Protein 1I8T (pdb70)

Nearest PDB structures (foldseek):
  1i8t-assembly1_B  TM=9.768E-01  e=1.650E-74  Escherichia coli
  4mo2-assembly1_B-2  TM=9.676E-01  e=2.205E-58  Campylobacter jejuni subsp. jejuni NCTC 11168 = ATCC 700819
  3gf4-assembly1_A  TM=9.493E-01  e=5.894E-44  Klebsiella pneumoniae
  2bi8-assembly1_A  TM=9.356E-01  e=7.838E-43  Klebsiella pneumoniae
  3hdq-assembly1_A  TM=9.433E-01  e=3.420E-40  Deinococcus radiodurans

B-factor: mean 27.49, std 10.07, range [7.74, 74.35]

Secondary structure (DSSP, 8-state):
-EEEEEE--SHHHHHHHHHHGGGT--EEEE-SSSSSSGGG-EEEETTEEEETTS---EEES-HHHHHHHHTTS-B-------EEEETTEEEESSBSHHHHHHHH----HHHHHHHHHHHTTTT--PPP-SHHHHHHHHHHHHHIIIIIIHHHHHHHSS-GGGS-TTSSPPPPB-SSS---S---SEEE-BTT-HHHHHHHHHTTSEEE-S--GGGSHHHHHTTEEEEEE-S-HHHHTTTTT-PPPEEEEEEEEEEESSS-SSSSSEEEE--TTSS-SEEEEGGGGS----S-EEEEEEEEEE--BTBPP-EE--SHHHHHHHHHHHHHHHH-TTEEE-STTTTTS---HHHHHHHHHHHHHHHHS--/-EEEEEE--SHHHHHHHHHHHHTT--EEEE-SSSSSSGGG-EEEETTEEEETTS---EEES-HHHHHHHHTTS-B-------EEEETTEEEESSBSHHHHHHHH----HHHHHHHHHHHHTTTTT---SSHHHHHHHHH-HHHHIIIIIHHHHHHHTS-STTS-GGG-S---B-SSS---S---SEEE-BTT-HHHHHHHHTTTSEEE-S--GGGSHHHHHTTEEEEEE-S-HHHHTTTTT-PPPEEEEEEEEEEESSS-SSSSSEEEE--TTSS-SEEEEGGGGS----S-EEEEEEEEE---BTBPP-EE---HHHHHHHHHHHHHHHH-TTEEE-STTTTT----HHHHHHHHHHHHHHHHHT-

CATH classification: 3.40.50.720

Foldseek 3Di:
DFAEEEEAQALLRLLLLLVCVVVVGAYEYEYQAPAHHPQQDWDDDPHFTHNVNDDAKDFDQDPVLVCVLCVQFNFDQDFAWAWEDFPPAIAIDDAEQRRLCRQPVDNDLVVSVVVLVVLCVVVDDDDDFWCLNLVSVQGHDSCCLRGNQLLVCFQVVDHRSPAGNPLDPDWDHYYDPDSGGDPHPDIGAGDVGVSSSSCSSCPPHHYDYNDDCLVPVVVVCVVHQAYEYAAALCVSVVVVVHDFWAKFKDKDKDKAQADDDPPHQWYAYRYNPPQFGIKGWRCRRDPDDDRMTMIITMGIDIDDPPTDGDRGRPDPVNVVVLVVSVVVVVPDDRYHQAHCRSNVHDARSSRSSVVSVVVSVVVPVDD/DFAEEEEAQALLRLLLLLVCVVVVGAYEYEYQAPAHHPQFAWDDDPHFTHNVNDDAKDFDQDPVLVVVLCVQFNWDQDFAWAWEDEPPAIATDDAEQRRLCSQPVDNDLVVSVVVFCVQLQPPHPDDDPWQLNLVCVAGHPSCCVRPNALLVQQQPPHDRRPHHNVVDPHRDHYYDPDSGPDPGPDIGAGDVGDSSSSCSSCPPHHYDYNDDCQVPVVVSVVVHLAYEYAAALCVSVPVVVHDFDAWGKDKDKDKAQADDDPPHQWYAYRYNPPQFGIKGWRCSRDDDDDRMTMIMTMGTDDDDVVGDGDGGPPDPVRVVVQVVSVVVVVVDPSYHFAHCNSNVHDDRSSRSSVVSVVVSVVVVVVD

GO terms:
  GO:0005515 protein binding (F, IPI)
  GO:0050660 flavin adenine dinucleotide binding (F, IDA)
  GO:0005829 cytosol (C, IDA)
  GO:0008767 UDP-galactopyranose mutase activity (F, IDA)
  GO:0042803 protein homodimerization activity (F, IDA)

Structure (mmCIF, N/CA/C/O backbone):
data_1I8T
#
_entry.id   1I8T
#
_cell.length_a   56.642
_cell.length_b   98.123
_cell.length_c   132.476
_cell.angle_alpha   90.00
_cell.angle_beta   90.00
_cell.angle_gamma   90.00
#
_symmetry.space_group_name_H-M   'P 21 21 21'
#
loop_
_entity.id
_entity.type
_entity.pdbx_description
1 polymer 'UDP-GALACTOPYRANOSE MUTASE'
2 non-polymer 'FLAVIN-ADENINE DINUCLEOTIDE'
3 water water
#
loop_
_atom_site.group_PDB
_atom_site.id
_atom_site.type_symbol
_atom_site.label_atom_id
_atom_site.label_alt_id
_atom_site.label_comp_id
_atom_site.label_asym_id
_atom_site.label_entity_id
_atom_site.label_seq_id
_atom_site.pdbx_PDB_ins_code
_atom_site.Cartn_x
_atom_site.Cartn_y
_atom_site.Cartn_z
_atom_site.occupancy
_atom_site.B_iso_or_equiv
_atom_site.auth_seq_id
_atom_site.auth_comp_id
_atom_site.auth_asym_id
_atom_site.auth_atom_id
_atom_site.pdbx_PDB_model_num
ATOM 1 N N . MET A 1 1 ? 16.999 -28.690 -20.741 1.00 43.38 1 MET A N 1
ATOM 2 C CA . MET A 1 1 ? 15.868 -29.469 -20.135 1.00 41.10 1 MET A CA 1
ATOM 3 C C . MET A 1 1 ? 15.351 -28.725 -18.916 1.00 39.23 1 MET A C 1
ATOM 4 O O . MET A 1 1 ? 16.048 -28.661 -17.902 1.00 41.11 1 MET A O 1
ATOM 9 N N . TYR A 1 2 ? 14.136 -28.184 -19.007 1.00 35.35 2 TYR A N 1
ATOM 10 C CA . TYR A 1 2 ? 13.542 -27.459 -17.888 1.00 31.38 2 TYR A CA 1
ATOM 11 C C . TYR A 1 2 ? 12.910 -28.363 -16.840 1.00 29.88 2 TYR A C 1
ATOM 12 O O . TYR A 1 2 ? 12.455 -29.467 -17.138 1.00 29.28 2 TYR A O 1
ATOM 21 N N . ASP A 1 3 ? 12.901 -27.902 -15.596 1.00 28.97 3 ASP A N 1
ATOM 22 C CA . ASP A 1 3 ? 12.273 -28.678 -14.535 1.00 27.51 3 ASP A CA 1
ATOM 23 C C . ASP A 1 3 ? 10.787 -28.416 -14.688 1.00 26.48 3 ASP A C 1
ATOM 24 O O . ASP A 1 3 ? 9.948 -29.305 -14.532 1.00 25.56 3 ASP A O 1
ATOM 29 N N . TYR A 1 4 ? 10.465 -27.164 -14.983 1.00 26.13 4 TYR A N 1
ATOM 30 C CA . TYR A 1 4 ? 9.071 -26.783 -15.131 1.00 24.95 4 TYR A CA 1
ATOM 31 C C . TYR A 1 4 ? 8.791 -25.874 -16.302 1.00 22.65 4 TYR A C 1
ATOM 32 O O . TYR A 1 4 ? 9.538 -24.940 -16.595 1.00 22.16 4 TYR A O 1
ATOM 41 N N . ILE A 1 5 ? 7.716 -26.195 -16.998 1.00 21.84 5 ILE A N 1
ATOM 42 C CA . ILE A 1 5 ? 7.241 -25.343 -18.069 1.00 21.78 5 ILE A CA 1
ATOM 43 C C . ILE A 1 5 ? 5.871 -24.896 -17.537 1.00 20.24 5 ILE A C 1
ATOM 44 O O . ILE A 1 5 ? 4.997 -25.711 -17.221 1.00 18.16 5 ILE A O 1
ATOM 49 N N . ILE A 1 6 ? 5.707 -23.593 -17.410 1.00 18.63 6 ILE A N 1
ATOM 50 C CA . ILE A 1 6 ? 4.476 -23.073 -16.907 1.00 17.24 6 ILE A CA 1
ATOM 51 C C . ILE A 1 6 ? 3.696 -22.444 -18.037 1.00 16.58 6 ILE A C 1
ATOM 52 O O . ILE A 1 6 ? 4.161 -21.507 -18.660 1.00 14.51 6 ILE A O 1
ATOM 57 N N . VAL A 1 7 ? 2.495 -22.975 -18.275 1.00 17.77 7 VAL A N 1
ATOM 58 C CA . VAL A 1 7 ? 1.598 -22.490 -19.321 1.00 16.18 7 VAL A CA 1
ATOM 59 C C . VAL A 1 7 ? 0.654 -21.425 -18.781 1.00 16.86 7 VAL A C 1
ATOM 60 O O . VAL A 1 7 ? -0.265 -21.706 -17.993 1.00 16.10 7 VAL A O 1
ATOM 64 N N . GLY A 1 8 ? 0.880 -20.196 -19.215 1.00 15.82 8 GLY A N 1
ATOM 65 C CA . GLY A 1 8 ? 0.048 -19.089 -18.773 1.00 16.28 8 GLY A CA 1
ATOM 66 C C . GLY A 1 8 ? 0.782 -18.205 -17.784 1.00 16.18 8 GLY A C 1
ATOM 67 O O . GLY A 1 8 ? 1.332 -18.701 -16.788 1.00 16.10 8 GLY A O 1
ATOM 68 N N . SER A 1 9 ? 0.820 -16.905 -18.069 1.00 15.99 9 SER A N 1
ATOM 69 C CA . SER A 1 9 ? 1.494 -15.960 -17.200 1.00 15.79 9 SER A CA 1
ATOM 70 C C . SER A 1 9 ? 0.494 -15.094 -16.403 1.00 15.48 9 SER A C 1
ATOM 71 O O . SER A 1 9 ? 0.703 -13.895 -16.180 1.00 12.99 9 SER A O 1
ATOM 74 N N . GLY A 1 10 ? -0.602 -15.717 -15.981 1.00 15.06 10 GLY A N 1
ATOM 75 C CA . GLY A 1 10 ? -1.555 -15.010 -15.147 1.00 16.69 10 GLY A CA 1
ATOM 76 C C . GLY A 1 10 ? -1.034 -15.109 -13.706 1.00 17.80 10 GLY A C 1
ATOM 77 O O . GLY A 1 10 ? 0.102 -15.557 -13.464 1.00 16.63 10 GLY A O 1
ATOM 78 N N . LEU A 1 11 ? -1.846 -14.714 -12.733 1.00 18.18 11 LEU A N 1
ATOM 79 C CA . LEU A 1 11 ? -1.417 -14.808 -11.335 1.00 18.09 11 LEU A CA 1
ATOM 80 C C . LEU A 1 11 ? -0.981 -16.197 -10.884 1.00 17.40 11 LEU A C 1
ATOM 81 O O . LEU A 1 11 ? 0.021 -16.322 -10.156 1.00 16.85 11 LEU A O 1
ATOM 86 N N . PHE A 1 12 ? -1.725 -17.232 -11.294 1.00 17.08 12 PHE A N 1
ATOM 87 C CA . PHE A 1 12 ? -1.387 -18.604 -10.889 1.00 15.60 12 PHE A CA 1
ATOM 88 C C . PHE A 1 12 ? -0.009 -19.008 -11.374 1.00 15.94 12 PHE A C 1
ATOM 89 O O . PHE A 1 12 ? 0.822 -19.488 -10.615 1.00 15.50 12 PHE A O 1
ATOM 97 N N . GLY A 1 13 ? 0.228 -18.799 -12.660 1.00 17.61 13 GLY A N 1
ATOM 98 C CA . GLY A 1 13 ? 1.505 -19.157 -13.231 1.00 17.45 13 GLY A CA 1
ATOM 99 C C . GLY A 1 13 ? 2.638 -18.265 -12.777 1.00 17.18 13 GLY A C 1
ATOM 100 O O . GLY A 1 13 ? 3.748 -18.728 -12.541 1.00 17.21 13 GLY A O 1
ATOM 101 N N . ALA A 1 14 ? 2.356 -16.979 -12.650 1.00 17.00 14 ALA A N 1
ATOM 102 C CA . ALA A 1 14 ? 3.375 -16.025 -12.251 1.00 17.69 14 ALA A CA 1
ATOM 103 C C . ALA A 1 14 ? 3.831 -16.306 -10.830 1.00 19.59 14 ALA A C 1
ATOM 104 O O . ALA A 1 14 ? 5.020 -16.173 -10.520 1.00 19.64 14 ALA A O 1
ATOM 106 N N . VAL A 1 15 ? 2.891 -16.697 -9.965 1.00 19.70 15 VAL A N 1
ATOM 107 C CA . VAL A 1 15 ? 3.232 -17.001 -8.574 1.00 19.36 15 VAL A CA 1
ATOM 108 C C . VAL A 1 15 ? 4.040 -18.301 -8.508 1.00 19.66 15 VAL A C 1
ATOM 109 O O . VAL A 1 15 ? 5.039 -18.374 -7.782 1.00 18.15 15 VAL A O 1
ATOM 113 N N . CYS A 1 16 ? 3.622 -19.329 -9.246 1.00 18.29 16 CYS A N 1
ATOM 114 C CA . CYS A 1 16 ? 4.405 -20.565 -9.227 1.00 19.75 16 CYS A CA 1
ATOM 115 C C . CYS A 1 16 ? 5.869 -20.277 -9.690 1.00 21.80 16 CYS A C 1
ATOM 116 O O . CYS A 1 16 ? 6.834 -20.807 -9.112 1.00 20.27 16 CYS A O 1
ATOM 119 N N . ALA A 1 17 ? 6.018 -19.416 -10.706 1.00 21.17 17 ALA A N 1
ATOM 120 C CA . ALA A 1 17 ? 7.332 -19.067 -11.243 1.00 22.83 17 ALA A CA 1
ATOM 121 C C . ALA A 1 17 ? 8.159 -18.296 -10.222 1.00 24.03 17 ALA A C 1
ATOM 122 O O . ALA A 1 17 ? 9.369 -18.518 -10.082 1.00 23.80 17 ALA A O 1
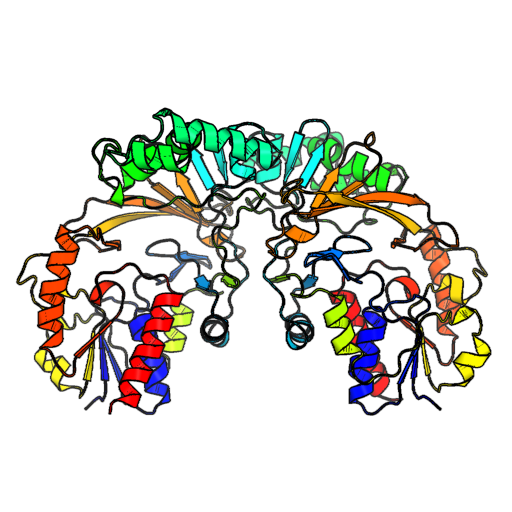ATOM 124 N N . ASN A 1 18 ? 7.500 -17.381 -9.521 1.00 24.35 18 ASN A N 1
ATOM 125 C CA . ASN A 1 18 ? 8.158 -16.565 -8.522 1.00 23.28 18 ASN A CA 1
ATOM 126 C C . ASN A 1 18 ? 8.714 -17.397 -7.365 1.00 23.84 18 ASN A C 1
ATOM 127 O O . ASN A 1 18 ? 9.780 -17.070 -6.830 1.00 24.98 18 ASN A O 1
ATOM 132 N N . GLU A 1 19 ? 7.999 -18.450 -6.984 1.00 21.74 19 GLU A N 1
ATOM 133 C CA . GLU A 1 19 ? 8.420 -19.329 -5.908 1.00 22.15 19 GLU A CA 1
ATOM 134 C C . GLU A 1 19 ? 9.442 -20.380 -6.406 1.00 25.42 19 GLU A C 1
ATOM 135 O O . GLU A 1 19 ? 10.477 -20.638 -5.755 1.00 27.34 19 GLU A O 1
ATOM 141 N N . LEU A 1 20 ? 9.155 -21.006 -7.543 1.00 23.74 20 LEU A N 1
ATOM 142 C CA . LEU A 1 20 ? 10.077 -21.994 -8.071 1.00 22.97 20 LEU A CA 1
ATOM 143 C C . LEU A 1 20 ? 11.445 -21.409 -8.416 1.00 23.28 20 LEU A C 1
ATOM 144 O O . LEU A 1 20 ? 12.460 -22.076 -8.240 1.00 21.92 20 LEU A O 1
ATOM 149 N N . LYS A 1 21 ? 11.494 -20.172 -8.899 1.00 23.71 21 LYS A N 1
ATOM 150 C CA . LYS A 1 21 ? 12.787 -19.595 -9.246 1.00 25.33 21 LYS A CA 1
ATOM 151 C C . LYS A 1 21 ? 13.649 -19.386 -8.007 1.00 28.03 21 LYS A C 1
ATOM 152 O O . LYS A 1 21 ? 14.867 -19.252 -8.114 1.00 28.50 21 LYS A O 1
ATOM 158 N N . LYS A 1 22 ? 13.038 -19.350 -6.835 1.00 29.15 22 LYS A N 1
ATOM 159 C CA . LYS A 1 22 ? 13.834 -19.130 -5.647 1.00 31.88 22 LYS A CA 1
ATOM 160 C C . LYS A 1 22 ? 14.308 -20.459 -5.082 1.00 31.57 22 LYS A C 1
ATOM 161 O O . LYS A 1 22 ? 15.227 -20.514 -4.271 1.00 31.42 22 LYS A O 1
ATOM 167 N N . LEU A 1 23 ? 13.683 -21.538 -5.528 1.00 31.92 23 LEU A N 1
ATOM 168 C CA . LEU A 1 23 ? 14.076 -22.866 -5.086 1.00 31.61 23 LEU A CA 1
ATOM 169 C C . LEU A 1 23 ? 15.088 -23.465 -6.066 1.00 30.16 23 LEU A C 1
ATOM 170 O O . LEU A 1 23 ? 15.324 -24.666 -6.090 1.00 30.15 23 LEU A O 1
ATOM 175 N N . ASN A 1 24 ? 15.678 -22.613 -6.883 1.00 30.52 24 ASN A N 1
ATOM 176 C CA . ASN A 1 24 ? 16.678 -23.040 -7.858 1.00 32.37 24 ASN A CA 1
ATOM 177 C C . ASN A 1 24 ? 16.208 -24.058 -8.928 1.00 33.07 24 ASN A C 1
ATOM 178 O O . ASN A 1 24 ? 16.985 -24.892 -9.414 1.00 32.15 24 ASN A O 1
ATOM 183 N N . LYS A 1 25 ? 14.931 -23.989 -9.289 1.00 32.70 25 LYS A N 1
ATOM 184 C CA . LYS A 1 25 ? 14.370 -24.856 -10.317 1.00 33.34 25 LYS A CA 1
ATOM 185 C C . LYS A 1 25 ? 14.434 -24.127 -11.665 1.00 33.18 25 LYS A C 1
ATOM 186 O O . LYS A 1 25 ? 14.132 -22.931 -11.737 1.00 32.63 25 LYS A O 1
ATOM 192 N N . LYS A 1 26 ? 14.832 -24.826 -12.727 1.00 32.02 26 LYS A N 1
ATOM 193 C CA . LYS A 1 26 ? 14.908 -24.183 -14.038 1.00 32.08 26 LYS A CA 1
ATOM 194 C C . LYS A 1 26 ? 13.486 -24.088 -14.587 1.00 29.85 26 LYS A C 1
ATOM 195 O O . LYS A 1 26 ? 12.792 -25.103 -14.742 1.00 29.60 26 LYS A O 1
ATOM 201 N N . VAL A 1 27 ? 13.062 -22.866 -14.888 1.00 26.08 27 VAL A N 1
ATOM 202 C CA . VAL A 1 27 ? 11.689 -22.621 -15.315 1.00 24.35 27 VAL A CA 1
ATOM 203 C C . VAL A 1 27 ? 11.455 -21.881 -16.638 1.00 23.71 27 VAL A C 1
ATOM 204 O O . VAL A 1 27 ? 12.178 -20.944 -16.981 1.00 22.76 27 VAL A O 1
ATOM 208 N N . LEU A 1 28 ? 10.426 -22.300 -17.373 1.00 23.02 28 LEU A N 1
ATOM 209 C CA . LEU A 1 28 ? 10.063 -21.623 -18.620 1.00 22.28 28 LEU A CA 1
ATOM 210 C C . LEU A 1 28 ? 8.585 -21.305 -18.588 1.00 20.31 28 LEU A C 1
ATOM 211 O O . LEU A 1 28 ? 7.758 -22.181 -18.316 1.00 18.85 28 LEU A O 1
ATOM 216 N N . VAL A 1 29 ? 8.251 -20.054 -18.871 1.00 20.24 29 VAL A N 1
ATOM 217 C CA . VAL A 1 29 ? 6.848 -19.643 -18.908 1.00 19.12 29 VAL A CA 1
ATOM 218 C C . VAL A 1 29 ? 6.455 -19.407 -20.370 1.00 20.30 29 VAL A C 1
ATOM 219 O O . VAL A 1 29 ? 7.137 -18.700 -21.115 1.00 20.42 29 VAL A O 1
ATOM 223 N N . ILE A 1 30 ? 5.360 -20.030 -20.768 1.00 20.80 30 ILE A N 1
ATOM 224 C CA . ILE A 1 30 ? 4.826 -19.927 -22.111 1.00 22.05 30 ILE A CA 1
ATOM 225 C C . ILE A 1 30 ? 3.444 -19.276 -22.013 1.00 22.64 30 ILE A C 1
ATOM 226 O O . ILE A 1 30 ? 2.569 -19.750 -21.292 1.00 21.08 30 ILE A O 1
ATOM 231 N N . GLU A 1 31 ? 3.282 -18.174 -22.735 1.00 22.18 31 GLU A N 1
ATOM 232 C CA . GLU A 1 31 ? 2.044 -17.398 -22.764 1.00 21.84 31 GLU A CA 1
ATOM 233 C C . GLU A 1 31 ? 1.607 -17.223 -24.233 1.00 22.23 31 GLU A C 1
ATOM 234 O O . GLU A 1 31 ? 2.418 -16.849 -25.092 1.00 21.40 31 GLU A O 1
ATOM 240 N N . LYS A 1 32 ? 0.343 -17.506 -24.529 1.00 22.44 32 LYS A N 1
ATOM 241 C CA . LYS A 1 32 ? -0.132 -17.379 -25.896 1.00 24.46 32 LYS A CA 1
ATOM 242 C C . LYS A 1 32 ? -0.391 -15.933 -26.300 1.00 25.36 32 LYS A C 1
ATO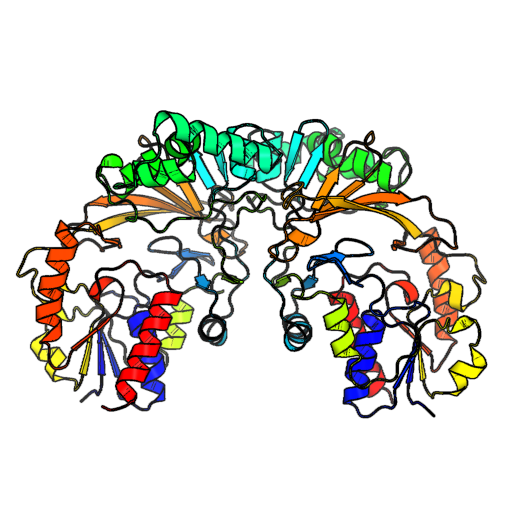M 243 O O . LYS A 1 32 ? -0.328 -15.611 -27.480 1.00 26.69 32 LYS A O 1
ATOM 249 N N . ARG A 1 33 ? -0.668 -15.061 -25.332 1.00 25.90 33 ARG A N 1
ATOM 250 C CA . ARG A 1 33 ? -0.911 -13.649 -25.620 1.00 26.52 33 ARG A CA 1
ATOM 251 C C . ARG A 1 33 ? 0.409 -12.905 -25.823 1.00 26.39 33 ARG A C 1
ATOM 252 O O . ARG A 1 33 ? 1.474 -13.438 -25.538 1.00 25.22 33 ARG A O 1
ATOM 260 N N . ASN A 1 34 ? 0.306 -11.659 -26.281 1.00 26.62 34 ASN A N 1
ATOM 261 C CA . ASN A 1 34 ? 1.459 -10.788 -26.545 1.00 29.47 34 ASN A CA 1
ATOM 262 C C . ASN A 1 34 ? 1.806 -9.971 -25.313 1.00 27.42 34 ASN A C 1
ATOM 263 O O . ASN A 1 34 ? 2.552 -9.007 -25.406 1.00 26.24 34 ASN A O 1
ATOM 268 N N . HIS A 1 35 ? 1.220 -10.321 -24.173 1.00 27.07 35 HIS A N 1
ATOM 269 C CA . HIS A 1 35 ? 1.514 -9.619 -22.924 1.00 24.50 35 HIS A CA 1
ATOM 270 C C . HIS A 1 35 ? 1.330 -10.612 -21.787 1.00 23.12 35 HIS A C 1
ATOM 271 O O . HIS A 1 35 ? 0.680 -11.629 -21.970 1.00 23.65 35 HIS A O 1
ATOM 278 N N . ILE A 1 36 ? 1.902 -10.305 -20.626 1.00 20.79 36 ILE A N 1
ATOM 279 C CA . ILE A 1 36 ? 1.782 -11.153 -19.448 1.00 20.59 36 ILE A CA 1
ATOM 280 C C . ILE A 1 36 ? 0.622 -10.645 -18.581 1.00 20.14 36 ILE A C 1
ATOM 281 O O . ILE A 1 36 ? -0.055 -9.679 -18.928 1.00 17.26 36 ILE A O 1
ATOM 286 N N . GLY A 1 37 ? 0.403 -11.332 -17.463 1.00 18.45 37 GLY A N 1
ATOM 287 C CA . GLY A 1 37 ? -0.598 -10.919 -16.511 1.00 18.93 37 GLY A CA 1
ATOM 288 C C . GLY A 1 37 ? -1.980 -11.524 -16.551 1.00 18.07 37 GLY A C 1
ATOM 289 O O . GLY A 1 37 ? -2.715 -11.401 -15.574 1.00 19.05 37 GLY A O 1
ATOM 290 N N . GLY A 1 38 ? -2.324 -12.177 -17.650 1.00 16.81 38 GLY A N 1
ATOM 291 C CA . GLY A 1 38 ? -3.643 -12.756 -17.785 1.00 16.31 38 GLY A CA 1
ATOM 292 C C . GLY A 1 38 ? -4.753 -11.709 -17.666 1.00 17.11 38 GLY A C 1
ATOM 293 O O . GLY A 1 38 ? -4.597 -10.524 -18.034 1.00 14.88 38 GLY A O 1
ATOM 294 N N . ASN A 1 39 ? -5.867 -12.161 -17.108 1.00 15.41 39 ASN A N 1
ATOM 295 C CA . ASN A 1 39 ? -7.042 -11.347 -16.916 1.00 17.83 39 ASN A CA 1
ATOM 296 C C . ASN A 1 39 ? -6.820 -10.070 -16.038 1.00 18.05 39 ASN A C 1
ATOM 297 O O . ASN A 1 39 ? -7.613 -9.126 -16.085 1.00 17.65 39 ASN A O 1
ATOM 302 N N . ALA A 1 40 ? -5.730 -10.033 -15.271 1.00 18.33 40 ALA A N 1
ATOM 303 C CA . ALA A 1 40 ? -5.413 -8.878 -14.411 1.00 18.64 40 ALA A CA 1
ATOM 304 C C . ALA A 1 40 ? -4.540 -7.791 -15.088 1.00 18.52 40 ALA A C 1
ATOM 305 O O . ALA A 1 40 ? -4.281 -6.712 -14.518 1.00 15.58 40 ALA A O 1
ATOM 307 N N . TYR A 1 41 ? -4.097 -8.093 -16.305 1.00 19.22 41 TYR A N 1
ATOM 308 C CA . TYR A 1 41 ? -3.266 -7.197 -17.109 1.00 18.90 41 TYR A CA 1
ATOM 309 C C . TYR A 1 41 ? -3.749 -5.736 -17.177 1.00 19.31 41 TYR A C 1
ATOM 310 O O . TYR A 1 41 ? -4.930 -5.451 -17.430 1.00 18.53 41 TYR A O 1
ATOM 319 N N . THR A 1 42 ? -2.825 -4.811 -16.944 1.00 19.86 42 THR A N 1
ATOM 320 C CA . THR A 1 42 ? -3.153 -3.391 -17.002 1.00 20.44 42 THR A CA 1
ATOM 321 C C . THR A 1 42 ? -2.231 -2.767 -18.038 1.00 22.92 42 THR A C 1
ATOM 322 O O . THR A 1 42 ? -1.121 -3.250 -18.290 1.00 19.51 42 THR A O 1
ATOM 326 N N . GLU A 1 43 ? -2.703 -1.680 -18.625 1.00 25.40 43 GLU A N 1
ATOM 327 C CA . GLU A 1 43 ? -1.984 -1.007 -19.686 1.00 29.01 43 GLU A CA 1
ATOM 328 C C . GLU A 1 43 ? -2.057 0.491 -19.453 1.00 30.60 43 GLU A C 1
ATOM 329 O O . GLU A 1 43 ? -3.140 1.055 -19.224 1.00 30.34 43 GLU A O 1
ATOM 335 N N . ASP A 1 44 ? -0.906 1.136 -19.525 1.00 32.37 44 ASP A N 1
ATOM 336 C CA . ASP A 1 44 ? -0.820 2.578 -19.310 1.00 36.73 44 ASP A CA 1
ATOM 337 C C . ASP A 1 44 ? -1.214 3.443 -20.520 1.00 37.33 44 ASP A C 1
ATOM 338 O O . ASP A 1 44 ? -0.767 3.191 -21.640 1.00 37.84 44 ASP A O 1
ATOM 343 N N . CYS A 1 45 ? -2.066 4.443 -20.280 1.00 38.45 45 CYS A N 1
ATOM 344 C CA . CYS A 1 45 ? -2.505 5.392 -21.313 1.00 40.24 45 CYS A CA 1
ATOM 345 C C . CYS A 1 45 ? -2.226 6.787 -20.792 1.00 40.06 45 CYS A C 1
ATOM 346 O O . CYS A 1 45 ? -3.030 7.347 -20.064 1.00 39.44 45 CYS A O 1
ATOM 349 N N . GLU A 1 46 ? -1.071 7.333 -21.165 1.00 41.39 46 GLU A N 1
ATOM 350 C CA . GLU A 1 46 ? -0.647 8.667 -20.741 1.00 40.71 46 GLU A CA 1
ATOM 351 C C . GLU A 1 46 ? -0.806 8.891 -19.254 1.00 39.46 46 GLU A C 1
ATOM 352 O O . GLU A 1 46 ? -1.333 9.924 -18.832 1.00 40.21 46 GLU A O 1
ATOM 358 N N . GLY A 1 47 ? -0.360 7.920 -18.460 1.00 38.87 47 GLY A N 1
ATOM 359 C CA . GLY A 1 47 ? -0.445 8.071 -17.015 1.00 35.92 47 GLY A CA 1
ATOM 360 C C . GLY A 1 47 ? -1.587 7.325 -16.345 1.00 34.46 47 GLY A C 1
ATOM 361 O O . GLY A 1 47 ? -1.562 7.123 -15.119 1.00 34.75 47 GLY A O 1
ATOM 362 N N . ILE A 1 48 ? -2.586 6.908 -17.122 1.00 30.51 48 ILE A N 1
ATOM 363 C CA . ILE A 1 48 ? -3.689 6.181 -16.522 1.00 26.99 48 ILE A CA 1
ATOM 364 C C . ILE A 1 48 ? -3.522 4.697 -16.781 1.00 25.89 48 ILE A C 1
ATOM 365 O O . ILE A 1 48 ? -3.477 4.248 -17.939 1.00 24.08 48 ILE A O 1
ATOM 370 N N . GLN A 1 49 ? -3.446 3.941 -15.693 1.00 24.52 49 GLN A N 1
ATOM 371 C CA . GLN A 1 49 ? -3.301 2.487 -15.765 1.00 25.37 49 GLN A CA 1
ATOM 372 C C . GLN A 1 49 ? -4.723 1.951 -16.033 1.00 23.76 49 GLN A C 1
ATOM 373 O O . GLN A 1 49 ? -5.647 2.196 -15.249 1.00 23.44 49 GLN A O 1
ATOM 379 N N . ILE A 1 50 ? -4.893 1.256 -17.157 1.00 21.34 50 ILE A N 1
ATOM 380 C CA . ILE A 1 50 ? -6.194 0.745 -17.559 1.00 21.24 50 ILE A CA 1
ATOM 381 C C . ILE A 1 50 ? -6.427 -0.738 -17.294 1.00 21.88 50 ILE A C 1
ATOM 382 O O . ILE A 1 50 ? -5.625 -1.587 -17.694 1.00 21.95 50 ILE A O 1
ATOM 387 N N . HIS A 1 51 ? -7.527 -1.049 -16.614 1.00 20.32 51 HIS A N 1
ATOM 388 C CA . HIS A 1 51 ? -7.828 -2.437 -16.319 1.00 22.15 51 HIS A CA 1
ATOM 389 C C . HIS A 1 51 ? -8.486 -3.037 -17.568 1.00 23.53 51 HIS A C 1
ATOM 390 O O . HIS A 1 51 ? -9.704 -3.026 -17.715 1.00 24.56 51 HIS A O 1
ATOM 397 N N . LYS A 1 52 ? -7.649 -3.562 -18.455 1.00 24.39 52 LYS A N 1
ATOM 398 C CA . LYS A 1 52 ? -8.056 -4.150 -19.735 1.00 26.13 52 LYS A CA 1
ATOM 399 C C . LYS A 1 52 ? -9.138 -5.207 -19.808 1.00 25.32 52 LYS A C 1
ATOM 400 O O . LYS A 1 52 ? -9.850 -5.270 -20.810 1.00 25.00 52 LYS A O 1
ATOM 406 N N . TYR A 1 53 ? -9.249 -6.067 -18.801 1.00 25.55 53 TYR A N 1
ATOM 407 C CA . TYR A 1 53 ? -10.275 -7.108 -18.848 1.00 24.74 53 TYR A CA 1
ATOM 408 C C . TYR A 1 53 ? -11.211 -7.078 -17.656 1.00 23.73 53 TYR A C 1
ATOM 409 O O . TYR A 1 53 ? -11.528 -8.132 -17.085 1.00 22.56 53 TYR A O 1
ATOM 418 N N . GLY A 1 54 ? -11.660 -5.873 -17.306 1.00 21.59 54 GLY A N 1
ATOM 419 C CA . GLY A 1 54 ? -12.554 -5.711 -16.177 1.00 20.67 54 GLY A CA 1
ATOM 420 C C . GLY A 1 54 ? -11.857 -5.104 -14.968 1.00 19.92 54 GLY A C 1
ATOM 421 O O . GLY A 1 54 ? -10.634 -5.248 -14.767 1.00 18.37 54 GLY A O 1
ATOM 422 N N . ALA A 1 55 ? -12.640 -4.415 -14.151 1.00 19.35 55 ALA A N 1
ATOM 423 C CA . ALA A 1 55 ? -12.097 -3.789 -12.961 1.00 18.59 55 ALA A CA 1
ATOM 424 C C . ALA A 1 55 ? -11.526 -4.889 -12.046 1.00 18.70 55 ALA A C 1
ATOM 425 O O . ALA A 1 55 ? -12.143 -5.948 -11.839 1.00 17.63 55 ALA A O 1
ATOM 427 N N . HIS A 1 56 ? -10.336 -4.646 -11.508 1.00 17.50 56 HIS A N 1
ATOM 428 C CA . HIS A 1 56 ? -9.720 -5.638 -10.614 1.00 18.20 56 HIS A CA 1
ATOM 429 C C . HIS A 1 56 ? -9.309 -4.981 -9.319 1.00 16.66 56 HIS A C 1
ATOM 430 O O . HIS A 1 56 ? -8.379 -4.190 -9.310 1.00 17.23 56 HIS A O 1
ATOM 437 N N . ILE A 1 57 ? -10.012 -5.284 -8.229 1.00 16.42 57 ILE A N 1
ATOM 438 C CA . ILE A 1 57 ? -9.651 -4.704 -6.935 1.00 15.31 57 ILE A CA 1
ATOM 439 C C . ILE A 1 57 ? -9.144 -5.817 -6.019 1.00 16.95 57 ILE A C 1
ATOM 440 O O . ILE A 1 57 ? -9.833 -6.832 -5.822 1.00 17.73 57 ILE A O 1
ATOM 445 N N . PHE A 1 58 ? -7.951 -5.626 -5.453 1.00 15.72 58 PHE A N 1
ATOM 446 C CA . PHE A 1 58 ? -7.367 -6.626 -4.564 1.00 15.72 58 PHE A CA 1
ATOM 447 C C . PHE A 1 58 ? -7.937 -6.578 -3.146 1.00 14.22 58 PHE A C 1
ATOM 448 O O . PHE A 1 58 ? -8.096 -5.511 -2.583 1.00 12.98 58 PHE A O 1
ATOM 456 N N . HIS A 1 59 ? -8.263 -7.736 -2.579 1.00 14.45 59 HIS A N 1
ATOM 457 C CA . HIS A 1 59 ? -8.799 -7.759 -1.227 1.00 15.10 59 HIS A CA 1
ATOM 458 C C . HIS A 1 59 ? -8.545 -9.112 -0.541 1.00 16.47 59 HIS A C 1
ATOM 459 O O . HIS A 1 59 ? -8.686 -10.172 -1.163 1.00 18.31 59 HIS A O 1
ATOM 466 N N . THR A 1 60 ? -8.186 -9.083 0.744 1.00 15.81 60 THR A N 1
ATOM 467 C CA . THR A 1 60 ? -7.897 -10.321 1.465 1.00 16.41 60 THR A CA 1
ATOM 468 C C . THR A 1 60 ? -7.950 -10.107 2.974 1.00 18.74 60 THR A C 1
ATOM 469 O O . THR A 1 60 ? -7.905 -8.967 3.460 1.00 18.00 60 THR A O 1
ATOM 473 N N . ASN A 1 61 ? -8.033 -11.208 3.716 1.00 20.37 61 ASN A N 1
ATOM 474 C CA . ASN A 1 61 ? -8.005 -11.142 5.180 1.00 22.44 61 ASN A CA 1
ATOM 475 C C . ASN A 1 61 ? -6.705 -11.782 5.601 1.00 21.59 61 ASN A C 1
ATOM 476 O O . ASN A 1 61 ? -6.375 -11.794 6.774 1.00 21.58 61 ASN A O 1
ATOM 481 N N . ASP A 1 62 ? -5.979 -12.319 4.630 1.00 21.69 62 ASP A N 1
ATOM 482 C CA . ASP A 1 62 ? -4.725 -13.015 4.912 1.00 22.61 62 ASP A CA 1
ATOM 483 C C . ASP A 1 62 ? -3.561 -12.043 4.845 1.00 21.59 62 ASP A C 1
ATOM 484 O O . ASP A 1 62 ? -3.149 -11.633 3.752 1.00 21.31 62 ASP A O 1
ATOM 489 N N . LYS A 1 63 ? -3.043 -11.676 6.017 1.00 21.55 63 LYS A N 1
ATOM 490 C CA . LYS A 1 63 ? -1.923 -10.749 6.095 1.00 22.29 63 LYS A CA 1
ATOM 491 C C . LYS A 1 63 ? -0.669 -11.242 5.358 1.00 20.75 63 LYS A C 1
ATOM 492 O O . LYS A 1 63 ? 0.043 -10.441 4.765 1.00 21.07 63 LYS A O 1
ATOM 498 N N . TYR A 1 64 ? -0.402 -12.542 5.371 1.00 21.35 64 TYR A N 1
ATOM 499 C CA . TYR A 1 64 ? 0.775 -13.051 4.643 1.00 22.59 64 TYR A CA 1
ATOM 500 C C . TYR A 1 64 ? 0.620 -12.773 3.138 1.00 20.92 64 TYR A C 1
ATOM 501 O O . TYR A 1 64 ? 1.570 -12.371 2.472 1.00 22.10 64 TYR A O 1
ATOM 510 N N . ILE A 1 65 ? -0.585 -12.982 2.607 1.00 18.32 65 ILE A N 1
ATOM 511 C CA . ILE A 1 65 ? -0.821 -12.740 1.192 1.00 17.80 65 ILE A CA 1
ATOM 512 C C . ILE A 1 65 ? -0.815 -11.249 0.843 1.00 16.52 65 ILE A C 1
ATOM 513 O O . ILE A 1 65 ? -0.302 -10.837 -0.204 1.00 15.28 65 ILE A O 1
ATOM 518 N N . TRP A 1 66 ? -1.345 -10.429 1.727 1.00 15.55 66 TRP A N 1
ATOM 519 C CA . TRP A 1 66 ? -1.307 -8.998 1.485 1.00 17.63 66 TRP A CA 1
ATOM 520 C C . TRP A 1 66 ? 0.167 -8.496 1.497 1.00 17.98 66 TRP A C 1
ATOM 521 O O . TRP A 1 66 ? 0.571 -7.664 0.673 1.00 18.35 66 TRP A O 1
ATOM 532 N N . ASP A 1 67 ? 0.967 -8.995 2.430 1.00 18.78 67 ASP A N 1
ATOM 533 C CA . ASP A 1 67 ? 2.376 -8.600 2.489 1.00 21.14 67 ASP A CA 1
ATOM 534 C C . ASP A 1 67 ? 3.158 -9.155 1.283 1.00 20.42 67 ASP A C 1
ATOM 535 O O . ASP A 1 67 ? 4.048 -8.502 0.746 1.00 21.75 67 ASP A O 1
ATOM 540 N N . TYR A 1 68 ? 2.787 -10.345 0.841 1.00 19.21 68 TYR A N 1
ATOM 541 C CA . TYR A 1 68 ? 3.447 -10.971 -0.292 1.00 19.45 68 TYR A CA 1
ATOM 542 C C . TYR A 1 68 ? 3.373 -10.043 -1.504 1.00 19.79 68 TYR A C 1
ATOM 543 O O . TYR A 1 68 ? 4.384 -9.784 -2.135 1.00 21.57 68 TYR A O 1
ATOM 552 N N . VAL A 1 69 ? 2.188 -9.529 -1.839 1.00 19.46 69 VAL A N 1
ATOM 553 C CA . VAL A 1 69 ? 2.117 -8.661 -3.008 1.00 18.57 69 VAL A CA 1
ATOM 554 C C . VAL A 1 69 ? 2.657 -7.271 -2.728 1.00 19.68 69 VAL A C 1
ATOM 555 O O . VAL A 1 69 ? 3.357 -6.705 -3.567 1.00 17.54 69 VAL A O 1
ATOM 559 N N . ASN A 1 70 ? 2.370 -6.740 -1.543 1.00 21.22 70 ASN A N 1
ATOM 560 C CA . ASN A 1 70 ? 2.881 -5.423 -1.160 1.00 22.96 70 ASN A CA 1
ATOM 561 C C . ASN A 1 70 ? 4.424 -5.383 -1.082 1.00 23.90 70 ASN A C 1
ATOM 562 O O . ASN A 1 70 ? 5.038 -4.328 -1.269 1.00 22.90 70 ASN A O 1
ATOM 567 N N . ASP A 1 71 ? 5.052 -6.524 -0.803 1.00 25.34 71 ASP A N 1
ATOM 568 C CA . ASP A 1 71 ? 6.506 -6.552 -0.774 1.00 27.30 71 ASP A CA 1
ATOM 569 C C . ASP A 1 71 ? 7.096 -6.379 -2.186 1.00 26.45 71 ASP A C 1
ATOM 570 O O . ASP A 1 71 ? 8.278 -6.068 -2.326 1.00 26.50 71 ASP A O 1
ATOM 575 N N . LEU A 1 72 ? 6.269 -6.573 -3.216 1.00 24.51 72 LEU A N 1
ATOM 576 C CA . LEU A 1 72 ? 6.692 -6.435 -4.608 1.00 24.12 72 LEU A CA 1
ATOM 577 C C . LEU A 1 72 ? 6.348 -5.038 -5.180 1.00 23.04 72 LEU A C 1
ATOM 578 O O . LEU A 1 72 ? 7.169 -4.402 -5.828 1.00 24.18 72 LEU A O 1
ATOM 583 N N . VAL A 1 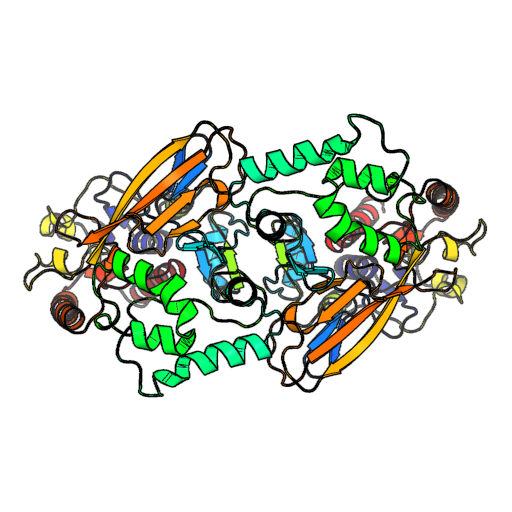73 ? 5.138 -4.563 -4.916 1.00 22.90 73 VAL A N 1
ATOM 584 C CA . VAL A 1 73 ? 4.662 -3.263 -5.390 1.00 23.82 73 VAL A CA 1
ATOM 585 C C . VAL A 1 73 ? 3.778 -2.672 -4.285 1.00 24.93 73 VAL A C 1
ATOM 586 O O . VAL A 1 73 ? 3.006 -3.400 -3.658 1.00 24.78 73 VAL A O 1
ATOM 590 N N . GLU A 1 74 ? 3.889 -1.366 -4.018 1.00 26.53 74 GLU A N 1
ATOM 591 C CA . GLU A 1 74 ? 3.060 -0.774 -2.965 1.00 28.20 74 GLU A CA 1
ATOM 592 C C . GLU A 1 74 ? 1.605 -0.631 -3.448 1.00 26.15 74 GLU A C 1
ATOM 593 O O . GLU A 1 74 ? 1.347 -0.317 -4.617 1.00 25.37 74 GLU A O 1
ATOM 599 N N . PHE A 1 75 ? 0.660 -0.901 -2.553 1.00 23.43 75 PHE A N 1
ATOM 600 C CA . PHE A 1 75 ? -0.756 -0.768 -2.879 1.00 19.93 75 PHE A CA 1
ATOM 601 C C . PHE A 1 75 ? -1.298 0.500 -2.223 1.00 19.08 75 PHE A C 1
ATOM 602 O O . PHE A 1 75 ? -0.786 0.945 -1.200 1.00 17.67 75 PHE A O 1
ATOM 610 N N . ASN A 1 76 ? -2.310 1.107 -2.835 1.00 17.96 76 ASN A N 1
ATOM 611 C CA . ASN A 1 76 ? -2.915 2.292 -2.259 1.00 17.25 76 ASN A CA 1
ATOM 612 C C . ASN A 1 76 ? -4.072 1.810 -1.376 1.00 16.32 76 ASN A C 1
ATOM 613 O O . ASN A 1 76 ? -4.232 0.598 -1.142 1.00 14.84 76 ASN A O 1
ATOM 618 N N . ARG A 1 77 ? -4.871 2.749 -0.882 1.00 15.59 77 ARG A N 1
ATOM 619 C CA . ARG A 1 77 ? -5.997 2.400 -0.017 1.00 15.26 77 ARG A CA 1
ATOM 620 C C . ARG A 1 77 ? -7.348 2.588 -0.733 1.00 15.38 77 ARG A C 1
ATOM 621 O O . ARG A 1 77 ? -8.329 3.107 -0.171 1.00 13.58 77 ARG A O 1
ATOM 629 N N . PHE A 1 78 ? -7.388 2.181 -1.994 1.00 14.31 78 PHE A N 1
ATOM 630 C CA . PHE A 1 78 ? -8.630 2.289 -2.728 1.00 14.47 78 PHE A CA 1
ATOM 631 C C . PHE A 1 78 ? -9.695 1.350 -2.130 1.00 14.47 78 PHE A C 1
ATOM 632 O O . PHE A 1 78 ? -9.435 0.179 -1.834 1.00 14.55 78 PHE A O 1
ATOM 640 N N . THR A 1 79 ? -10.898 1.875 -1.970 1.00 14.32 79 THR A N 1
ATOM 641 C CA . THR A 1 79 ? -12.020 1.118 -1.449 1.00 14.43 79 THR A CA 1
ATOM 642 C C . THR A 1 79 ? -13.070 1.036 -2.587 1.00 15.48 79 THR A C 1
ATOM 643 O O . THR A 1 79 ? -13.504 2.074 -3.136 1.00 16.60 79 THR A O 1
ATOM 647 N N . ASN A 1 80 ? -13.459 -0.183 -2.969 1.00 14.33 80 ASN A N 1
ATOM 648 C CA . ASN A 1 80 ? -14.452 -0.369 -4.045 1.00 14.63 80 ASN A CA 1
ATOM 649 C C . ASN A 1 80 ? -15.886 -0.011 -3.595 1.00 14.64 80 ASN A C 1
ATOM 650 O O . ASN A 1 80 ? -16.458 -0.668 -2.730 1.00 14.85 80 ASN A O 1
ATOM 655 N N . SER A 1 81 ? -16.457 1.049 -4.154 1.00 13.94 81 SER A N 1
ATOM 656 C CA . SER A 1 81 ? -17.828 1.407 -3.804 1.00 14.24 81 SER A CA 1
ATOM 657 C C . SER A 1 81 ? -18.610 1.633 -5.083 1.00 14.31 81 SER A C 1
ATOM 658 O O . SER A 1 81 ? -18.897 2.762 -5.462 1.00 14.63 81 SER A O 1
ATOM 661 N N . PRO A 1 82 ? -18.956 0.535 -5.771 1.00 14.02 82 PRO A N 1
ATOM 662 C CA . PRO A 1 82 ? -19.709 0.592 -7.020 1.00 14.83 82 PRO A CA 1
ATOM 663 C C . PRO A 1 82 ? -21.038 1.297 -6.864 1.00 16.05 82 PRO A C 1
ATOM 664 O O . PRO A 1 82 ? -21.642 1.299 -5.773 1.00 14.96 82 PRO A O 1
ATOM 668 N N . LEU A 1 83 ? -21.493 1.893 -7.964 1.00 15.69 83 LEU A N 1
ATOM 669 C CA . LEU A 1 83 ? -22.795 2.551 -7.978 1.00 16.11 83 LEU A CA 1
ATOM 670 C C . LEU A 1 83 ? -23.733 1.707 -8.844 1.00 17.59 83 LEU A C 1
ATOM 671 O O . LEU A 1 83 ? -23.283 0.906 -9.678 1.00 15.93 83 LEU A O 1
ATOM 676 N N . ALA A 1 84 ? -25.034 1.863 -8.630 1.00 18.67 84 ALA A N 1
ATOM 677 C CA . ALA A 1 84 ? -26.002 1.141 -9.443 1.00 20.84 84 ALA A CA 1
ATOM 678 C C . ALA A 1 84 ? -26.987 2.143 -10.030 1.00 22.08 84 ALA A C 1
ATOM 679 O O . ALA A 1 84 ? -27.634 2.915 -9.292 1.00 21.46 84 ALA A O 1
ATOM 681 N N . ILE A 1 85 ? -27.080 2.147 -11.356 1.00 23.82 85 ILE A N 1
ATOM 682 C CA . ILE A 1 85 ? -28.004 3.043 -12.057 1.00 25.35 85 ILE A CA 1
ATOM 683 C C . ILE A 1 85 ? -29.155 2.237 -12.648 1.00 26.59 85 ILE A C 1
ATOM 684 O O . ILE A 1 85 ? -28.964 1.325 -13.452 1.00 27.93 85 ILE A O 1
ATOM 689 N N . TYR A 1 86 ? -30.352 2.573 -12.210 1.00 27.49 86 TYR A N 1
ATOM 690 C CA . TYR A 1 86 ? -31.550 1.893 -12.646 1.00 29.41 86 TYR A CA 1
ATOM 691 C C . TYR A 1 86 ? -32.556 2.919 -13.118 1.00 30.55 86 TYR A C 1
ATOM 692 O O . TYR A 1 86 ? -33.229 3.557 -12.302 1.00 29.33 86 TYR A O 1
ATOM 701 N N . LYS A 1 87 ? -32.675 3.066 -14.434 1.00 33.47 87 LYS A N 1
ATOM 702 C CA . LYS A 1 87 ? -33.597 4.050 -15.002 1.00 34.88 87 LYS A CA 1
ATOM 703 C C . LYS A 1 87 ? -33.058 5.419 -14.640 1.00 35.25 87 LYS A C 1
ATOM 704 O O . LYS A 1 87 ? -31.928 5.780 -14.983 1.00 34.61 87 LYS A O 1
ATOM 710 N N . ASP A 1 88 ? -33.859 6.170 -13.902 1.00 35.70 88 ASP A N 1
ATOM 711 C CA . ASP A 1 88 ? -33.455 7.504 -13.503 1.00 38.02 88 ASP A CA 1
ATOM 712 C C . ASP A 1 88 ? -32.986 7.563 -12.036 1.00 37.05 88 ASP A C 1
ATOM 713 O O . ASP A 1 88 ? -32.865 8.648 -11.470 1.00 38.52 88 ASP A O 1
ATOM 718 N N . LYS A 1 89 ? -32.718 6.410 -11.427 1.00 34.49 89 LYS A N 1
ATOM 719 C CA . LYS A 1 89 ? -32.277 6.369 -10.031 1.00 32.26 89 LYS A CA 1
ATOM 720 C C . LYS A 1 89 ? -30.822 5.940 -9.858 1.00 30.08 89 LYS A C 1
ATOM 721 O O . LYS A 1 89 ? -30.346 5.053 -10.552 1.00 30.07 89 LYS A O 1
ATOM 727 N N . LEU A 1 90 ? -30.122 6.557 -8.918 1.00 27.65 90 LEU A N 1
ATOM 728 C CA . LEU A 1 90 ? -28.739 6.185 -8.632 1.00 25.27 90 LEU A CA 1
ATOM 729 C C . LEU A 1 90 ? -28.715 5.618 -7.206 1.00 23.37 90 LEU A C 1
ATOM 730 O O . LEU A 1 90 ? -29.319 6.178 -6.308 1.00 22.39 90 LEU A O 1
ATOM 735 N N . PHE A 1 91 ? -28.043 4.489 -7.012 1.00 22.10 91 PHE A N 1
ATOM 736 C CA . PHE A 1 91 ? -27.969 3.870 -5.702 1.00 19.88 91 PHE A CA 1
ATOM 737 C C . PHE A 1 91 ? -26.541 3.492 -5.403 1.00 20.83 91 PHE A C 1
ATOM 738 O O . PHE A 1 91 ? -25.736 3.263 -6.321 1.00 20.63 91 PHE A O 1
ATOM 746 N N . ASN A 1 92 ? -26.245 3.388 -4.108 1.00 20.80 92 ASN A N 1
ATOM 747 C CA . ASN A 1 92 ? -24.920 2.964 -3.667 1.00 20.88 92 ASN A CA 1
ATOM 748 C C . ASN A 1 92 ? -24.936 1.452 -3.427 1.00 18.75 92 ASN A C 1
ATOM 749 O O . ASN A 1 92 ? -25.916 0.884 -2.906 1.00 17.97 92 ASN A O 1
ATOM 754 N N . LEU A 1 93 ? -23.858 0.803 -3.823 1.00 16.39 93 LEU A N 1
ATOM 755 C CA . LEU A 1 93 ? -23.723 -0.630 -3.596 1.00 18.04 93 LEU A CA 1
ATOM 756 C C . LEU A 1 93 ? -22.620 -0.697 -2.527 1.00 15.89 93 LEU A C 1
ATOM 757 O O . LEU A 1 93 ? -21.901 0.263 -2.343 1.00 15.86 93 LEU A O 1
ATOM 762 N N . PRO A 1 94 ? -22.502 -1.797 -1.775 1.00 16.55 94 PRO A N 1
ATOM 763 C CA . PRO A 1 94 ? -23.289 -3.032 -1.779 1.00 15.68 94 PRO A CA 1
ATOM 764 C C . PRO A 1 94 ? -24.546 -2.660 -0.992 1.00 15.16 94 PRO A C 1
ATOM 765 O O . PRO A 1 94 ? -24.783 -1.484 -0.740 1.00 15.30 94 PRO A O 1
ATOM 769 N N . PHE A 1 95 ? -25.319 -3.639 -0.558 1.00 14.52 95 PHE A N 1
ATOM 770 C CA . PHE A 1 95 ? -26.554 -3.320 0.156 1.00 16.67 95 PHE A CA 1
ATOM 771 C C . PHE A 1 95 ? -26.334 -2.855 1.590 1.00 16.11 95 PHE A C 1
ATOM 772 O O . PHE A 1 95 ? -26.063 -3.646 2.495 1.00 15.90 95 PHE A O 1
ATOM 780 N N . ASN A 1 96 ? -26.452 -1.551 1.790 1.00 16.35 96 ASN A N 1
ATOM 781 C CA . ASN A 1 96 ? -26.225 -0.995 3.099 1.00 15.41 96 ASN A CA 1
ATOM 782 C C . ASN A 1 96 ? -27.220 0.124 3.396 1.00 15.89 96 ASN A C 1
ATOM 783 O O . ASN A 1 96 ? -28.099 0.400 2.578 1.00 15.23 96 ASN A O 1
ATOM 788 N N . MET A 1 97 ? -27.120 0.746 4.570 1.00 16.61 97 MET A N 1
ATOM 789 C CA . MET A 1 97 ? -28.057 1.816 4.937 1.00 16.34 97 MET A CA 1
ATOM 790 C C . MET A 1 97 ? -28.193 2.932 3.906 1.00 16.85 97 MET A C 1
ATOM 791 O O . MET A 1 97 ? -29.271 3.487 3.763 1.00 17.71 97 MET A O 1
ATOM 796 N N . ASN A 1 98 ? -27.122 3.268 3.189 1.00 16.66 98 ASN A N 1
ATOM 797 C CA . ASN A 1 98 ? -27.208 4.318 2.163 1.00 16.34 98 ASN A CA 1
ATOM 798 C C . ASN A 1 98 ? -28.203 3.859 1.074 1.00 18.10 98 ASN A C 1
ATOM 799 O O . ASN A 1 98 ? -29.032 4.644 0.571 1.00 17.98 98 ASN A O 1
ATOM 804 N N . THR A 1 99 ? -28.098 2.583 0.703 1.00 17.16 99 THR A N 1
ATOM 805 C CA . THR A 1 99 ? -28.973 1.997 -0.305 1.00 18.32 99 THR A CA 1
ATOM 806 C C . THR A 1 99 ? -30.451 2.026 0.166 1.00 17.99 99 THR A C 1
ATOM 807 O O . THR A 1 99 ? -31.341 2.439 -0.569 1.00 17.59 99 THR A O 1
ATOM 811 N N . PHE A 1 100 ? -30.687 1.582 1.392 1.00 16.98 100 PHE A N 1
ATOM 812 C CA . PHE A 1 100 ? -32.028 1.525 1.955 1.00 18.82 100 PHE A CA 1
ATOM 813 C C . PHE A 1 100 ? -32.619 2.947 2.116 1.00 21.19 100 PHE A C 1
ATOM 814 O O . PHE A 1 100 ? -33.819 3.184 1.887 1.00 19.39 100 PHE A O 1
ATOM 822 N N . HIS A 1 101 ? -31.762 3.894 2.506 1.00 22.02 101 HIS A N 1
ATOM 823 C CA . HIS A 1 101 ? -32.169 5.272 2.652 1.00 21.94 101 HIS A CA 1
ATOM 824 C C . HIS A 1 101 ? -32.564 5.816 1.283 1.00 22.14 101 HIS A C 1
ATOM 825 O O . HIS A 1 101 ? -33.519 6.583 1.159 1.00 22.34 101 HIS A O 1
ATOM 832 N N . GLN A 1 102 ? -31.813 5.447 0.252 1.00 21.55 102 GLN A N 1
ATOM 833 C CA . GLN A 1 102 ? -32.135 5.926 -1.084 1.00 21.95 102 GLN A CA 1
ATOM 834 C C . GLN A 1 102 ? -33.429 5.289 -1.591 1.00 23.20 102 GLN A C 1
ATOM 835 O O . GLN A 1 102 ? -34.247 5.944 -2.255 1.00 23.84 102 GLN A O 1
ATOM 841 N N . MET A 1 103 ? -33.624 4.018 -1.259 1.00 22.78 103 MET A N 1
ATOM 842 C CA . MET A 1 103 ? -34.786 3.307 -1.735 1.00 23.66 103 MET A CA 1
ATOM 843 C C . MET A 1 103 ? -36.092 3.660 -1.027 1.00 23.94 103 MET A C 1
ATOM 844 O O . MET A 1 103 ? -37.110 3.814 -1.672 1.00 22.88 103 MET A O 1
ATOM 849 N N . TRP A 1 104 ? -36.049 3.808 0.291 1.00 24.15 104 TRP A N 1
ATOM 850 C CA . TRP A 1 104 ? -37.258 4.035 1.073 1.00 23.52 104 TRP A CA 1
ATOM 851 C C . TRP A 1 104 ? -37.252 5.277 1.962 1.00 24.23 104 TRP A C 1
ATOM 852 O O . TRP A 1 104 ? -38.268 5.600 2.577 1.00 22.64 104 TRP A O 1
ATOM 863 N N . GLY A 1 105 ? -36.110 5.964 2.046 1.00 24.13 105 GLY A N 1
ATOM 864 C CA . GLY A 1 105 ? -36.021 7.138 2.907 1.00 22.33 105 GLY A CA 1
ATOM 865 C C . GLY A 1 105 ? -35.774 6.783 4.378 1.00 22.72 105 GLY A C 1
ATOM 866 O O . GLY A 1 105 ? -35.741 7.652 5.248 1.00 23.33 105 GLY A O 1
ATOM 867 N N . VAL A 1 106 ? -35.588 5.504 4.669 1.00 21.23 106 VAL A N 1
ATOM 868 C CA . VAL A 1 106 ? -35.366 5.071 6.039 1.00 21.56 106 VAL A CA 1
ATOM 869 C C . VAL A 1 106 ? -33.946 5.450 6.566 1.00 23.21 106 VAL A C 1
ATOM 870 O O . VAL A 1 106 ? -32.954 5.445 5.822 1.00 22.45 106 VAL A O 1
ATOM 874 N N . LYS A 1 107 ? -33.850 5.790 7.848 1.00 22.65 107 LYS A N 1
ATOM 875 C CA . LYS A 1 107 ? -32.558 6.152 8.435 1.00 23.96 107 LYS A CA 1
ATOM 876 C C . LYS A 1 107 ? -32.228 5.216 9.591 1.00 23.07 107 LYS A C 1
ATOM 877 O O . LYS A 1 107 ? -31.067 5.071 9.971 1.00 20.20 107 LYS A O 1
ATOM 883 N N . ASP A 1 108 ? -33.263 4.612 10.170 1.00 22.72 108 ASP A N 1
ATOM 884 C CA . ASP A 1 108 ? -33.078 3.728 11.305 1.00 23.15 108 ASP A CA 1
ATOM 885 C C . ASP A 1 108 ? -32.773 2.276 10.884 1.00 23.23 108 ASP A C 1
ATOM 886 O O . ASP A 1 108 ? -33.505 1.681 10.095 1.00 22.30 108 ASP A O 1
ATOM 891 N N . PRO A 1 109 ? -31.667 1.706 11.391 1.00 23.82 109 PRO A N 1
ATOM 892 C CA . PRO A 1 109 ? -31.263 0.328 11.059 1.00 25.42 109 PRO A CA 1
ATOM 893 C C . PRO A 1 109 ? -32.343 -0.739 11.277 1.00 26.91 109 PRO A C 1
ATOM 894 O O . PRO A 1 109 ? -32.566 -1.599 10.410 1.00 24.30 109 PRO A O 1
ATOM 898 N N . GLN A 1 110 ? -33.002 -0.685 12.432 1.00 28.37 110 GLN A N 1
ATOM 899 C CA . GLN A 1 110 ? -34.056 -1.639 12.738 1.00 30.71 110 GLN A CA 1
ATOM 900 C C . GLN A 1 110 ? -35.218 -1.504 11.732 1.00 31.19 110 GLN A C 1
ATOM 901 O O . GLN A 1 110 ? -35.763 -2.503 11.238 1.00 31.89 110 GLN A O 1
ATOM 907 N N . GLU A 1 111 ? -35.584 -0.270 11.433 1.00 30.70 111 GLU A N 1
ATOM 908 C CA . GLU A 1 111 ? -36.658 0.008 10.510 1.00 32.19 111 GLU A CA 1
ATOM 909 C C . GLU A 1 111 ? -36.342 -0.618 9.152 1.00 31.76 111 GLU A C 1
ATOM 910 O O . GLU A 1 111 ? -37.173 -1.325 8.579 1.00 31.67 111 GLU A O 1
ATOM 916 N N . ALA A 1 112 ? -35.134 -0.365 8.649 1.00 30.36 112 ALA A N 1
ATOM 917 C CA . ALA A 1 112 ? -34.688 -0.901 7.353 1.00 29.20 112 ALA A CA 1
ATOM 918 C C . ALA A 1 112 ? -34.770 -2.430 7.307 1.00 27.06 112 ALA A C 1
ATOM 919 O O . ALA A 1 112 ? -35.152 -3.015 6.294 1.00 25.96 112 ALA A O 1
ATOM 921 N N . GLN A 1 113 ? -34.397 -3.062 8.402 1.00 26.76 113 GLN A N 1
ATOM 922 C CA . GLN A 1 113 ? -34.436 -4.506 8.492 1.00 27.97 113 GLN A CA 1
ATOM 923 C C . GLN A 1 113 ? -35.895 -5.006 8.490 1.00 26.80 113 GLN A C 1
ATOM 924 O O . GLN A 1 113 ? -36.209 -6.003 7.857 1.00 26.05 113 GLN A O 1
ATOM 930 N N . ASN A 1 114 ? -36.799 -4.307 9.174 1.00 27.18 114 ASN A N 1
ATOM 931 C CA . ASN A 1 114 ? -38.209 -4.737 9.179 1.00 25.77 114 ASN A CA 1
ATOM 932 C C . ASN A 1 114 ? -38.758 -4.724 7.756 1.00 25.83 114 ASN A C 1
ATOM 933 O O . ASN A 1 114 ? -39.478 -5.653 7.339 1.00 26.06 114 ASN A O 1
ATOM 938 N N . ILE A 1 115 ? -38.431 -3.655 7.026 1.00 23.51 115 ILE A N 1
ATOM 939 C CA . ILE A 1 115 ? -38.871 -3.508 5.651 1.00 24.56 115 ILE A CA 1
ATOM 940 C C . ILE A 1 115 ? -38.428 -4.667 4.764 1.00 25.66 115 ILE A C 1
ATOM 941 O O . ILE A 1 115 ? -39.241 -5.281 4.092 1.00 26.36 115 ILE A O 1
ATOM 946 N N . ILE A 1 116 ? -37.137 -4.942 4.751 1.00 26.85 116 ILE A N 1
ATOM 947 C CA . ILE A 1 116 ? -36.613 -6.030 3.950 1.00 28.62 116 ILE A CA 1
ATOM 948 C C . ILE A 1 116 ? -37.318 -7.328 4.328 1.00 29.10 116 ILE A C 1
ATOM 949 O O . ILE A 1 116 ? -37.781 -8.063 3.456 1.00 27.13 116 ILE A O 1
ATOM 954 N N . ASN A 1 117 ? -37.404 -7.609 5.623 1.00 30.30 117 ASN A N 1
ATOM 955 C CA . ASN A 1 117 ? -38.066 -8.837 6.070 1.00 31.52 117 ASN A CA 1
ATOM 956 C C . ASN A 1 117 ? -39.545 -8.900 5.662 1.00 32.08 117 ASN A C 1
ATOM 957 O O . ASN A 1 117 ? -40.094 -9.977 5.429 1.00 31.71 117 ASN A O 1
ATOM 962 N N . ALA A 1 118 ? -40.191 -7.749 5.566 1.00 32.28 118 ALA A N 1
ATOM 963 C CA . ALA A 1 118 ? -41.589 -7.742 5.171 1.00 34.75 118 ALA A CA 1
ATOM 964 C C . ALA A 1 118 ? -41.801 -7.959 3.666 1.00 36.32 118 ALA A C 1
ATOM 965 O O . ALA A 1 118 ? -42.886 -8.376 3.256 1.00 37.97 118 ALA A O 1
ATOM 967 N N . GLN A 1 119 ? -40.809 -7.668 2.828 1.00 38.40 119 GLN A N 1
ATOM 968 C CA . GLN A 1 119 ? -41.018 -7.890 1.395 1.00 41.39 119 GLN A CA 1
ATOM 969 C C . GLN A 1 119 ? -40.865 -9.381 1.075 1.00 42.76 119 GLN A C 1
ATOM 970 O O . GLN A 1 119 ? -41.443 -9.886 0.111 1.00 44.19 119 GLN A O 1
ATOM 976 N N . LYS A 1 120 ? -40.121 -10.088 1.910 1.00 42.97 120 LYS A N 1
ATOM 977 C CA . LYS A 1 120 ? -39.935 -11.518 1.724 1.00 45.61 120 LYS A CA 1
ATOM 978 C C . LYS A 1 120 ? -41.202 -12.302 2.114 1.00 47.43 120 LYS A C 1
ATOM 979 O O . LYS A 1 120 ? -41.227 -13.528 2.014 1.00 47.22 120 LYS A O 1
ATOM 985 N N . LYS A 1 121 ? -42.255 -11.606 2.543 1.00 50.03 121 LYS A N 1
ATOM 986 C CA . LYS A 1 121 ? -43.475 -12.300 2.982 1.00 52.99 121 LYS A CA 1
ATOM 987 C C . LYS A 1 121 ? -44.268 -13.032 1.908 1.00 53.41 121 LYS A C 1
ATOM 988 O O . LYS A 1 121 ? -44.695 -14.159 2.127 1.00 54.00 121 LYS A O 1
ATOM 994 N N . LYS A 1 122 ? -44.470 -12.397 0.758 1.00 54.56 122 LYS A N 1
ATOM 995 C CA . LYS A 1 122 ? -45.227 -13.012 -0.332 1.00 55.56 122 LYS A CA 1
ATOM 996 C C . LYS A 1 122 ? -44.640 -14.361 -0.702 1.00 55.50 122 LYS A C 1
ATOM 997 O O . LYS A 1 122 ? -45.372 -15.308 -1.001 1.00 54.75 122 LYS A O 1
ATOM 1003 N N . TYR A 1 123 ? -43.308 -14.423 -0.681 1.00 55.98 123 TYR A N 1
ATOM 1004 C CA . TYR A 1 123 ? -42.555 -15.604 -1.093 1.00 56.18 123 TYR A CA 1
ATOM 1005 C C . TYR A 1 123 ? -42.474 -16.778 -0.153 1.00 56.35 123 TYR A C 1
ATOM 1006 O O . TYR A 1 123 ? -42.166 -17.882 -0.587 1.00 58.97 123 TYR A O 1
ATOM 1015 N N . GLY A 1 124 ? -42.750 -16.568 1.124 1.00 55.95 124 GLY A N 1
ATOM 1016 C CA . GLY A 1 124 ? -42.681 -17.683 2.045 1.00 54.93 124 GLY A CA 1
ATOM 1017 C C . GLY A 1 124 ? -41.251 -17.992 2.438 1.00 54.92 124 GLY A C 1
ATOM 1018 O O . GLY A 1 124 ? -40.346 -17.176 2.220 1.00 55.06 124 GLY A O 1
ATOM 1019 N N . ASP A 1 125 ? -41.043 -19.187 2.989 1.00 54.42 125 ASP A N 1
ATOM 1020 C CA . ASP A 1 125 ? -39.729 -19.595 3.468 1.00 52.81 125 ASP A CA 1
ATOM 1021 C C . ASP A 1 125 ? -39.192 -20.946 3.009 1.00 50.47 125 ASP A C 1
ATOM 1022 O O . ASP A 1 125 ? -38.659 -21.700 3.818 1.00 50.18 125 ASP A O 1
ATOM 1027 N N . LYS A 1 126 ? -39.318 -21.266 1.725 1.00 47.10 126 LYS A N 1
ATOM 1028 C CA . LYS A 1 126 ? -38.771 -22.538 1.246 1.00 43.78 126 LYS A CA 1
ATOM 1029 C C . LYS A 1 126 ? -37.278 -22.324 1.010 1.00 40.55 126 LYS A C 1
ATOM 1030 O O . LYS A 1 126 ? -36.818 -21.190 0.882 1.00 39.87 126 LYS A O 1
ATOM 1036 N N . VAL A 1 127 ? -36.527 -23.412 0.959 1.00 36.16 127 VAL A N 1
ATOM 1037 C CA . VAL A 1 127 ? -35.104 -23.329 0.709 1.00 33.01 127 VAL A CA 1
ATOM 1038 C C . VAL A 1 127 ? -34.876 -22.779 -0.718 1.00 30.89 127 VAL A C 1
ATOM 1039 O O . VAL A 1 127 ? -35.421 -23.284 -1.693 1.00 31.02 127 VAL A O 1
ATOM 1043 N N . PRO A 1 128 ? -34.089 -21.709 -0.847 1.00 29.43 128 PRO A N 1
ATOM 1044 C CA . PRO A 1 128 ? -33.841 -21.162 -2.187 1.00 28.39 128 PRO A CA 1
ATOM 1045 C C . PRO A 1 128 ? -33.144 -22.172 -3.112 1.00 28.26 128 PRO A C 1
ATOM 1046 O O . PRO A 1 128 ? -32.133 -22.769 -2.753 1.00 28.44 128 PRO A O 1
ATOM 1050 N N . GLU A 1 129 ? -33.679 -22.354 -4.311 1.00 28.30 129 GLU A N 1
ATOM 1051 C CA . GLU A 1 129 ? -33.091 -23.289 -5.265 1.00 29.91 129 GLU A CA 1
ATOM 1052 C C . GLU A 1 129 ? -32.599 -22.577 -6.532 1.00 29.29 129 GLU A C 1
ATOM 1053 O O . GLU A 1 129 ? -32.097 -23.211 -7.454 1.00 30.74 129 GLU A O 1
ATOM 1059 N N . ASN A 1 130 ? -32.769 -21.266 -6.598 1.00 26.49 130 ASN A N 1
ATOM 1060 C CA . ASN A 1 130 ? -32.288 -20.532 -7.754 1.00 26.14 130 ASN A CA 1
ATOM 1061 C C . ASN A 1 130 ? -31.892 -19.109 -7.327 1.00 23.96 130 ASN A C 1
ATOM 1062 O O . ASN A 1 130 ? -32.192 -18.697 -6.211 1.00 24.01 130 ASN A O 1
ATOM 1067 N N . LEU A 1 131 ? -31.202 -18.393 -8.209 1.00 21.47 131 LEU A N 1
ATOM 1068 C CA . LEU A 1 131 ? -30.728 -17.044 -7.943 1.00 21.81 131 LEU A CA 1
ATOM 1069 C C . LEU A 1 131 ? -31.830 -16.043 -7.565 1.00 21.29 131 LEU A C 1
ATOM 1070 O O . LEU A 1 131 ? -31.695 -15.280 -6.616 1.00 22.31 131 LEU A O 1
ATOM 1075 N N . GLU A 1 132 ? -32.931 -16.029 -8.293 1.00 22.18 132 GLU A N 1
ATOM 1076 C CA . GLU A 1 132 ? -34.006 -15.102 -7.938 1.00 22.86 132 GLU A CA 1
ATOM 1077 C C . GLU A 1 132 ? -34.471 -15.318 -6.488 1.00 23.14 132 GLU A C 1
ATOM 1078 O O . GLU A 1 132 ? -34.631 -14.352 -5.745 1.00 23.04 132 GLU A O 1
ATOM 1084 N N . GLU A 1 133 ? -34.676 -16.575 -6.088 1.00 21.23 133 GLU A N 1
ATOM 1085 C CA . GLU A 1 133 ? -35.144 -16.884 -4.731 1.00 23.43 133 GLU A CA 1
ATOM 1086 C C . GLU A 1 133 ? -34.097 -16.556 -3.678 1.00 23.82 133 GLU A C 1
ATOM 1087 O O . GLU A 1 133 ? -34.411 -16.038 -2.604 1.00 23.95 133 GLU A O 1
ATOM 1093 N N . GLN A 1 134 ? -32.847 -16.876 -3.986 1.00 24.29 134 GLN A N 1
ATOM 1094 C CA . GLN A 1 134 ? -31.756 -16.594 -3.078 1.00 23.50 134 GLN A CA 1
ATOM 1095 C C . GLN A 1 134 ? -31.628 -15.060 -2.943 1.00 22.64 134 GLN A C 1
ATOM 1096 O O . GLN A 1 134 ? -31.508 -14.541 -1.829 1.00 20.64 134 GLN A O 1
ATOM 1102 N N . ALA A 1 135 ? -31.694 -14.335 -4.061 1.00 19.46 135 ALA A N 1
ATOM 1103 C CA . ALA A 1 135 ? -31.550 -12.882 -3.974 1.00 21.00 135 ALA A CA 1
ATOM 1104 C C . ALA A 1 135 ? -32.668 -12.238 -3.167 1.00 20.69 135 ALA A C 1
ATOM 1105 O O . ALA A 1 135 ? -32.412 -11.367 -2.341 1.00 19.96 135 ALA A O 1
ATOM 1107 N N . ILE A 1 136 ? -33.901 -12.683 -3.392 1.00 20.27 136 ILE A N 1
ATOM 1108 C CA . ILE A 1 136 ? -35.029 -12.115 -2.694 1.00 20.55 136 ILE A CA 1
ATOM 1109 C C . ILE A 1 136 ? -35.006 -12.460 -1.212 1.00 22.17 136 ILE A C 1
ATOM 1110 O O . ILE A 1 136 ? -35.441 -11.671 -0.374 1.00 24.04 136 ILE A O 1
ATOM 1115 N N . SER A 1 137 ? -34.481 -13.631 -0.880 1.00 23.75 137 SER A N 1
ATOM 1116 C CA . SER A 1 137 ? -34.416 -14.048 0.519 1.00 24.64 137 SER A CA 1
ATOM 1117 C C . SER A 1 137 ? -33.448 -13.182 1.302 1.00 25.94 137 SER A C 1
ATOM 1118 O O . SER A 1 137 ? -33.537 -13.107 2.539 1.00 27.10 137 SER A O 1
ATOM 1121 N N . LEU A 1 138 ? -32.533 -12.518 0.594 1.00 25.42 138 LEU A N 1
ATOM 1122 C CA . LEU A 1 138 ? -31.567 -11.658 1.261 1.00 25.77 138 LEU A CA 1
ATOM 1123 C C . LEU A 1 138 ? -31.918 -10.183 1.284 1.00 24.58 138 LEU A C 1
ATOM 1124 O O . LEU A 1 138 ? -31.668 -9.517 2.286 1.00 24.88 138 LEU A O 1
ATOM 1129 N N . VAL A 1 139 ? -32.496 -9.666 0.202 1.00 22.53 139 VAL A N 1
ATOM 1130 C CA . VAL A 1 139 ? -32.801 -8.234 0.135 1.00 21.85 139 VAL A CA 1
ATOM 1131 C C . VAL A 1 139 ? -34.251 -7.818 -0.136 1.00 22.31 139 VAL A C 1
ATOM 1132 O O . VAL A 1 139 ? -34.559 -6.632 -0.172 1.00 20.03 139 VAL A O 1
ATOM 1136 N N . GLY A 1 140 ? -35.149 -8.774 -0.348 1.00 23.43 140 GLY A N 1
ATOM 1137 C CA . GLY A 1 140 ? -36.520 -8.383 -0.599 1.00 23.48 140 GLY A CA 1
ATOM 1138 C C . GLY A 1 140 ? -36.790 -8.118 -2.061 1.00 24.98 140 GLY A C 1
ATOM 1139 O O . GLY A 1 140 ? -35.897 -8.197 -2.904 1.00 25.39 140 GLY A O 1
ATOM 1140 N N . GLU A 1 141 ? -38.034 -7.768 -2.344 1.00 25.32 141 GLU A N 1
ATOM 1141 C CA . GLU A 1 141 ? -38.520 -7.547 -3.694 1.00 27.40 141 GLU A CA 1
ATOM 1142 C C . GLU A 1 141 ? -38.066 -6.264 -4.424 1.00 26.60 141 GLU A C 1
ATOM 1143 O O . GLU A 1 141 ? -37.600 -6.332 -5.570 1.00 24.35 141 GLU A O 1
ATOM 1149 N N . ASP A 1 142 ? -38.202 -5.110 -3.772 1.00 25.40 142 ASP A N 1
ATOM 1150 C CA . ASP A 1 142 ? -37.774 -3.830 -4.349 1.00 24.82 142 ASP A CA 1
ATOM 1151 C C . ASP A 1 142 ? -36.290 -3.813 -4.740 1.00 23.17 142 ASP A C 1
ATOM 1152 O O . ASP A 1 142 ? -35.939 -3.431 -5.852 1.00 22.64 142 ASP A O 1
ATOM 1157 N N . LEU A 1 143 ? -35.417 -4.209 -3.818 1.00 20.71 143 LEU A N 1
ATOM 1158 C CA . LEU A 1 143 ? -33.991 -4.214 -4.113 1.00 19.82 143 LEU A CA 1
ATOM 1159 C C . LEU A 1 143 ? -33.661 -5.180 -5.254 1.00 19.73 143 LEU A C 1
ATOM 1160 O O . LEU A 1 143 ? -32.826 -4.864 -6.110 1.00 19.09 143 LEU A O 1
ATOM 1165 N N . TYR A 1 144 ? -34.323 -6.337 -5.278 1.00 18.86 144 TYR A N 1
ATOM 1166 C CA . TYR A 1 144 ? -34.080 -7.331 -6.320 1.00 20.02 144 TYR A CA 1
ATOM 1167 C C . TYR A 1 144 ? -34.470 -6.825 -7.699 1.00 19.64 144 TYR A C 1
ATOM 1168 O O . TYR A 1 144 ? -33.704 -6.967 -8.653 1.00 18.71 144 TYR A O 1
ATOM 1177 N N . GLN A 1 145 ? -35.670 -6.254 -7.789 1.00 21.27 145 GLN A N 1
ATOM 1178 C CA . GLN A 1 145 ? -36.199 -5.704 -9.025 1.00 23.57 145 GLN A CA 1
ATOM 1179 C C . GLN A 1 145 ? -35.345 -4.578 -9.556 1.00 23.89 145 GLN A C 1
ATOM 1180 O O . GLN A 1 145 ? -35.034 -4.539 -10.734 1.00 24.74 145 GLN A O 1
ATOM 1186 N N . ALA A 1 146 ? -34.970 -3.660 -8.676 1.00 23.81 146 ALA A N 1
ATOM 1187 C CA . ALA A 1 146 ? -34.178 -2.518 -9.075 1.00 25.21 146 ALA A CA 1
ATOM 1188 C C . ALA A 1 146 ? -32.693 -2.786 -9.280 1.00 25.94 146 ALA A C 1
ATOM 1189 O O . ALA A 1 146 ? -32.104 -2.274 -10.223 1.00 27.96 146 ALA A O 1
ATOM 1191 N N . LEU A 1 147 ? -32.080 -3.585 -8.418 1.00 24.58 147 LEU A N 1
ATOM 1192 C CA . LEU A 1 147 ? -30.646 -3.736 -8.530 1.00 24.82 147 LEU A CA 1
ATOM 1193 C C . LEU A 1 147 ? -30.036 -5.050 -8.908 1.00 24.55 147 LEU A C 1
ATOM 1194 O O . LEU A 1 147 ? -28.867 -5.081 -9.223 1.00 24.26 147 LEU A O 1
ATOM 1199 N N . ILE A 1 148 ? -30.813 -6.127 -8.896 1.00 24.58 148 ILE A N 1
ATOM 1200 C CA . ILE A 1 148 ? -30.273 -7.442 -9.214 1.00 22.91 148 ILE A CA 1
ATOM 1201 C C . ILE A 1 148 ? -30.763 -8.080 -10.526 1.00 22.72 148 ILE A C 1
ATOM 1202 O O . ILE A 1 148 ? -29.957 -8.426 -11.391 1.00 19.38 148 ILE A O 1
ATOM 1207 N N . LYS A 1 149 ? -32.081 -8.207 -10.671 1.00 22.31 149 LYS A N 1
ATOM 1208 C CA . LYS A 1 149 ? -32.663 -8.865 -11.828 1.00 22.96 149 LYS A CA 1
ATOM 1209 C C . LYS A 1 149 ? -32.146 -8.479 -13.210 1.00 22.28 149 LYS A C 1
ATOM 1210 O O . LYS A 1 149 ? -31.563 -9.321 -13.893 1.00 23.94 149 LYS A O 1
ATOM 1216 N N . GLY A 1 150 ? -32.349 -7.240 -13.648 1.00 20.89 150 GLY A N 1
ATOM 1217 C CA . GLY A 1 150 ? -31.859 -6.855 -14.961 1.00 18.75 150 GLY A CA 1
ATOM 1218 C C . GLY A 1 150 ? -30.355 -7.081 -15.135 1.00 19.71 150 GLY A C 1
ATOM 1219 O O . GLY A 1 150 ? -29.905 -7.519 -16.187 1.00 19.12 150 GLY A O 1
ATOM 1220 N N . TYR A 1 151 ? -29.572 -6.770 -14.105 1.00 20.31 151 TYR A N 1
ATOM 1221 C CA . TYR A 1 151 ? -28.125 -6.950 -14.151 1.00 20.01 151 TYR A CA 1
ATOM 1222 C C . TYR A 1 151 ? -27.761 -8.429 -14.389 1.00 19.76 151 TYR A C 1
ATOM 1223 O O . TYR A 1 151 ? -27.034 -8.772 -15.334 1.00 16.51 151 TYR A O 1
ATOM 1232 N N . THR A 1 152 ? -28.286 -9.288 -13.520 1.00 21.42 152 THR A N 1
ATOM 1233 C CA . THR A 1 152 ? -28.053 -10.725 -13.579 1.00 24.01 152 THR A CA 1
ATOM 1234 C C . THR A 1 152 ? -28.518 -11.341 -14.876 1.00 24.14 152 THR A C 1
ATOM 1235 O O . THR A 1 152 ? -27.848 -12.218 -15.437 1.00 22.86 152 THR A O 1
ATOM 1239 N N . GLU A 1 153 ? -29.659 -10.880 -15.364 1.00 24.01 153 GLU A N 1
ATOM 1240 C CA . GLU A 1 153 ? -30.154 -11.441 -16.585 1.00 25.78 153 GLU A CA 1
ATOM 1241 C C . GLU A 1 153 ? -29.304 -11.048 -17.768 1.00 25.86 153 GLU A C 1
ATOM 1242 O O . GLU A 1 153 ? -29.206 -11.823 -18.710 1.00 26.93 153 GLU A O 1
ATOM 1248 N N . LYS A 1 154 ? -28.691 -9.864 -17.739 1.00 23.49 154 LYS A N 1
ATOM 1249 C CA . LYS A 1 154 ? -27.831 -9.478 -18.841 1.00 24.52 154 LYS A CA 1
ATOM 1250 C C . LYS A 1 154 ? -26.509 -10.227 -18.802 1.00 24.85 154 LYS A C 1
ATOM 1251 O O . LYS A 1 154 ? -26.035 -10.711 -19.827 1.00 23.47 154 LYS A O 1
ATOM 1257 N N . GLN A 1 155 ? -25.901 -10.311 -17.621 1.00 25.85 155 GLN A N 1
ATOM 1258 C CA . GLN A 1 155 ? -24.609 -10.964 -17.522 1.00 27.96 155 GLN A CA 1
ATOM 1259 C C . GLN A 1 155 ? -24.630 -12.443 -17.763 1.00 26.47 155 GLN A C 1
ATOM 1260 O O . GLN A 1 155 ? -23.665 -12.968 -18.247 1.00 24.96 155 GLN A O 1
ATOM 1266 N N . TRP A 1 156 ? -25.712 -13.120 -17.420 1.00 25.22 156 TRP A N 1
ATOM 1267 C CA . TRP A 1 156 ? -25.734 -14.545 -17.648 1.00 24.34 156 TRP A CA 1
ATOM 1268 C C . TRP A 1 156 ? -26.566 -14.896 -18.872 1.00 25.21 156 TRP A C 1
ATOM 1269 O O . TRP A 1 156 ? -26.625 -16.066 -19.272 1.00 23.63 156 TRP A O 1
ATOM 1280 N N . GLY A 1 157 ? -27.180 -13.870 -19.472 1.00 25.29 157 GLY A N 1
ATOM 1281 C CA . GLY A 1 157 ? -28.019 -14.072 -20.638 1.00 25.43 157 GLY A CA 1
ATOM 1282 C C . GLY A 1 157 ? -28.996 -15.214 -20.399 1.00 26.93 157 GLY A C 1
ATOM 1283 O O . GLY A 1 157 ? -29.334 -15.963 -21.320 1.00 29.64 157 GLY A O 1
ATOM 1284 N N . ARG A 1 158 ? -29.440 -15.364 -19.158 1.00 26.39 158 ARG A N 1
ATOM 1285 C CA . ARG A 1 158 ? -30.377 -16.423 -18.798 1.00 27.94 158 ARG A CA 1
ATOM 1286 C C . ARG A 1 158 ? -31.316 -15.853 -17.740 1.00 28.32 158 ARG A C 1
ATOM 1287 O O . ARG A 1 158 ? -30.996 -14.852 -17.090 1.00 25.98 158 ARG A O 1
ATOM 1295 N N . SER A 1 159 ? -32.466 -16.498 -17.556 1.00 29.55 159 SER A N 1
ATOM 1296 C CA . SER A 1 159 ? -33.438 -16.036 -16.568 1.00 29.41 159 SER A CA 1
ATOM 1297 C C . SER A 1 159 ? -32.945 -16.331 -15.152 1.00 28.92 159 SER A C 1
ATOM 1298 O O . SER A 1 159 ? -32.321 -17.369 -14.896 1.00 29.10 159 SER A O 1
ATOM 1301 N N . ALA A 1 160 ? -33.244 -15.422 -14.231 1.00 28.04 160 ALA A N 1
ATOM 1302 C CA . ALA A 1 160 ? -32.814 -15.558 -12.853 1.00 27.12 160 ALA A CA 1
ATOM 1303 C C . ALA A 1 160 ? -33.385 -16.791 -12.130 1.00 28.31 160 ALA A C 1
ATOM 1304 O O . ALA A 1 160 ? -32.710 -17.431 -11.322 1.00 27.32 160 ALA A O 1
ATOM 1306 N N . LYS A 1 161 ? -34.634 -17.106 -12.426 1.00 29.17 161 LYS A N 1
ATOM 1307 C CA . LYS A 1 161 ? -35.335 -18.230 -11.836 1.00 29.87 161 LYS A CA 1
ATOM 1308 C C . LYS A 1 161 ? -34.702 -19.540 -12.333 1.00 31.33 161 LYS A C 1
ATOM 1309 O O . LYS A 1 161 ? -34.963 -20.614 -11.771 1.00 30.25 161 LYS A O 1
ATOM 1315 N N . GLU A 1 162 ? -33.860 -19.441 -13.370 1.00 31.50 162 GLU A N 1
ATOM 1316 C CA . GLU A 1 162 ? -33.180 -20.607 -13.967 1.00 32.22 162 GLU A CA 1
ATOM 1317 C C . GLU A 1 162 ? -31.739 -20.809 -13.510 1.00 30.82 162 GLU A C 1
ATOM 1318 O O . GLU A 1 162 ? -31.187 -21.880 -13.673 1.00 33.23 162 GLU A O 1
ATOM 1324 N N . LEU A 1 163 ? -31.114 -19.776 -12.973 1.00 28.96 163 LEU A N 1
ATOM 1325 C CA . LEU A 1 163 ? -29.735 -19.874 -12.520 1.00 26.45 163 LEU A CA 1
ATOM 1326 C C . LEU A 1 163 ? -29.630 -20.448 -11.113 1.00 26.71 163 LEU A C 1
ATOM 1327 O O . LEU A 1 163 ? -30.556 -20.337 -10.312 1.00 26.81 163 LEU A O 1
ATOM 1332 N N . PRO A 1 164 ? -28.493 -21.083 -10.797 1.00 27.05 164 PRO A N 1
ATOM 1333 C CA . PRO A 1 164 ? -28.296 -21.665 -9.463 1.00 26.71 164 PRO A CA 1
ATOM 1334 C C . PRO A 1 164 ? -28.283 -20.579 -8.389 1.00 25.64 164 PRO A C 1
ATOM 1335 O O . PRO A 1 164 ? -27.864 -19.430 -8.650 1.00 25.85 164 PRO A O 1
ATOM 1339 N N . ALA A 1 165 ? -28.731 -20.944 -7.188 1.00 24.23 165 ALA A N 1
ATOM 1340 C CA . ALA A 1 165 ? -28.771 -20.014 -6.054 1.00 24.71 165 ALA A CA 1
ATOM 1341 C C . ALA A 1 165 ? -27.440 -19.294 -5.798 1.00 26.16 165 ALA A C 1
ATOM 1342 O O . ALA A 1 165 ? -27.420 -18.103 -5.440 1.00 27.00 165 ALA A O 1
ATOM 1344 N N . PHE A 1 166 ? -26.335 -20.011 -5.970 1.00 26.50 166 PHE A N 1
ATOM 1345 C CA . PHE A 1 166 ? -25.025 -19.430 -5.723 1.00 29.70 166 PHE A CA 1
ATOM 1346 C C . PHE A 1 166 ? -24.129 -19.254 -6.957 1.00 31.57 166 PHE A C 1
ATOM 1347 O O . PHE A 1 166 ? -22.905 -19.379 -6.856 1.00 31.68 166 PHE A O 1
ATOM 1355 N N . ILE A 1 167 ? -24.740 -18.954 -8.103 1.00 33.21 167 ILE A N 1
ATOM 1356 C CA . ILE A 1 167 ? -24.007 -18.727 -9.352 1.00 35.54 167 ILE A CA 1
ATOM 1357 C C . ILE A 1 167 ? -23.123 -17.454 -9.242 1.00 37.31 167 ILE A C 1
ATOM 1358 O O . ILE A 1 167 ? -22.145 -17.291 -9.979 1.00 37.64 167 ILE A O 1
ATOM 1363 N N . ILE A 1 168 ? -23.465 -16.554 -8.323 1.00 38.19 168 ILE A N 1
ATOM 1364 C CA . ILE A 1 168 ? -22.664 -15.340 -8.125 1.00 39.88 168 ILE A CA 1
ATOM 1365 C C . ILE A 1 168 ? -22.284 -15.210 -6.661 1.00 39.62 168 ILE A C 1
ATOM 1366 O O . ILE A 1 168 ? -23.099 -15.472 -5.779 1.00 39.76 168 ILE A O 1
ATOM 1371 N N . LYS A 1 169 ? -21.037 -14.830 -6.405 1.00 40.10 169 LYS A N 1
ATOM 1372 C CA . LYS A 1 169 ? -20.568 -14.676 -5.032 1.00 40.37 169 LYS A CA 1
ATOM 1373 C C . LYS A 1 169 ? -21.433 -13.570 -4.475 1.00 40.05 169 LYS A C 1
ATOM 1374 O O . LYS A 1 169 ? -21.596 -12.519 -5.095 1.00 40.56 169 LYS A O 1
ATOM 1380 N N . ARG A 1 170 ? -22.018 -13.813 -3.316 1.00 39.86 170 ARG A N 1
ATOM 1381 C CA . ARG A 1 170 ? -22.890 -12.827 -2.711 1.00 39.58 170 ARG A CA 1
ATOM 1382 C C . ARG A 1 170 ? -22.142 -11.591 -2.196 1.00 38.63 170 ARG A C 1
ATOM 1383 O O . ARG A 1 170 ? -21.025 -11.702 -1.682 1.00 39.25 170 ARG A O 1
ATOM 1391 N N . ILE A 1 171 ? -22.751 -10.410 -2.338 1.00 35.91 171 ILE A N 1
ATOM 1392 C CA . ILE A 1 171 ? -22.115 -9.206 -1.822 1.00 32.34 171 ILE A CA 1
ATOM 1393 C C . ILE A 1 171 ? -22.715 -8.843 -0.469 1.00 30.24 171 ILE A C 1
ATOM 1394 O O . ILE A 1 171 ? -23.722 -9.419 -0.027 1.00 29.73 171 ILE A O 1
ATOM 1399 N N . PRO A 1 172 ? -22.094 -7.895 0.223 1.00 28.04 172 PRO A N 1
ATOM 1400 C CA . PRO A 1 172 ? -22.615 -7.511 1.539 1.00 26.78 172 PRO A CA 1
ATOM 1401 C C . PRO A 1 172 ? -24.047 -6.966 1.655 1.00 25.88 172 PRO A C 1
ATOM 1402 O O . PRO A 1 172 ? -24.560 -6.269 0.778 1.00 24.58 172 PRO A O 1
ATOM 1406 N N . VAL A 1 173 ? -24.683 -7.325 2.764 1.00 24.58 173 VAL A N 1
ATOM 1407 C CA . VAL A 1 173 ? -26.018 -6.851 3.115 1.00 23.52 173 VAL A CA 1
ATOM 1408 C C . VAL A 1 173 ? -25.788 -6.484 4.570 1.00 23.18 173 VAL A C 1
ATOM 1409 O O . VAL A 1 173 ? -25.617 -7.357 5.414 1.00 24.12 173 VAL A O 1
ATOM 1413 N N . ARG A 1 174 ? -25.746 -5.194 4.857 1.00 21.67 174 ARG A N 1
ATOM 1414 C CA . ARG A 1 174 ? -25.481 -4.738 6.208 1.00 19.63 174 ARG A CA 1
ATOM 1415 C C . ARG A 1 174 ? -26.387 -3.578 6.613 1.00 19.28 174 ARG A C 1
ATOM 1416 O O . ARG A 1 174 ? -26.945 -2.875 5.755 1.00 16.50 174 ARG A O 1
ATOM 1424 N N . PHE A 1 175 ? -26.517 -3.374 7.924 1.00 19.63 175 PHE A N 1
ATOM 1425 C CA . PHE A 1 175 ? -27.356 -2.296 8.430 1.00 19.54 175 PHE A CA 1
ATOM 1426 C C . PHE A 1 175 ? -26.602 -1.131 9.075 1.00 19.24 175 PHE A C 1
ATOM 1427 O O . PHE A 1 175 ? -27.021 -0.581 10.097 1.00 19.34 175 PHE A O 1
ATOM 1435 N N . THR A 1 176 ? -25.478 -0.773 8.460 1.00 17.38 176 THR A N 1
ATOM 1436 C CA . THR A 1 176 ? -24.689 0.378 8.869 1.00 16.60 176 THR A CA 1
ATOM 1437 C C . THR A 1 176 ? -24.510 1.136 7.551 1.00 16.74 176 THR A C 1
ATOM 1438 O O . THR A 1 176 ? -24.725 0.559 6.472 1.00 17.24 176 THR A O 1
ATOM 1442 N N . PHE A 1 177 ? -24.160 2.419 7.625 1.00 17.05 177 PHE A N 1
ATOM 1443 C CA . PHE A 1 177 ? -23.950 3.238 6.436 1.00 16.17 177 PHE A CA 1
ATOM 1444 C C . PHE A 1 177 ? -22.489 2.970 6.073 1.00 17.01 177 PHE A C 1
ATOM 1445 O O . PHE A 1 177 ? -21.560 3.501 6.693 1.00 17.44 177 PHE A O 1
ATOM 1453 N N . ASP A 1 178 ? -22.288 2.153 5.048 1.00 15.89 178 ASP A N 1
ATOM 1454 C CA . ASP A 1 178 ? -20.946 1.750 4.650 1.00 15.82 178 ASP A CA 1
ATOM 1455 C C . ASP A 1 178 ? -20.958 1.207 3.206 1.00 16.04 178 ASP A C 1
ATOM 1456 O O . ASP A 1 178 ? -21.460 0.095 2.977 1.00 15.01 178 ASP A O 1
ATOM 1461 N N . ASN A 1 179 ? -20.413 1.960 2.242 1.00 13.35 179 ASN A N 1
ATOM 1462 C CA . ASN A 1 179 ? -20.417 1.519 0.846 1.00 13.76 179 ASN A CA 1
ATOM 1463 C C . ASN A 1 179 ? -19.226 0.621 0.473 1.00 15.37 179 ASN A C 1
ATOM 1464 O O . ASN A 1 179 ? -18.924 0.398 -0.708 1.00 15.13 179 ASN A O 1
ATOM 1469 N N . ASN A 1 180 ? -18.553 0.074 1.474 1.00 16.02 180 ASN A N 1
ATOM 1470 C CA . ASN A 1 180 ? -17.420 -0.777 1.187 1.00 15.82 180 ASN A CA 1
ATOM 1471 C C . ASN A 1 180 ? -17.913 -2.098 0.606 1.00 17.46 180 ASN A C 1
ATOM 1472 O O . ASN A 1 180 ? -18.612 -2.856 1.261 1.00 17.50 180 ASN A O 1
ATOM 1477 N N . TYR A 1 181 ? -17.546 -2.355 -0.643 1.00 18.89 181 TYR A N 1
ATOM 1478 C CA . TYR A 1 181 ? -17.959 -3.560 -1.336 1.00 20.81 181 TYR A CA 1
ATOM 1479 C C . TYR A 1 181 ? -17.396 -4.847 -0.724 1.00 21.18 181 TYR A C 1
ATOM 1480 O O . TYR A 1 181 ? -18.062 -5.869 -0.758 1.00 20.89 181 TYR A O 1
ATOM 1489 N N . PHE A 1 182 ? -16.184 -4.803 -0.166 1.00 21.99 182 PHE A N 1
ATOM 1490 C CA . PHE A 1 182 ? -15.591 -6.004 0.450 1.00 23.76 182 PHE A CA 1
ATOM 1491 C C . PHE A 1 182 ? -15.415 -5.863 1.963 1.00 25.45 182 PHE A C 1
ATOM 1492 O O . PHE A 1 182 ? -15.059 -4.788 2.483 1.00 27.54 182 PHE A O 1
ATOM 1500 N N . SER A 1 183 ? -15.618 -6.965 2.659 1.00 25.10 183 SER A N 1
ATOM 1501 C CA . SER A 1 183 ? -15.526 -6.969 4.107 1.00 27.78 183 SER A CA 1
ATOM 1502 C C . SER A 1 183 ? -14.121 -7.283 4.646 1.00 26.91 183 SER A C 1
ATOM 1503 O O . SER A 1 183 ? -13.915 -7.333 5.861 1.00 27.46 183 SER A O 1
ATOM 1506 N N . ASP A 1 184 ? -13.173 -7.467 3.741 1.00 24.48 184 ASP A N 1
ATOM 1507 C CA . ASP A 1 184 ? -11.790 -7.787 4.086 1.00 24.72 184 ASP A CA 1
ATOM 1508 C C . ASP A 1 184 ? -11.063 -6.710 4.921 1.00 23.45 184 ASP A C 1
ATOM 1509 O O . ASP A 1 184 ? -11.415 -5.526 4.898 1.00 23.25 184 ASP A O 1
ATOM 1514 N N . ARG A 1 185 ? -10.020 -7.135 5.621 1.00 21.66 185 ARG A N 1
ATOM 1515 C CA . ARG A 1 185 ? -9.210 -6.245 6.433 1.00 22.42 185 ARG A CA 1
ATOM 1516 C C . ARG A 1 185 ? -8.215 -5.477 5.567 1.00 21.39 185 ARG A C 1
ATOM 1517 O O . ARG A 1 185 ? -7.766 -4.391 5.945 1.00 19.23 185 ARG A O 1
ATOM 1525 N N . TYR A 1 186 ? -7.866 -6.053 4.416 1.00 19.46 186 TYR A N 1
ATOM 1526 C CA . TYR A 1 186 ? -6.916 -5.421 3.501 1.00 18.53 186 TYR A CA 1
ATOM 1527 C C . TYR A 1 186 ? -7.551 -5.267 2.132 1.00 18.17 186 TYR A C 1
ATOM 1528 O O . TYR A 1 186 ? -8.201 -6.192 1.631 1.00 18.30 186 TYR A O 1
ATOM 1537 N N . GLN A 1 187 ? -7.369 -4.095 1.530 1.00 16.78 187 GLN A N 1
ATOM 1538 C CA . GLN A 1 187 ? -7.923 -3.818 0.206 1.00 15.16 187 GLN A CA 1
ATOM 1539 C C . GLN A 1 187 ? -7.205 -2.630 -0.426 1.00 15.61 187 GLN A C 1
ATOM 1540 O O . GLN A 1 187 ? -6.956 -1.620 0.233 1.00 15.84 187 GLN A O 1
ATOM 1546 N N . GLY A 1 188 ? -6.881 -2.750 -1.713 1.00 16.44 188 GLY A N 1
ATOM 1547 C CA . GLY A 1 188 ? -6.215 -1.671 -2.407 1.00 14.71 188 GLY A CA 1
ATOM 1548 C C . GLY A 1 188 ? -5.882 -2.063 -3.820 1.00 16.87 188 GLY A C 1
ATOM 1549 O O . GLY A 1 188 ? -6.206 -3.158 -4.266 1.00 16.06 188 GLY A O 1
ATOM 1550 N N . ILE A 1 189 ? -5.241 -1.140 -4.527 1.00 18.17 189 ILE A N 1
ATOM 1551 C CA . ILE A 1 189 ? -4.846 -1.322 -5.922 1.00 19.25 189 ILE A CA 1
ATOM 1552 C C . ILE A 1 189 ? -3.332 -1.118 -6.010 1.00 18.25 189 ILE A C 1
ATOM 1553 O O . ILE A 1 189 ? -2.782 -0.249 -5.336 1.00 16.80 189 ILE A O 1
ATOM 1558 N N . PRO A 1 190 ? -2.639 -1.905 -6.853 1.00 19.08 190 PRO A N 1
ATOM 1559 C CA . PRO A 1 190 ? -1.182 -1.700 -6.930 1.00 18.42 190 PRO A CA 1
ATOM 1560 C C . PRO A 1 190 ? -0.828 -0.387 -7.611 1.00 17.84 190 PRO A C 1
ATOM 1561 O O . PRO A 1 190 ? -1.303 -0.101 -8.719 1.00 16.62 190 PRO A O 1
ATOM 1565 N N . VAL A 1 191 ? -0.034 0.439 -6.936 1.00 18.04 191 VAL A N 1
ATOM 1566 C CA . VAL A 1 191 ? 0.369 1.711 -7.545 1.00 21.95 191 VAL A CA 1
ATOM 1567 C C . VAL A 1 191 ? 1.290 1.339 -8.721 1.00 22.37 191 VAL A C 1
ATOM 1568 O O . VAL A 1 191 ? 2.286 0.641 -8.529 1.00 24.25 191 VAL A O 1
ATOM 1572 N N . GLY A 1 192 ? 0.929 1.761 -9.933 1.00 23.31 192 GLY A N 1
ATOM 1573 C CA . GLY A 1 192 ? 1.713 1.402 -11.106 1.00 21.80 192 GLY A CA 1
ATOM 1574 C C . GLY A 1 192 ? 1.052 0.263 -11.879 1.00 23.15 192 GLY A C 1
ATOM 1575 O O . GLY A 1 192 ? 1.532 -0.108 -12.952 1.00 24.04 192 GLY A O 1
ATOM 1576 N N . GLY A 1 193 ? -0.019 -0.319 -11.324 1.00 21.51 193 GLY A N 1
ATOM 1577 C CA . GLY A 1 193 ? -0.739 -1.375 -12.009 1.00 20.18 193 GLY A CA 1
ATOM 1578 C C . GLY A 1 193 ? -0.376 -2.817 -11.707 1.00 20.00 193 GLY A C 1
ATOM 1579 O O . GLY A 1 193 ? 0.638 -3.098 -11.096 1.00 20.44 193 GLY A O 1
ATOM 1580 N N . TYR A 1 194 ? -1.214 -3.745 -12.149 1.00 17.91 194 TYR A N 1
ATOM 1581 C CA . TYR A 1 194 ? -0.944 -5.142 -11.911 1.00 16.13 194 TYR A CA 1
ATOM 1582 C C . TYR A 1 194 ? 0.137 -5.713 -12.826 1.00 16.31 194 TYR A C 1
ATOM 1583 O O . TYR A 1 194 ? 0.808 -6.700 -12.484 1.00 16.03 194 TYR A O 1
ATOM 1592 N N . THR A 1 195 ? 0.295 -5.125 -13.998 1.00 14.93 195 THR A N 1
ATOM 1593 C CA . THR A 1 195 ? 1.278 -5.655 -14.924 1.00 15.12 195 THR A CA 1
ATOM 1594 C C . THR A 1 195 ? 2.648 -5.546 -14.291 1.00 15.57 195 THR A C 1
ATOM 1595 O O . THR A 1 195 ? 3.471 -6.455 -14.391 1.00 13.56 195 THR A O 1
ATOM 1599 N N . LYS A 1 196 ? 2.876 -4.425 -13.615 1.00 17.76 196 LYS A N 1
ATOM 1600 C CA . LYS A 1 196 ? 4.141 -4.170 -12.942 1.00 18.61 196 LYS A CA 1
ATOM 1601 C C . LYS A 1 196 ? 4.380 -5.219 -11.849 1.00 19.92 196 LYS A C 1
ATOM 1602 O O . LYS A 1 196 ? 5.503 -5.713 -11.668 1.00 19.60 196 LYS A O 1
ATOM 1608 N N . LEU A 1 197 ? 3.318 -5.536 -11.111 1.00 18.50 197 LEU A N 1
ATOM 1609 C CA . LEU A 1 197 ? 3.379 -6.536 -10.056 1.00 19.18 197 LEU A CA 1
ATOM 1610 C C . LEU A 1 197 ? 3.762 -7.904 -10.624 1.00 19.17 197 LEU A C 1
ATOM 1611 O O . LEU A 1 197 ? 4.658 -8.578 -10.116 1.00 20.40 197 LEU A O 1
ATOM 1616 N N . ILE A 1 198 ? 3.104 -8.313 -11.697 1.00 20.14 198 ILE A N 1
ATOM 1617 C CA . ILE A 1 198 ? 3.406 -9.601 -12.275 1.00 20.86 198 ILE A CA 1
ATOM 1618 C C . ILE A 1 198 ? 4.804 -9.611 -12.885 1.00 21.02 198 ILE A C 1
ATOM 1619 O O . ILE A 1 198 ? 5.461 -10.643 -12.945 1.00 21.00 198 ILE A O 1
ATOM 1624 N N . GLU A 1 199 ? 5.269 -8.445 -13.295 1.00 22.58 199 GLU A N 1
ATOM 1625 C CA . GLU A 1 199 ? 6.610 -8.327 -13.841 1.00 25.00 199 GLU A CA 1
ATOM 1626 C C . GLU A 1 199 ? 7.634 -8.670 -12.751 1.00 24.44 199 GLU A C 1
ATOM 1627 O O . GLU A 1 199 ? 8.636 -9.342 -13.027 1.00 23.50 199 GLU A O 1
ATOM 1633 N N . LYS A 1 200 ? 7.386 -8.208 -11.520 1.00 23.83 200 LYS A N 1
ATOM 1634 C CA . LYS A 1 200 ? 8.296 -8.495 -10.403 1.00 24.66 200 LYS A CA 1
ATOM 1635 C C . LYS A 1 200 ? 8.336 -10.007 -10.155 1.00 23.72 200 LYS A C 1
ATOM 1636 O O . LYS A 1 200 ? 9.388 -10.579 -9.859 1.00 22.45 200 LYS A O 1
ATOM 1642 N N . MET A 1 201 ? 7.175 -10.643 -10.278 1.00 22.50 201 MET A N 1
ATOM 1643 C CA . MET A 1 201 ? 7.068 -12.082 -10.051 1.00 22.72 201 MET A CA 1
ATOM 1644 C C . MET A 1 201 ? 7.844 -12.875 -11.102 1.00 22.93 201 MET A C 1
ATOM 1645 O O . MET A 1 201 ? 8.468 -13.881 -10.788 1.00 21.12 201 MET A O 1
ATOM 1650 N N . LEU A 1 202 ? 7.825 -12.395 -12.345 1.00 23.91 202 LEU A N 1
ATOM 1651 C CA . LEU A 1 202 ? 8.495 -13.087 -13.446 1.00 24.64 202 LEU A CA 1
ATOM 1652 C C . LEU A 1 202 ? 9.937 -12.669 -13.671 1.00 26.87 202 LEU A C 1
ATOM 1653 O O . LEU A 1 202 ? 10.626 -13.222 -14.523 1.00 27.13 202 LEU A O 1
ATOM 1658 N N . GLU A 1 203 ? 10.388 -11.701 -12.881 1.00 29.55 203 GLU A N 1
ATOM 1659 C CA . GLU A 1 203 ? 11.739 -11.177 -12.968 1.00 30.34 203 GLU A CA 1
ATOM 1660 C C . GLU A 1 203 ? 12.769 -12.305 -12.875 1.00 30.41 203 GLU A C 1
ATOM 1661 O O . GLU A 1 203 ? 12.715 -13.148 -11.965 1.00 29.52 203 GLU A O 1
ATOM 1667 N N . GLY A 1 204 ? 13.698 -12.322 -13.835 1.00 30.45 204 GLY A N 1
ATOM 1668 C CA . GLY A 1 204 ? 14.715 -13.359 -13.884 1.00 28.56 204 GLY A CA 1
ATOM 1669 C C . GLY A 1 204 ? 14.179 -14.719 -14.294 1.00 28.79 204 GLY A C 1
ATOM 1670 O O . GLY A 1 204 ? 14.740 -15.751 -13.900 1.00 29.97 204 GLY A O 1
ATOM 1671 N N . VAL A 1 205 ? 13.089 -14.743 -15.065 1.00 26.80 205 VAL A N 1
ATOM 1672 C CA . VAL A 1 205 ? 12.510 -16.015 -15.515 1.00 25.74 205 VAL A CA 1
ATOM 1673 C C . VAL A 1 205 ? 12.390 -16.000 -17.022 1.00 25.10 205 VAL A C 1
ATOM 1674 O O . VAL A 1 205 ? 12.128 -14.944 -17.600 1.00 24.96 205 VAL A O 1
ATOM 1678 N N . ASP A 1 206 ? 12.608 -17.150 -17.664 1.00 24.55 206 ASP A N 1
ATOM 1679 C CA . ASP A 1 206 ? 12.464 -17.237 -19.114 1.00 25.06 206 ASP A CA 1
ATOM 1680 C C . ASP A 1 206 ? 10.967 -17.209 -19.406 1.00 25.20 206 ASP A C 1
ATOM 1681 O O . ASP A 1 206 ? 10.217 -18.055 -18.902 1.00 23.51 206 ASP A O 1
ATOM 1686 N N . VAL A 1 207 ? 10.548 -16.242 -20.218 1.00 25.30 207 VAL A N 1
ATOM 1687 C CA . VAL A 1 207 ? 9.151 -16.081 -20.603 1.00 25.54 207 VAL A CA 1
ATOM 1688 C C . VAL A 1 207 ? 9.022 -15.926 -22.116 1.00 25.78 207 VAL A C 1
ATOM 1689 O O . VAL A 1 207 ? 9.656 -15.046 -22.701 1.00 25.92 207 VAL A O 1
ATOM 1693 N N . LYS A 1 208 ? 8.211 -16.767 -22.754 1.00 25.87 208 LYS A N 1
ATOM 1694 C CA . LYS A 1 208 ? 8.024 -16.650 -24.192 1.00 26.33 208 LYS A CA 1
ATOM 1695 C C . LYS A 1 208 ? 6.593 -16.239 -24.478 1.00 25.22 208 LYS A C 1
ATOM 1696 O O . LYS A 1 208 ? 5.643 -16.894 -24.056 1.00 23.73 208 LYS A O 1
ATOM 1702 N N . LEU A 1 209 ? 6.436 -15.129 -25.183 1.00 25.55 209 LEU A N 1
ATOM 1703 C CA . LEU A 1 209 ? 5.098 -14.638 -25.537 1.00 25.37 209 LEU A CA 1
ATOM 1704 C C . LEU A 1 209 ? 4.669 -15.148 -26.898 1.00 26.67 209 LEU A C 1
ATOM 1705 O O . LEU A 1 209 ? 5.494 -15.673 -27.651 1.00 26.74 209 LEU A O 1
ATOM 1710 N N . GLY A 1 210 ? 3.377 -14.988 -27.199 1.00 27.53 210 GLY A N 1
ATOM 1711 C CA . GLY A 1 210 ? 2.833 -15.406 -28.479 1.00 26.86 210 GLY A CA 1
ATOM 1712 C C . GLY A 1 210 ? 2.864 -16.891 -28.786 1.00 28.06 210 GLY A C 1
ATOM 1713 O O . GLY A 1 210 ? 2.877 -17.272 -29.951 1.00 28.43 210 GLY A O 1
ATOM 1714 N N . ILE A 1 211 ? 2.859 -17.746 -27.767 1.00 28.38 211 ILE A N 1
ATOM 1715 C CA . ILE A 1 211 ? 2.877 -19.191 -28.029 1.00 27.39 211 ILE A CA 1
ATOM 1716 C C . ILE A 1 211 ? 1.737 -19.977 -27.371 1.00 26.38 211 ILE A C 1
ATOM 1717 O O . ILE A 1 211 ? 1.562 -19.955 -26.142 1.00 25.67 211 ILE A O 1
ATOM 1722 N N . ASP A 1 212 ? 0.964 -20.667 -28.200 1.00 24.33 212 ASP A N 1
ATOM 1723 C CA . ASP A 1 212 ? -0.146 -21.455 -27.707 1.00 24.48 212 ASP A CA 1
ATOM 1724 C C . ASP A 1 212 ? 0.323 -22.875 -27.454 1.00 23.79 212 ASP A C 1
ATOM 1725 O O . ASP A 1 212 ? 0.540 -23.644 -28.382 1.00 21.96 212 ASP A O 1
ATOM 1730 N N . PHE A 1 213 ? 0.448 -23.224 -26.186 1.00 24.13 213 PHE A N 1
ATOM 1731 C CA . PHE A 1 213 ? 0.903 -24.540 -25.793 1.00 24.15 213 PHE A CA 1
ATOM 1732 C C . PHE A 1 213 ? 0.129 -25.663 -26.474 1.00 27.06 213 PHE A C 1
ATOM 1733 O O . PHE A 1 213 ? 0.727 -26.659 -26.920 1.00 27.00 213 PHE A O 1
ATOM 1741 N N . LEU A 1 214 ? -1.191 -25.514 -26.556 1.00 27.49 214 LEU A N 1
ATOM 1742 C CA . LEU A 1 214 ? -2.002 -26.556 -27.156 1.00 30.60 214 LEU A CA 1
ATOM 1743 C C . LEU A 1 214 ? -1.753 -26.797 -28.650 1.00 33.16 214 LEU A C 1
ATOM 1744 O O . LEU A 1 214 ? -2.216 -27.802 -29.185 1.00 34.18 214 LEU A O 1
ATOM 1749 N N . LYS A 1 215 ? -1.033 -25.898 -29.322 1.00 34.81 215 LYS A N 1
ATOM 1750 C CA . LYS A 1 215 ? -0.765 -26.093 -30.734 1.00 38.37 215 LYS A CA 1
ATOM 1751 C C . LYS A 1 215 ? 0.486 -26.916 -30.919 1.00 40.51 215 LYS A C 1
ATOM 1752 O O . LYS A 1 215 ? 0.864 -27.216 -32.047 1.00 42.61 215 LYS A O 1
ATOM 1758 N N . ASP A 1 216 ? 1.138 -27.283 -29.824 1.00 40.62 216 ASP A N 1
ATOM 1759 C CA . ASP A 1 216 ? 2.369 -28.054 -29.923 1.00 40.80 216 ASP A CA 1
ATOM 1760 C C . ASP A 1 216 ? 2.562 -28.767 -28.610 1.00 39.69 216 ASP A C 1
ATOM 1761 O O . ASP A 1 216 ? 3.656 -28.815 -28.052 1.00 37.98 216 ASP A O 1
ATOM 1766 N N . LYS A 1 217 ? 1.454 -29.314 -28.135 1.00 38.79 217 LYS A N 1
ATOM 1767 C CA . LYS A 1 217 ? 1.368 -30.016 -26.879 1.00 37.95 217 LYS A CA 1
ATOM 1768 C C . LYS A 1 217 ? 2.518 -30.982 -26.624 1.00 38.44 217 LYS A C 1
ATOM 1769 O O . LYS A 1 217 ? 3.419 -30.700 -25.820 1.00 38.76 217 LYS A O 1
ATOM 1775 N N . ASP A 1 218 ? 2.495 -32.118 -27.314 1.00 38.46 218 ASP A N 1
ATOM 1776 C CA . ASP A 1 218 ? 3.520 -33.142 -27.136 1.00 38.37 218 ASP A CA 1
ATOM 1777 C C . ASP A 1 218 ? 4.974 -32.686 -27.205 1.00 37.12 218 ASP A C 1
ATOM 1778 O O . ASP A 1 218 ? 5.779 -33.067 -26.352 1.00 36.64 218 ASP A O 1
ATOM 1783 N N . SER A 1 219 ? 5.305 -31.870 -28.197 1.00 35.45 219 SER A N 1
ATOM 1784 C CA . SER A 1 219 ? 6.667 -31.380 -28.378 1.00 36.00 219 SER A CA 1
ATOM 1785 C C . SER A 1 219 ? 7.121 -30.517 -27.207 1.00 35.73 219 SER A C 1
ATOM 1786 O O . SER A 1 219 ? 8.194 -30.743 -26.628 1.00 35.04 219 SER A O 1
ATOM 1789 N N . LEU A 1 220 ? 6.304 -29.526 -26.860 1.00 35.07 220 LEU A N 1
ATOM 1790 C CA . LEU A 1 220 ? 6.602 -28.645 -25.731 1.00 34.17 220 LEU A CA 1
ATOM 1791 C C . LEU A 1 220 ? 6.628 -29.416 -24.402 1.00 33.32 220 LEU A C 1
ATOM 1792 O O . LEU A 1 220 ? 7.478 -29.176 -23.549 1.00 32.78 220 LEU A O 1
ATOM 1797 N N . ALA A 1 221 ? 5.709 -30.361 -24.238 1.00 33.82 221 ALA A N 1
ATOM 1798 C CA . ALA A 1 221 ? 5.659 -31.151 -23.005 1.00 34.28 221 ALA A CA 1
ATOM 1799 C C . ALA A 1 221 ? 6.900 -32.043 -22.806 1.00 34.73 221 ALA A C 1
ATOM 1800 O O . ALA A 1 221 ? 7.224 -32.428 -21.667 1.00 33.90 221 ALA A O 1
ATOM 1802 N N . SER A 1 222 ? 7.591 -32.369 -23.903 1.00 33.82 222 SER A N 1
ATOM 1803 C CA . SER A 1 222 ? 8.772 -33.228 -23.813 1.00 33.91 222 SER A CA 1
ATOM 1804 C C . SER A 1 222 ? 10.012 -32.417 -23.395 1.00 34.75 222 SER A C 1
ATOM 1805 O O . SER A 1 222 ? 11.060 -32.984 -23.057 1.00 35.80 222 SER A O 1
ATOM 1808 N N . LYS A 1 223 ? 9.875 -31.092 -23.401 1.00 33.69 223 LYS A N 1
ATOM 1809 C CA . LYS A 1 223 ? 10.968 -30.208 -23.031 1.00 34.16 223 LYS A CA 1
ATOM 1810 C C . LYS A 1 223 ? 11.105 -29.954 -21.520 1.00 33.40 223 LYS A C 1
ATOM 1811 O O . LYS A 1 223 ? 12.024 -29.254 -21.079 1.00 33.14 223 LYS A O 1
ATOM 1817 N N . ALA A 1 224 ? 10.209 -30.527 -20.725 1.00 32.30 224 ALA A N 1
ATOM 1818 C CA . ALA A 1 224 ? 10.268 -30.335 -19.273 1.00 32.36 224 ALA A CA 1
ATOM 1819 C C . ALA A 1 224 ? 9.899 -31.594 -18.490 1.00 32.23 224 ALA A C 1
ATOM 1820 O O . ALA A 1 224 ? 9.240 -32.505 -18.995 1.00 32.10 224 ALA A O 1
ATOM 1822 N N . HIS A 1 225 ? 10.331 -31.644 -17.244 1.00 32.60 225 HIS A N 1
ATOM 1823 C CA . HIS A 1 225 ? 10.019 -32.791 -16.413 1.00 32.77 225 HIS A CA 1
ATOM 1824 C C . HIS A 1 225 ? 8.593 -32.673 -15.920 1.00 32.41 225 HIS A C 1
ATOM 1825 O O . HIS A 1 225 ? 7.879 -33.671 -15.825 1.00 32.81 225 HIS A O 1
ATOM 1832 N N . ARG A 1 226 ? 8.170 -31.451 -15.604 1.00 31.41 226 ARG A N 1
ATOM 1833 C CA . ARG A 1 226 ? 6.800 -31.231 -15.139 1.00 29.77 226 ARG A CA 1
ATOM 1834 C C . ARG A 1 226 ? 6.178 -30.065 -15.875 1.00 27.74 226 ARG A C 1
ATOM 1835 O O . ARG A 1 226 ? 6.871 -29.109 -16.258 1.00 27.21 226 ARG A O 1
ATOM 1843 N N . ILE A 1 227 ? 4.859 -30.140 -16.040 1.00 25.38 227 ILE A N 1
ATOM 1844 C CA . ILE A 1 227 ? 4.095 -29.079 -16.677 1.00 24.62 227 ILE A CA 1
ATOM 1845 C C . ILE A 1 227 ? 3.076 -28.517 -15.669 1.00 24.42 227 ILE A C 1
ATOM 1846 O O . ILE A 1 227 ? 2.403 -29.273 -14.974 1.00 25.60 227 ILE A O 1
ATOM 1851 N N . ILE A 1 228 ? 2.978 -27.199 -15.578 1.00 21.55 228 ILE A N 1
ATOM 1852 C CA . ILE A 1 228 ? 1.976 -26.568 -14.721 1.00 20.04 228 ILE A CA 1
ATOM 1853 C C . ILE A 1 228 ? 1.077 -25.874 -15.747 1.00 18.76 228 ILE A C 1
ATOM 1854 O O . ILE A 1 228 ? 1.490 -24.907 -16.413 1.00 17.64 228 ILE A O 1
ATOM 1859 N N . TYR A 1 229 ? -0.141 -26.385 -15.881 1.00 18.37 229 TYR A N 1
ATOM 1860 C CA . TYR A 1 229 ? -1.101 -25.891 -16.876 1.00 18.77 229 TYR A CA 1
ATOM 1861 C C . TYR A 1 229 ? -2.221 -25.025 -16.306 1.00 18.31 229 TYR A C 1
ATOM 1862 O O . TYR A 1 229 ? -2.988 -25.478 -15.446 1.00 19.57 229 TYR A O 1
ATOM 1871 N N . THR A 1 230 ? -2.306 -23.777 -16.779 1.00 17.95 230 THR A N 1
ATOM 1872 C CA . THR A 1 230 ? -3.335 -22.846 -16.301 1.00 17.13 230 THR A CA 1
ATOM 1873 C C . THR A 1 230 ? -4.310 -22.408 -17.386 1.00 17.72 230 THR A C 1
ATOM 1874 O O . THR A 1 230 ? -4.994 -21.400 -17.232 1.00 19.70 230 THR A O 1
ATOM 1878 N N . GLY A 1 231 ? -4.399 -23.176 -18.470 1.00 15.95 231 GLY A N 1
ATOM 1879 C CA . GLY A 1 231 ? -5.335 -22.833 -19.527 1.00 16.12 231 GLY A CA 1
ATOM 1880 C C . GLY A 1 231 ? -6.655 -23.567 -19.331 1.00 16.42 231 GLY A C 1
ATOM 1881 O O . GLY A 1 231 ? -6.836 -24.251 -18.330 1.00 15.03 231 GLY A O 1
ATOM 1882 N N . PRO A 1 232 ? -7.599 -23.459 -20.272 1.00 15.55 232 PRO A N 1
ATOM 1883 C CA . PRO A 1 232 ? -8.897 -24.143 -20.140 1.00 15.96 232 PRO A CA 1
ATOM 1884 C C . PRO A 1 232 ? -8.709 -25.664 -20.066 1.00 17.60 232 PRO A C 1
ATOM 1885 O O . PRO A 1 232 ? -8.050 -26.249 -20.913 1.00 18.12 232 PRO A O 1
ATOM 1889 N N . ILE A 1 233 ? -9.299 -26.305 -19.065 1.00 18.15 233 ILE A N 1
ATOM 1890 C CA . ILE A 1 233 ? -9.127 -27.734 -18.923 1.00 19.54 233 ILE A CA 1
ATOM 1891 C C . ILE A 1 233 ? -9.792 -28.540 -20.034 1.00 21.79 233 ILE A C 1
ATOM 1892 O O . ILE A 1 233 ? -9.233 -29.549 -20.479 1.00 21.62 233 ILE A O 1
ATOM 1897 N N . ASP A 1 234 ? -10.970 -28.098 -20.481 1.00 21.76 234 ASP A N 1
ATOM 1898 C CA . ASP A 1 234 ? -11.687 -28.798 -21.530 1.00 22.45 234 ASP A CA 1
ATOM 1899 C C . ASP A 1 234 ? -10.977 -28.690 -22.859 1.00 22.95 234 ASP A C 1
ATOM 1900 O O . ASP A 1 234 ? -10.925 -29.674 -23.604 1.00 22.81 234 ASP A O 1
ATOM 1905 N N . GLN A 1 235 ? -10.407 -27.517 -23.146 1.00 24.04 235 GLN A N 1
ATOM 1906 C CA . GLN A 1 235 ? -9.674 -27.307 -24.400 1.00 24.95 235 GLN A CA 1
ATOM 1907 C C . GLN A 1 235 ? -8.377 -28.149 -24.411 1.00 25.66 235 GLN A C 1
ATOM 1908 O O . GLN A 1 235 ? -7.922 -28.595 -25.466 1.00 26.34 235 GLN A O 1
ATOM 1914 N N . TYR A 1 236 ? -7.789 -28.364 -23.235 1.00 25.83 236 TYR A N 1
ATOM 1915 C CA . TYR A 1 236 ? -6.576 -29.158 -23.127 1.00 25.56 236 TYR A CA 1
ATOM 1916 C C . TYR A 1 236 ? -6.841 -30.567 -23.700 1.00 27.65 236 TYR A C 1
ATOM 1917 O O . TYR A 1 236 ? -5.942 -31.180 -24.294 1.00 26.37 236 TYR A O 1
ATOM 1926 N N . PHE A 1 237 ? -8.069 -31.072 -23.507 1.00 28.07 237 PHE A N 1
ATOM 1927 C CA . PHE A 1 237 ? -8.452 -32.394 -24.007 1.00 29.33 237 PHE A CA 1
ATOM 1928 C C . PHE A 1 237 ? -9.331 -32.317 -25.262 1.00 30.37 237 PHE A C 1
ATOM 1929 O O . PHE A 1 237 ? -10.236 -33.129 -25.455 1.00 31.52 237 PHE A O 1
ATOM 1937 N N . ASP A 1 238 ? -9.077 -31.316 -26.093 1.00 31.04 238 ASP A N 1
ATOM 1938 C CA . ASP A 1 238 ? -9.795 -31.140 -27.341 1.00 32.47 238 ASP A CA 1
ATOM 1939 C C . ASP A 1 238 ? -11.308 -31.139 -27.239 1.00 32.46 238 ASP A C 1
ATOM 1940 O O . ASP A 1 238 ? -11.980 -31.632 -28.141 1.00 33.39 238 ASP A O 1
ATOM 1945 N N . TYR A 1 239 ? -11.859 -30.609 -26.155 1.00 31.70 239 TYR A N 1
ATOM 1946 C CA . TYR A 1 239 ? -13.318 -30.542 -26.009 1.00 30.79 239 TYR A CA 1
ATOM 1947 C C . TYR A 1 239 ? -13.945 -31.900 -26.228 1.00 32.24 239 TYR A C 1
ATOM 1948 O O . TYR A 1 239 ? -15.127 -32.015 -26.570 1.00 31.93 239 TYR A O 1
ATOM 1957 N N . ARG A 1 240 ? -13.122 -32.923 -26.022 1.00 33.71 240 ARG A N 1
ATOM 1958 C CA . ARG A 1 240 ? -13.498 -34.326 -26.160 1.00 34.90 240 ARG A CA 1
ATOM 1959 C C . ARG A 1 240 ? -14.946 -34.683 -25.754 1.00 35.54 240 ARG A C 1
ATOM 1960 O O . ARG A 1 240 ? -15.598 -35.491 -26.440 1.00 34.71 240 ARG A O 1
ATOM 1968 N N . PHE A 1 241 ? -15.444 -34.099 -24.653 1.00 33.37 241 PHE A N 1
ATOM 1969 C CA . PHE A 1 241 ? -16.805 -34.367 -24.183 1.00 31.63 241 PHE A CA 1
ATOM 1970 C C . PHE A 1 241 ? -17.742 -33.181 -24.395 1.00 32.17 241 PHE A C 1
ATOM 1971 O O . PHE A 1 241 ? -18.880 -33.201 -23.936 1.00 31.76 241 PHE A O 1
ATOM 1979 N N . GLY A 1 242 ? -17.279 -32.158 -25.101 1.00 31.50 242 GLY A N 1
ATOM 1980 C CA . GLY A 1 242 ? -18.103 -30.976 -25.286 1.00 30.31 242 GLY A CA 1
ATOM 1981 C C . GLY A 1 242 ? -17.464 -29.844 -24.500 1.00 29.62 242 GLY A C 1
ATOM 1982 O O . GLY A 1 242 ? -16.645 -30.095 -23.616 1.00 28.46 242 GLY A O 1
ATOM 1983 N N . ALA A 1 243 ? -17.826 -28.606 -24.806 1.00 28.51 243 ALA A N 1
ATOM 1984 C CA . ALA A 1 243 ? -17.223 -27.467 -24.118 1.00 28.70 243 ALA A CA 1
ATOM 1985 C C . ALA A 1 243 ? -17.954 -27.003 -22.865 1.00 27.92 243 ALA A C 1
ATOM 1986 O O . ALA A 1 243 ? -19.194 -27.045 -22.783 1.00 28.71 243 ALA A O 1
ATOM 1988 N N . LEU A 1 244 ? -17.176 -26.560 -21.887 1.00 27.21 244 LEU A N 1
ATOM 1989 C CA . LEU A 1 244 ? -17.745 -26.022 -20.657 1.00 26.88 244 LEU A CA 1
ATOM 1990 C C . LEU A 1 244 ? -18.352 -24.649 -21.006 1.00 27.35 244 LEU A C 1
ATOM 1991 O O . LEU A 1 244 ? -17.780 -23.885 -21.783 1.00 28.27 244 LEU A O 1
ATOM 1996 N N . GLU A 1 245 ? -19.515 -24.347 -20.447 1.00 27.38 245 GLU A N 1
ATOM 1997 C CA . GLU A 1 245 ? -20.170 -23.074 -20.715 1.00 27.36 245 GLU A CA 1
ATOM 1998 C C . GLU A 1 245 ? -19.689 -21.892 -19.866 1.00 25.96 245 GLU A C 1
ATOM 1999 O O . GLU A 1 245 ? -19.528 -22.003 -18.642 1.00 24.89 245 GLU A O 1
ATOM 2005 N N . TYR A 1 246 ? -19.498 -20.764 -20.548 1.00 24.69 246 TYR A N 1
ATOM 2006 C CA . TYR A 1 246 ? -19.052 -19.505 -19.944 1.00 24.49 246 TYR A CA 1
ATOM 2007 C C . TYR A 1 246 ? -19.797 -18.328 -20.512 1.00 23.52 246 TYR A C 1
ATOM 2008 O O . TYR A 1 246 ? -20.495 -18.404 -21.505 1.00 22.11 246 TYR A O 1
ATOM 2017 N N . ARG A 1 247 ? -19.498 -17.206 -19.900 1.00 23.46 247 ARG A N 1
ATOM 2018 C CA . ARG A 1 247 ? -20.013 -15.945 -20.294 1.00 22.21 247 ARG A CA 1
ATOM 2019 C C . ARG A 1 247 ? -18.748 -15.169 -20.610 1.00 22.34 247 ARG A C 1
ATOM 2020 O O . ARG A 1 247 ? -17.749 -15.221 -19.865 1.00 22.60 247 ARG A O 1
ATOM 2028 N N . SER A 1 248 ? -18.768 -14.479 -21.731 1.00 20.49 248 SER A N 1
ATOM 2029 C CA . SER A 1 248 ? -17.613 -13.716 -22.107 1.00 20.42 248 SER A CA 1
ATOM 2030 C C . SER A 1 248 ? -17.989 -12.252 -21.956 1.00 21.12 248 SER A C 1
ATOM 2031 O O . SER A 1 248 ? -19.113 -11.914 -21.560 1.00 17.95 248 SER A O 1
ATOM 2034 N N . LEU A 1 249 ? -17.032 -11.393 -22.266 1.00 20.03 249 LEU A N 1
ATOM 2035 C CA . LEU A 1 249 ? -17.246 -9.974 -22.186 1.00 20.48 249 LEU A CA 1
ATOM 2036 C C . LEU A 1 249 ? -16.498 -9.295 -23.315 1.00 21.45 249 LEU A C 1
ATOM 2037 O O . LEU A 1 249 ? -15.456 -9.769 -23.802 1.00 20.49 249 LEU A O 1
ATOM 2042 N N . LYS A 1 250 ? -17.043 -8.155 -23.697 1.00 23.13 250 LYS A N 1
ATOM 2043 C CA . LYS A 1 250 ? -16.471 -7.322 -24.714 1.00 24.79 250 LYS A CA 1
ATOM 2044 C C . LYS A 1 250 ? -16.336 -5.925 -24.096 1.00 25.30 250 LYS A C 1
ATOM 2045 O O . LYS A 1 250 ? -17.276 -5.403 -23.484 1.00 24.33 250 LYS A O 1
ATOM 2051 N N . PHE A 1 251 ? -15.154 -5.334 -24.250 1.00 26.66 251 PHE A N 1
ATOM 2052 C CA . PHE A 1 251 ? -14.882 -4.011 -23.712 1.00 27.35 251 PHE A CA 1
ATOM 2053 C C . PHE A 1 251 ? -14.708 -2.950 -24.784 1.00 28.17 251 PHE A C 1
ATOM 2054 O O . PHE A 1 251 ? -13.850 -3.077 -25.649 1.00 27.19 251 PHE A O 1
ATOM 2062 N N . GLU A 1 252 ? -15.533 -1.910 -24.727 1.00 29.67 252 GLU A N 1
ATOM 2063 C CA . GLU A 1 252 ? -15.446 -0.801 -25.676 1.00 31.76 252 GLU A CA 1
ATOM 2064 C C . GLU A 1 252 ? -14.835 0.365 -24.905 1.00 32.33 252 GLU A C 1
ATOM 2065 O O . GLU A 1 252 ? -15.459 0.935 -23.992 1.00 31.20 252 GLU A O 1
ATOM 2071 N N . THR A 1 253 ? -13.606 0.710 -25.272 1.00 32.84 253 THR A N 1
ATOM 2072 C CA . THR A 1 253 ? -12.885 1.770 -24.595 1.00 34.97 253 THR A CA 1
ATOM 2073 C C . THR A 1 253 ? -12.768 3.046 -25.385 1.00 36.80 253 THR A C 1
ATOM 2074 O O . THR A 1 253 ? -12.583 3.016 -26.596 1.00 38.08 253 THR A O 1
ATOM 2078 N N . GLU A 1 254 ? -12.892 4.180 -24.712 1.00 37.95 254 GLU A N 1
ATOM 2079 C CA . GLU A 1 254 ? -12.692 5.430 -25.415 1.00 39.42 254 GLU A CA 1
ATOM 2080 C C . GLU A 1 254 ? -12.132 6.529 -24.533 1.00 38.49 254 GLU A C 1
ATOM 2081 O O . GLU A 1 254 ? -12.468 6.660 -23.356 1.00 36.53 254 GLU A O 1
ATOM 2087 N N . ARG A 1 255 ? -11.220 7.280 -25.131 1.00 38.30 255 ARG A N 1
ATOM 2088 C CA . ARG A 1 255 ? -10.520 8.366 -24.479 1.00 38.91 255 ARG A CA 1
ATOM 2089 C C . ARG A 1 255 ? -11.351 9.641 -24.605 1.00 38.49 255 ARG A C 1
ATOM 2090 O O . ARG A 1 255 ? -11.967 9.880 -25.633 1.00 38.30 255 ARG A O 1
ATOM 2098 N N . HIS A 1 256 ? -11.404 10.437 -23.542 1.00 39.61 256 HIS A N 1
ATOM 2099 C CA . HIS A 1 256 ? -12.170 11.684 -23.574 1.00 40.02 256 HIS A CA 1
ATOM 2100 C C . HIS A 1 256 ? -11.279 12.847 -23.145 1.00 40.07 256 HIS A C 1
ATOM 2101 O O . HIS A 1 256 ? -10.461 12.712 -22.237 1.00 39.41 256 HIS A O 1
ATOM 2108 N N . GLU A 1 257 ? -11.448 13.990 -23.805 1.00 40.21 257 GLU A N 1
ATOM 2109 C CA . GLU A 1 257 ? -10.637 15.167 -23.525 1.00 39.92 257 GLU A CA 1
ATOM 2110 C C . GLU A 1 257 ? -11.061 16.056 -22.341 1.00 38.18 257 GLU A C 1
ATOM 2111 O O . GLU A 1 257 ? -10.908 17.275 -22.375 1.00 39.31 257 GLU A O 1
ATOM 2117 N N . PHE A 1 258 ? -11.605 15.424 -21.303 1.00 35.54 258 PHE A N 1
ATOM 2118 C CA . PHE A 1 258 ? -11.991 16.088 -20.069 1.00 30.09 258 PHE A CA 1
ATOM 2119 C C . PHE A 1 258 ? -11.546 15.126 -18.959 1.00 29.01 258 PHE A C 1
ATOM 2120 O O . PHE A 1 258 ? -11.445 13.908 -19.179 1.00 28.52 258 PHE A O 1
ATOM 2128 N N . PRO A 1 259 ? -11.255 15.659 -17.762 1.00 26.29 259 PRO A N 1
ATOM 2129 C CA . PRO A 1 259 ? -10.782 14.866 -16.618 1.00 25.33 259 PRO A CA 1
ATOM 2130 C C . PRO A 1 259 ? -11.674 13.928 -15.769 1.00 24.71 259 PRO A C 1
ATOM 2131 O O . PRO A 1 259 ? -11.145 13.038 -15.106 1.00 24.43 259 PRO A O 1
ATOM 2135 N N . ASN A 1 260 ? -12.995 14.071 -15.814 1.00 22.52 260 ASN A N 1
ATOM 2136 C CA . ASN A 1 260 ? -13.852 13.241 -14.964 1.00 20.82 260 ASN A CA 1
ATOM 2137 C C . ASN A 1 260 ? -15.207 12.987 -15.643 1.00 21.07 260 ASN A C 1
ATOM 2138 O O . ASN A 1 260 ? -16.018 13.905 -15.793 1.00 21.93 260 ASN A O 1
ATOM 2143 N N . PHE A 1 261 ? -15.447 11.737 -16.035 1.00 19.82 261 PHE A N 1
ATOM 2144 C CA . PHE A 1 261 ? -16.671 11.339 -16.728 1.00 19.37 261 PHE A CA 1
ATOM 2145 C C . PHE A 1 261 ? -17.867 11.034 -15.832 1.00 19.60 261 PHE A C 1
ATOM 2146 O O . PHE A 1 261 ? -18.942 11.609 -15.990 1.00 18.82 261 PHE A O 1
ATOM 2154 N N . GLN A 1 262 ? -17.688 10.134 -14.872 1.00 19.81 262 GLN A N 1
ATOM 2155 C CA . GLN A 1 262 ? -18.809 9.742 -14.021 1.00 18.22 262 GLN A CA 1
ATOM 2156 C C . GLN A 1 262 ? -18.542 9.873 -12.542 1.00 18.31 262 GLN A C 1
ATOM 2157 O O . GLN A 1 262 ? -19.431 9.621 -11.722 1.00 17.96 262 GLN A O 1
ATOM 2163 N N . GLY A 1 263 ? -17.320 10.251 -12.194 1.00 17.40 263 GLY A N 1
ATOM 2164 C CA . GLY A 1 263 ? -16.989 10.414 -10.789 1.00 17.36 263 GLY A CA 1
ATOM 2165 C C . GLY A 1 263 ? -16.879 9.159 -9.939 1.00 16.22 263 GLY A C 1
ATOM 2166 O O . GLY A 1 263 ? -16.999 9.245 -8.727 1.00 18.31 263 GLY A O 1
ATOM 2167 N N . ASN A 1 264 ? -16.661 8.001 -10.552 1.00 16.07 264 ASN A N 1
ATOM 2168 C CA . ASN A 1 264 ? -16.528 6.750 -9.799 1.00 15.34 264 ASN A CA 1
ATOM 2169 C C . ASN A 1 264 ? -15.835 5.723 -10.675 1.00 14.60 264 ASN A C 1
ATOM 2170 O O . ASN A 1 264 ? -16.023 5.733 -11.903 1.00 14.45 264 ASN A O 1
ATOM 2175 N N . ALA A 1 265 ? -15.063 4.826 -10.059 1.00 13.08 265 ALA A N 1
ATOM 2176 C CA . ALA A 1 265 ? -14.364 3.798 -10.832 1.00 13.94 265 ALA A CA 1
ATOM 2177 C C . ALA A 1 265 ? -15.325 2.839 -11.510 1.00 14.97 265 ALA A C 1
ATOM 2178 O O . ALA A 1 265 ? -15.202 2.579 -12.713 1.00 16.12 265 ALA A O 1
ATOM 2180 N N . VAL A 1 266 ? -16.296 2.331 -10.754 1.00 16.79 266 VAL A N 1
ATOM 2181 C CA . VAL A 1 266 ? -17.248 1.377 -11.308 1.00 15.98 266 VAL A CA 1
ATOM 2182 C C . VAL A 1 266 ? -18.714 1.756 -11.136 1.00 17.45 266 VAL A C 1
ATOM 2183 O O . VAL A 1 266 ? -19.152 2.089 -10.025 1.00 18.95 266 VAL A O 1
ATOM 2187 N N . ILE A 1 267 ? -19.479 1.675 -12.225 1.00 16.49 267 ILE A N 1
ATOM 2188 C CA . ILE A 1 267 ? -20.915 1.941 -12.149 1.00 16.61 267 ILE A CA 1
ATOM 2189 C C . ILE A 1 267 ? -21.659 0.837 -12.902 1.00 17.24 267 ILE A C 1
ATOM 2190 O O . ILE A 1 267 ? -21.355 0.556 -14.062 1.00 17.88 267 ILE A O 1
ATOM 2195 N N . ASN A 1 268 ? -22.622 0.193 -12.251 1.00 17.41 268 ASN A N 1
ATOM 2196 C CA . ASN A 1 268 ? -23.374 -0.868 -12.920 1.00 18.44 268 ASN A CA 1
ATOM 2197 C C . ASN A 1 268 ? -24.706 -0.331 -13.417 1.00 17.74 268 ASN A C 1
ATOM 2198 O O . ASN A 1 268 ? -25.275 0.576 -12.824 1.00 17.99 268 ASN A O 1
ATOM 2203 N N . PHE A 1 269 ? -25.184 -0.884 -14.524 1.00 17.27 269 PHE A N 1
ATOM 2204 C CA . PHE A 1 269 ? -26.471 -0.500 -15.100 1.00 18.02 269 PHE A CA 1
ATOM 2205 C C . PHE A 1 269 ? -27.338 -1.743 -15.007 1.00 19.32 269 PHE A C 1
ATOM 2206 O O . PHE A 1 269 ? -27.129 -2.750 -15.710 1.00 17.82 269 PHE A O 1
ATOM 2214 N N . THR A 1 270 ? -28.296 -1.648 -14.094 1.00 19.70 270 THR A N 1
ATOM 2215 C CA . THR A 1 270 ? -29.161 -2.744 -13.755 1.00 23.25 270 THR A CA 1
ATOM 2216 C C . THR A 1 270 ? -30.471 -2.830 -14.506 1.00 25.59 270 THR A C 1
ATOM 2217 O O . THR A 1 270 ? -31.315 -3.677 -14.191 1.00 25.79 270 THR A O 1
ATOM 2221 N N . ASP A 1 271 ? -30.608 -1.969 -15.510 1.00 28.38 271 ASP A N 1
ATOM 2222 C CA . ASP A 1 271 ? -31.774 -1.945 -16.390 1.00 30.17 271 ASP A CA 1
ATOM 2223 C C . ASP A 1 271 ? -31.501 -2.924 -17.549 1.00 30.81 271 ASP A C 1
ATOM 2224 O O . ASP A 1 271 ? -30.497 -2.795 -18.260 1.00 29.93 271 ASP A O 1
ATOM 2229 N N . ALA A 1 272 ? -32.396 -3.893 -17.738 1.00 30.68 272 ALA A N 1
ATOM 2230 C CA . ALA A 1 272 ? -32.246 -4.865 -18.814 1.00 31.40 272 ALA A CA 1
ATOM 2231 C C . ALA A 1 272 ? -32.227 -4.202 -20.183 1.00 31.09 272 ALA A C 1
ATOM 2232 O O . ALA A 1 272 ? -31.744 -4.784 -21.139 1.00 31.23 272 ALA A O 1
ATOM 2234 N N . ASN A 1 273 ? -32.754 -2.990 -20.282 1.00 31.91 273 ASN A N 1
ATOM 2235 C CA . ASN A 1 273 ? -32.781 -2.316 -21.572 1.00 31.82 273 ASN A CA 1
ATOM 2236 C C . ASN A 1 273 ? -31.531 -1.583 -21.975 1.00 30.40 273 ASN A C 1
ATOM 2237 O O . ASN A 1 273 ? -31.436 -1.136 -23.108 1.00 31.64 273 ASN A O 1
ATOM 2242 N N . VAL A 1 274 ? -30.575 -1.449 -21.058 1.00 29.22 274 VAL A N 1
ATOM 2243 C CA . VAL A 1 274 ? -29.296 -0.809 -21.392 1.00 27.54 274 VAL A CA 1
ATOM 2244 C C . VAL A 1 274 ? -28.369 -2.002 -21.722 1.00 26.61 274 VAL A C 1
ATOM 2245 O O . VAL A 1 274 ? -28.188 -2.888 -20.912 1.00 27.02 274 VAL A O 1
ATOM 2249 N N . PRO A 1 275 ? -27.809 -2.040 -22.942 1.00 27.34 275 PRO A N 1
ATOM 2250 C CA . PRO A 1 275 ? -26.914 -3.095 -23.457 1.00 25.30 275 PRO A CA 1
ATOM 2251 C C . PRO A 1 275 ? -25.749 -3.484 -22.551 1.00 24.61 275 PRO A C 1
ATOM 2252 O O . PRO A 1 275 ? -25.578 -4.665 -22.224 1.00 24.40 275 PRO A O 1
ATOM 2256 N N . TYR A 1 276 ? -24.933 -2.507 -22.162 1.00 22.40 276 TYR A N 1
ATOM 2257 C CA . TYR A 1 276 ? -23.783 -2.805 -21.308 1.00 22.59 276 TYR A CA 1
ATOM 2258 C C . TYR A 1 276 ? -24.179 -3.003 -19.835 1.00 20.56 276 TYR A C 1
ATOM 2259 O O . TYR A 1 276 ? -25.214 -2.502 -19.389 1.00 20.48 276 TYR A O 1
ATOM 2268 N N . THR A 1 277 ? -23.365 -3.759 -19.104 1.00 19.90 277 THR A N 1
ATOM 2269 C CA . THR A 1 277 ? -23.593 -4.032 -17.676 1.00 19.59 277 THR A CA 1
ATOM 2270 C C . THR A 1 277 ? -22.842 -3.043 -16.785 1.00 18.95 277 THR A C 1
ATOM 2271 O O . THR A 1 277 ? -23.282 -2.746 -15.674 1.00 19.00 277 THR A O 1
ATOM 2275 N N . ARG A 1 278 ? -21.706 -2.555 -17.279 1.00 19.21 278 ARG A N 1
ATOM 2276 C CA . ARG A 1 278 ? -20.873 -1.608 -16.540 1.00 20.45 278 ARG A CA 1
ATOM 2277 C C . ARG A 1 278 ? -20.109 -0.593 -17.371 1.00 21.10 278 ARG A C 1
ATOM 2278 O O . ARG A 1 278 ? -19.824 -0.788 -18.565 1.00 18.68 278 ARG A O 1
ATOM 2286 N N . ILE A 1 279 ? -19.766 0.498 -16.688 1.00 20.63 279 ILE A N 1
ATOM 2287 C CA . ILE A 1 279 ? -18.909 1.520 -17.241 1.00 18.33 279 ILE A CA 1
ATOM 2288 C C . ILE A 1 279 ? -17.782 1.695 -16.204 1.00 19.22 279 ILE A C 1
ATOM 2289 O O . ILE A 1 279 ? -18.020 1.910 -15.000 1.00 17.80 279 ILE A O 1
ATOM 2294 N N . ILE A 1 280 ? -16.549 1.589 -16.686 1.00 19.34 280 ILE A N 1
ATOM 2295 C CA . ILE A 1 280 ? -15.380 1.698 -15.844 1.00 18.90 280 ILE A CA 1
ATOM 2296 C C . ILE A 1 280 ? -14.549 2.919 -16.221 1.00 19.63 280 ILE A C 1
ATOM 2297 O O . ILE A 1 280 ? -14.158 3.084 -17.387 1.00 21.06 280 ILE A O 1
ATOM 2302 N N . GLU A 1 281 ? -14.311 3.791 -15.241 1.00 18.13 281 GLU A N 1
ATOM 2303 C CA . GLU A 1 281 ? -13.488 4.973 -15.455 1.00 17.56 281 GLU A CA 1
ATOM 2304 C C . GLU A 1 281 ? -12.191 4.697 -14.659 1.00 18.56 281 GLU A C 1
ATOM 2305 O O . GLU A 1 281 ? -12.090 4.982 -13.447 1.00 16.59 281 GLU A O 1
ATOM 2311 N N . HIS A 1 282 ? -11.220 4.136 -15.380 1.00 16.18 282 HIS A N 1
ATOM 2312 C CA . HIS A 1 282 ? -9.950 3.691 -14.844 1.00 16.50 282 HIS A CA 1
ATOM 2313 C C . HIS A 1 282 ? -9.129 4.610 -13.937 1.00 18.79 282 HIS A C 1
A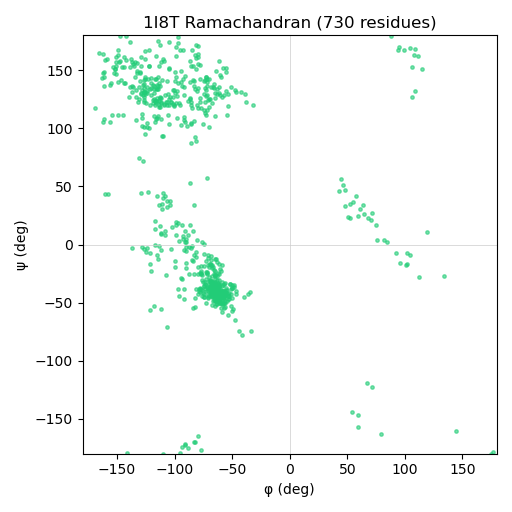TOM 2314 O O . HIS A 1 282 ? -8.483 4.131 -13.002 1.00 19.14 282 HIS A O 1
ATOM 2321 N N . LYS A 1 283 ? -9.152 5.914 -14.180 1.00 18.25 283 LYS A N 1
ATOM 2322 C CA . LYS A 1 283 ? -8.330 6.799 -13.371 1.00 19.55 283 LYS A CA 1
ATOM 2323 C C . LYS A 1 283 ? -8.755 6.836 -11.905 1.00 19.33 283 LYS A C 1
ATOM 2324 O O . LYS A 1 283 ? -7.928 7.088 -11.028 1.00 18.49 283 LYS A O 1
ATOM 2330 N N . HIS A 1 284 ? -10.024 6.554 -11.618 1.00 19.06 284 HIS A N 1
ATOM 2331 C CA . HIS A 1 284 ? -10.463 6.612 -10.223 1.00 18.93 284 HIS A CA 1
ATOM 2332 C C . HIS A 1 284 ? -9.914 5.488 -9.326 1.00 20.33 284 HIS A C 1
ATOM 2333 O O . HIS A 1 284 ? -10.039 5.554 -8.093 1.00 19.87 284 HIS A O 1
ATOM 2340 N N . PHE A 1 285 ? -9.308 4.465 -9.937 1.00 19.65 285 PHE A N 1
ATOM 2341 C CA . PHE A 1 285 ? -8.713 3.376 -9.177 1.00 20.85 285 PHE A CA 1
ATOM 2342 C C . PHE A 1 285 ? -7.469 3.854 -8.456 1.00 23.98 285 PHE A C 1
ATOM 2343 O O . PHE A 1 285 ? -7.116 3.307 -7.414 1.00 23.58 285 PHE A O 1
ATOM 2351 N N . ASP A 1 286 ? -6.803 4.865 -9.017 1.00 27.39 286 ASP A N 1
ATOM 2352 C CA . ASP A 1 286 ? -5.578 5.394 -8.424 1.00 30.69 286 ASP A CA 1
ATOM 2353 C C . ASP A 1 286 ? -5.321 6.837 -8.839 1.00 32.27 286 ASP A C 1
ATOM 2354 O O . ASP A 1 286 ? -4.915 7.127 -9.965 1.00 31.11 286 ASP A O 1
ATOM 2359 N N . TYR A 1 287 ? -5.559 7.734 -7.895 1.00 35.45 287 TYR A N 1
ATOM 2360 C CA . TYR A 1 287 ? -5.402 9.166 -8.097 1.00 38.51 287 TYR A CA 1
ATOM 2361 C C . TYR A 1 287 ? -4.313 9.639 -9.058 1.00 37.97 287 TYR A C 1
ATOM 2362 O O . TYR A 1 287 ? -3.117 9.370 -8.869 1.00 37.27 287 TYR A O 1
ATOM 2371 N N . VAL A 1 288 ? -4.752 10.348 -10.088 1.00 36.94 288 VAL A N 1
ATOM 2372 C CA . VAL A 1 288 ? -3.852 10.920 -11.070 1.00 37.07 288 VAL A CA 1
ATOM 2373 C C . VAL A 1 288 ? -4.484 12.170 -11.647 1.00 39.05 288 VAL A C 1
ATOM 2374 O O . VAL A 1 288 ? -5.716 12.303 -11.700 1.00 38.35 288 VAL A O 1
ATOM 2378 N N . GLU A 1 289 ? -3.625 13.095 -12.067 1.00 40.73 289 GLU A N 1
ATOM 2379 C CA . GLU A 1 289 ? -4.082 14.334 -12.665 1.00 41.08 289 GLU A CA 1
ATOM 2380 C C . GLU A 1 289 ? -3.700 14.346 -14.132 1.00 40.11 289 GLU A C 1
ATOM 2381 O O . GLU A 1 289 ? -2.534 14.458 -14.503 1.00 41.82 289 GLU A O 1
ATOM 2387 N N . THR A 1 290 ? -4.712 14.189 -14.965 1.00 38.57 290 THR A N 1
ATOM 2388 C CA . THR A 1 290 ? -4.552 14.159 -16.411 1.00 35.75 290 THR A CA 1
ATOM 2389 C C . THR A 1 290 ? -5.693 15.022 -16.902 1.00 33.87 290 THR A C 1
ATOM 2390 O O . THR A 1 290 ? -6.677 15.186 -16.188 1.00 33.23 290 THR A O 1
ATOM 2394 N N . LYS A 1 291 ? -5.570 15.598 -18.085 1.00 33.21 291 LYS A N 1
ATOM 2395 C CA . LYS A 1 291 ? -6.654 16.435 -18.593 1.00 34.43 291 LYS A CA 1
ATOM 2396 C C . LYS A 1 291 ? -7.690 15.554 -19.276 1.00 32.59 291 LYS A C 1
ATOM 2397 O O . LYS A 1 291 ? -8.806 15.990 -19.562 1.00 31.81 291 LYS A O 1
ATOM 2403 N N . HIS A 1 292 ? -7.313 14.304 -19.524 1.00 31.48 292 HIS A N 1
ATOM 2404 C CA . HIS A 1 292 ? -8.207 13.354 -20.188 1.00 30.27 292 HIS A CA 1
ATOM 2405 C C . HIS A 1 292 ? -8.595 12.214 -19.238 1.00 28.03 292 HIS A C 1
ATOM 2406 O O . HIS A 1 292 ? -8.094 12.118 -18.110 1.00 27.19 292 HIS A O 1
ATOM 2413 N N . THR A 1 293 ? -9.484 11.350 -19.721 1.00 25.62 293 THR A N 1
ATOM 2414 C CA . THR A 1 293 ? -9.929 10.186 -18.971 1.00 22.57 293 THR A CA 1
ATOM 2415 C C . THR A 1 293 ? -10.305 9.107 -19.976 1.00 22.61 293 THR A C 1
ATOM 2416 O O . THR A 1 293 ? -10.753 9.402 -21.096 1.00 21.50 293 THR A O 1
ATOM 2420 N N . VAL A 1 294 ? -10.083 7.855 -19.598 1.00 22.48 294 VAL A N 1
ATOM 2421 C CA . VAL A 1 294 ? -10.424 6.739 -20.471 1.00 21.95 294 VAL A CA 1
ATOM 2422 C C . VAL A 1 294 ? -11.567 5.949 -19.831 1.00 21.70 294 VAL A C 1
ATOM 2423 O O . VAL A 1 294 ? -11.470 5.512 -18.690 1.00 21.92 294 VAL A O 1
ATOM 2427 N N . VAL A 1 295 ? -12.640 5.758 -20.587 1.00 22.06 295 VAL A N 1
ATOM 2428 C CA . VAL A 1 295 ? -13.831 5.067 -20.090 1.00 22.91 295 VAL A CA 1
ATOM 2429 C C . VAL A 1 295 ? -14.136 3.792 -20.868 1.00 23.05 295 VAL A C 1
ATOM 2430 O O . VAL A 1 295 ? -14.085 3.772 -22.102 1.00 22.88 295 VAL A O 1
ATOM 2434 N N . THR A 1 296 ? -14.469 2.730 -20.143 1.00 23.24 296 THR A N 1
ATOM 2435 C CA . THR A 1 296 ? -14.762 1.443 -20.767 1.00 23.08 296 THR A CA 1
ATOM 2436 C C . THR A 1 296 ? -16.188 0.961 -20.527 1.00 22.80 296 THR A C 1
ATOM 2437 O O . THR A 1 296 ? -16.656 0.987 -19.405 1.00 22.15 296 THR A O 1
ATOM 2441 N N . LYS A 1 297 ? -16.883 0.560 -21.597 1.00 24.48 297 LYS A N 1
ATOM 2442 C CA . LYS A 1 297 ? -18.238 -0.009 -21.491 1.00 23.76 297 LYS A CA 1
ATOM 2443 C C . LYS A 1 297 ? -18.091 -1.529 -21.581 1.00 22.58 297 LYS A C 1
ATOM 2444 O O . LYS A 1 297 ? -17.438 -2.060 -22.485 1.00 23.09 297 LYS A O 1
ATOM 2450 N N . GLU A 1 298 ? -18.699 -2.225 -20.643 1.00 22.86 298 GLU A N 1
ATOM 2451 C CA . GLU A 1 298 ? -18.603 -3.675 -20.572 1.00 24.14 298 GLU A CA 1
ATOM 2452 C C . GLU A 1 298 ? -19.913 -4.335 -21.003 1.00 24.83 298 GLU A C 1
ATOM 2453 O O . GLU A 1 298 ? -20.971 -4.073 -20.409 1.00 26.10 298 GLU A O 1
ATOM 2459 N N . TYR A 1 299 ? -19.829 -5.195 -22.024 1.00 24.75 299 TYR A N 1
ATOM 2460 C CA . TYR A 1 299 ? -20.995 -5.909 -22.580 1.00 24.56 299 TYR A CA 1
ATOM 2461 C C . TYR A 1 299 ? -20.810 -7.415 -22.477 1.00 25.46 299 TYR A C 1
ATOM 2462 O O . TYR A 1 299 ? -19.798 -7.944 -22.930 1.00 23.44 299 TYR A O 1
ATOM 2471 N N . PRO A 1 300 ? -21.806 -8.124 -21.919 1.00 25.15 300 PRO A N 1
ATOM 2472 C CA . PRO A 1 300 ? -21.691 -9.577 -21.798 1.00 24.43 300 PRO A CA 1
ATOM 2473 C C . PRO A 1 300 ? -22.190 -10.266 -23.080 1.00 24.76 300 PRO A C 1
ATOM 2474 O O . PRO A 1 300 ? -22.946 -9.668 -23.863 1.00 25.50 300 PRO A O 1
ATOM 2478 N N . LEU A 1 301 ? -21.743 -11.504 -23.296 1.00 22.52 301 LEU A N 1
ATOM 2479 C CA . LEU A 1 301 ? -22.147 -12.305 -24.451 1.00 20.39 301 LEU A CA 1
ATOM 2480 C C . LEU A 1 301 ? -21.849 -13.757 -24.123 1.00 19.15 301 LEU A C 1
ATOM 2481 O O . LEU A 1 301 ? -21.067 -14.058 -23.227 1.00 15.56 301 LEU A O 1
ATOM 2486 N N . GLU A 1 302 ? -22.522 -14.657 -24.823 1.00 20.38 302 GLU A N 1
ATOM 2487 C CA . GLU A 1 302 ? -22.321 -16.083 -24.600 1.00 21.15 302 GLU A CA 1
ATOM 2488 C C . GLU A 1 302 ? -20.950 -16.447 -25.181 1.00 21.07 302 GLU A C 1
ATOM 2489 O O . GLU A 1 302 ? -20.606 -16.029 -26.288 1.00 19.87 302 GLU A O 1
ATOM 2495 N N . TRP A 1 303 ? -20.158 -17.193 -24.418 1.00 21.19 303 TRP A N 1
ATOM 2496 C CA . TRP A 1 303 ? -18.845 -17.597 -24.887 1.00 22.32 303 TRP A CA 1
ATOM 2497 C C . TRP A 1 303 ? -18.927 -18.690 -25.954 1.00 23.11 303 TRP A C 1
ATOM 2498 O O . TRP A 1 303 ? -19.694 -19.652 -25.788 1.00 21.61 303 TRP A O 1
ATOM 2509 N N . LYS A 1 304 ? -18.141 -18.519 -27.029 1.00 23.07 304 LYS A N 1
ATOM 2510 C CA . LYS A 1 304 ? -17.978 -19.519 -28.106 1.00 25.66 304 LYS A CA 1
ATOM 2511 C C . LYS A 1 304 ? -16.452 -19.724 -28.189 1.00 25.79 304 LYS A C 1
ATOM 2512 O O . LYS A 1 304 ? -15.683 -18.912 -27.652 1.00 23.60 304 LYS A O 1
ATOM 2518 N N . VAL A 1 305 ? -16.020 -20.779 -28.881 1.00 25.74 305 VAL A N 1
ATOM 2519 C CA . VAL A 1 305 ? -14.586 -21.049 -29.048 1.00 26.89 305 VAL A CA 1
ATOM 2520 C C . VAL A 1 305 ? -13.966 -19.823 -29.700 1.00 27.42 305 VAL A C 1
ATOM 2521 O O . VAL A 1 305 ? -14.465 -19.345 -30.719 1.00 30.80 305 VAL A O 1
ATOM 2525 N N . GLY A 1 306 ? -12.891 -19.301 -29.129 1.00 26.12 306 GLY A N 1
ATOM 2526 C CA . GLY A 1 306 ? -12.304 -18.106 -29.708 1.00 26.38 306 GLY A CA 1
ATOM 2527 C C . GLY A 1 306 ? -12.465 -16.901 -28.788 1.00 27.39 306 GLY A C 1
ATOM 2528 O O . GLY A 1 306 ? -11.664 -15.972 -28.818 1.00 28.33 306 GLY A O 1
ATOM 2529 N N . ASP A 1 307 ? -13.507 -16.891 -27.970 1.00 26.76 307 ASP A N 1
ATOM 2530 C CA . ASP A 1 307 ? -13.690 -15.786 -27.043 1.00 27.61 307 ASP A CA 1
ATOM 2531 C C . ASP A 1 307 ? -12.871 -16.074 -25.786 1.00 28.96 307 ASP A C 1
ATOM 2532 O O . ASP A 1 307 ? -12.384 -17.196 -25.567 1.00 27.17 307 ASP A O 1
ATOM 2537 N N . GLU A 1 308 ? -12.719 -15.051 -24.958 1.00 30.12 308 GLU A N 1
ATOM 2538 C CA . GLU A 1 308 ? -12.027 -15.218 -23.687 1.00 30.39 308 GLU A CA 1
ATOM 2539 C C . GLU A 1 308 ? -13.076 -15.682 -22.670 1.00 28.48 308 GLU A C 1
ATOM 2540 O O . GLU A 1 308 ? -14.115 -15.039 -22.524 1.00 27.49 308 GLU A O 1
ATOM 2546 N N . PRO A 1 309 ? -12.836 -16.814 -21.982 1.00 26.78 309 PRO A N 1
ATOM 2547 C CA . PRO A 1 309 ? -13.803 -17.313 -20.981 1.00 27.69 309 PRO A CA 1
ATOM 2548 C C . PRO A 1 309 ? -13.707 -16.427 -19.717 1.00 27.49 309 PRO A C 1
ATOM 2549 O O . PRO A 1 309 ? -12.610 -16.190 -19.228 1.00 25.61 309 PRO A O 1
ATOM 2553 N N . TYR A 1 310 ? -14.838 -15.934 -19.210 1.00 27.61 310 TYR A N 1
ATOM 2554 C CA . TYR A 1 310 ? -14.835 -15.083 -18.021 1.00 27.03 310 TYR A CA 1
ATOM 2555 C C . TYR A 1 310 ? -15.674 -15.624 -16.858 1.00 27.01 310 TYR A C 1
ATOM 2556 O O . TYR A 1 310 ? -15.174 -15.809 -15.752 1.00 27.59 310 TYR A O 1
ATOM 2565 N N . TYR A 1 311 ? -16.952 -15.880 -17.087 1.00 26.71 311 TYR A N 1
ATOM 2566 C CA . TYR A 1 311 ? -17.780 -16.366 -15.998 1.00 26.70 311 TYR A CA 1
ATOM 2567 C C . TYR A 1 311 ? -18.292 -17.787 -16.252 1.00 26.46 311 TYR A C 1
ATOM 2568 O O . TYR A 1 311 ? -19.153 -18.022 -17.103 1.00 28.25 311 TYR A O 1
ATOM 2577 N N . PRO A 1 312 ? -17.758 -18.761 -15.508 1.00 26.43 312 PRO A N 1
ATOM 2578 C CA . PRO A 1 312 ? -18.206 -20.146 -15.706 1.00 27.25 312 PRO A CA 1
ATOM 2579 C C . PRO A 1 312 ? -19.645 -20.330 -15.245 1.00 27.61 312 PRO A C 1
ATOM 2580 O O . PRO A 1 312 ? -20.022 -19.832 -14.185 1.00 26.79 312 PRO A O 1
ATOM 2584 N N . VAL A 1 313 ? -20.454 -21.021 -16.041 1.00 29.97 313 VAL A N 1
ATOM 2585 C CA . VAL A 1 313 ? -21.841 -21.280 -15.650 1.00 31.94 313 VAL A CA 1
ATOM 2586 C C . VAL A 1 313 ? -21.862 -22.540 -14.788 1.00 33.10 313 VAL A C 1
ATOM 2587 O O . VAL A 1 313 ? -22.066 -23.635 -15.305 1.00 33.83 313 VAL A O 1
ATOM 2591 N N . ASN A 1 314 ? -21.657 -22.358 -13.481 1.00 35.39 314 ASN A N 1
ATOM 2592 C CA . ASN A 1 314 ? -21.594 -23.430 -12.477 1.00 36.86 314 ASN A CA 1
ATOM 2593 C C . ASN A 1 314 ? -22.908 -24.162 -12.097 1.00 36.92 314 ASN A C 1
ATOM 2594 O O . ASN A 1 314 ? -23.294 -24.204 -10.921 1.00 36.92 314 ASN A O 1
ATOM 2599 N N . ASP A 1 315 ? -23.593 -24.748 -13.073 1.00 37.16 315 ASP A N 1
ATOM 2600 C CA . ASP A 1 315 ? -24.828 -25.481 -12.786 1.00 37.51 315 ASP A CA 1
ATOM 2601 C C . ASP A 1 315 ? -24.514 -26.970 -12.876 1.00 38.17 315 ASP A C 1
ATOM 2602 O O . ASP A 1 315 ? -23.410 -27.352 -13.271 1.00 38.63 315 ASP A O 1
ATOM 2607 N N . ASN A 1 316 ? -25.481 -27.811 -12.525 1.00 38.83 316 ASN A N 1
ATOM 2608 C CA . ASN A 1 316 ? -25.262 -29.256 -12.525 1.00 39.50 316 ASN A CA 1
ATOM 2609 C C . ASN A 1 316 ? -24.788 -29.837 -13.841 1.00 38.48 316 ASN A C 1
ATOM 2610 O O . ASN A 1 316 ? -23.901 -30.686 -13.857 1.00 37.09 316 ASN A O 1
ATOM 2615 N N . LYS A 1 317 ? -25.381 -29.400 -14.942 1.00 37.65 317 LYS A N 1
ATOM 2616 C CA . LYS A 1 317 ? -24.975 -29.920 -16.237 1.00 38.76 317 LYS A CA 1
ATOM 2617 C C . LYS A 1 317 ? -23.455 -29.756 -16.395 1.00 40.13 317 LYS A C 1
ATOM 2618 O O . LYS A 1 317 ? -22.710 -30.742 -16.530 1.00 41.11 317 LYS A O 1
ATOM 2624 N N . ASN A 1 318 ? -22.991 -28.510 -16.346 1.00 38.73 318 ASN A N 1
ATOM 2625 C CA . ASN A 1 318 ? -21.576 -28.233 -16.502 1.00 37.78 318 ASN A CA 1
ATOM 2626 C C . ASN A 1 318 ? -20.698 -28.841 -15.428 1.00 37.62 318 ASN A C 1
ATOM 2627 O O . ASN A 1 318 ? -19.573 -29.264 -15.707 1.00 37.72 318 ASN A O 1
ATOM 2632 N N . MET A 1 319 ? -21.178 -28.898 -14.192 1.00 37.47 319 MET A N 1
ATOM 2633 C CA . MET A 1 319 ? -20.329 -29.496 -13.175 1.00 37.52 319 MET A CA 1
ATOM 2634 C C . MET A 1 319 ? -20.084 -30.978 -13.453 1.00 36.61 319 MET A C 1
ATOM 2635 O O . MET A 1 319 ? -19.031 -31.504 -13.115 1.00 36.83 319 MET A O 1
ATOM 2640 N N . GLU A 1 320 ? -21.041 -31.644 -14.091 1.00 36.58 320 GLU A N 1
ATOM 2641 C CA . GLU A 1 320 ? -20.869 -33.054 -14.418 1.00 37.27 320 GLU A CA 1
ATOM 2642 C C . GLU A 1 320 ? -19.880 -33.146 -15.573 1.00 36.66 320 GLU A C 1
ATOM 2643 O O . GLU A 1 320 ? -19.102 -34.102 -15.653 1.00 36.67 320 GLU A O 1
ATOM 2649 N N . LEU A 1 321 ? -19.911 -32.152 -16.464 1.00 35.06 321 LEU A N 1
ATOM 2650 C CA . LEU A 1 321 ? -18.987 -32.118 -17.588 1.00 34.37 321 LEU A CA 1
ATOM 2651 C C . LEU A 1 321 ? -17.577 -31.977 -17.003 1.00 33.80 321 LEU A C 1
ATOM 2652 O O . LEU A 1 321 ? -16.668 -32.751 -17.322 1.00 33.93 321 LEU A O 1
ATOM 2657 N N . PHE A 1 322 ? -17.411 -30.996 -16.124 1.00 32.78 322 PHE A N 1
ATOM 2658 C CA . PHE A 1 322 ? -16.110 -30.753 -15.512 1.00 33.66 322 PHE A CA 1
ATOM 2659 C C . PHE A 1 322 ? -15.540 -32.000 -14.809 1.00 33.68 322 PHE A C 1
ATOM 2660 O O . PHE A 1 322 ? -14.336 -32.261 -14.872 1.00 33.80 322 PHE A O 1
ATOM 2668 N N . LYS A 1 323 ? -16.393 -32.767 -14.135 1.00 34.60 323 LYS A N 1
ATOM 2669 C CA . LYS A 1 323 ? -15.920 -33.976 -13.454 1.00 36.31 323 LYS A CA 1
ATOM 2670 C C . LYS A 1 323 ? -15.317 -34.981 -14.439 1.00 35.01 323 LYS A C 1
ATOM 2671 O O . LYS A 1 323 ? -14.358 -35.675 -14.117 1.00 34.00 323 LYS A O 1
ATOM 2677 N N . LYS A 1 324 ? -15.858 -35.038 -15.650 1.00 34.38 324 LYS A N 1
ATOM 2678 C CA . LYS A 1 324 ? -15.318 -35.953 -16.640 1.00 34.09 324 LYS A CA 1
ATOM 2679 C C . LYS A 1 324 ? -13.919 -35.520 -17.087 1.00 33.83 324 LYS A C 1
ATOM 2680 O O . LYS A 1 324 ? -13.029 -36.355 -17.242 1.00 34.31 324 LYS A O 1
ATOM 2686 N N . TYR A 1 325 ? -13.710 -34.220 -17.278 1.00 32.89 325 TYR A N 1
ATOM 2687 C CA . TYR A 1 325 ? -12.385 -33.736 -17.676 1.00 31.99 325 TYR A CA 1
ATOM 2688 C C . TYR A 1 325 ? -11.412 -33.893 -16.505 1.00 32.56 325 TYR A C 1
ATOM 2689 O O . TYR A 1 325 ? -10.222 -34.176 -16.689 1.00 30.50 325 TYR A O 1
ATOM 2698 N N . ARG A 1 326 ? -11.940 -33.727 -15.301 1.00 34.37 326 ARG A N 1
ATOM 2699 C CA . ARG A 1 326 ? -11.150 -33.879 -14.091 1.00 38.92 326 ARG A CA 1
ATOM 2700 C C . ARG A 1 326 ? -10.603 -35.300 -13.965 1.00 39.63 326 ARG A C 1
ATOM 2701 O O . ARG A 1 326 ? -9.483 -35.499 -13.485 1.00 40.33 326 ARG A O 1
ATOM 2709 N N . GLU A 1 327 ? -11.395 -36.289 -14.381 1.00 39.79 327 GLU A N 1
ATOM 2710 C CA . GLU A 1 327 ? -10.942 -37.671 -14.337 1.00 39.77 327 GLU A CA 1
ATOM 2711 C C . GLU A 1 327 ? -9.754 -37.785 -15.299 1.00 38.06 327 GLU A C 1
ATOM 2712 O O . GLU A 1 327 ? -8.720 -38.326 -14.930 1.00 38.74 327 GLU A O 1
ATOM 2718 N N . LEU A 1 328 ? -9.897 -37.271 -16.523 1.00 35.08 328 LEU A N 1
ATOM 2719 C CA . LEU A 1 328 ? -8.800 -37.329 -17.494 1.00 34.10 328 LEU A CA 1
ATOM 2720 C C . LEU A 1 328 ? -7.537 -36.666 -16.947 1.00 34.19 328 LEU A C 1
ATOM 2721 O O . LEU A 1 328 ? -6.428 -37.181 -17.102 1.00 34.73 328 LEU A O 1
ATOM 2726 N N . ALA A 1 329 ? -7.725 -35.507 -16.328 1.00 33.94 329 ALA A N 1
ATOM 2727 C CA . ALA A 1 329 ? -6.631 -34.734 -15.764 1.00 34.08 329 ALA A CA 1
ATOM 2728 C C . ALA A 1 329 ? -5.982 -35.505 -14.632 1.00 34.48 329 ALA A C 1
ATOM 2729 O O . ALA A 1 329 ? -4.757 -35.469 -14.471 1.00 33.00 329 ALA A O 1
ATOM 2731 N N . SER A 1 330 ? -6.808 -36.206 -13.856 1.00 35.48 330 SER A N 1
ATOM 2732 C CA . SER A 1 330 ? -6.311 -36.987 -12.730 1.00 38.08 330 SER A CA 1
ATOM 2733 C C . SER A 1 330 ? -5.379 -38.090 -13.228 1.00 39.91 330 SER A C 1
ATOM 2734 O O . SER A 1 330 ? -4.647 -38.696 -12.448 1.00 40.16 330 SER A O 1
ATOM 2737 N N . ARG A 1 331 ? -5.412 -38.355 -14.529 1.00 41.20 331 ARG A N 1
ATOM 2738 C CA . ARG A 1 331 ? -4.571 -39.397 -15.098 1.00 43.59 331 ARG A CA 1
ATOM 2739 C C . ARG A 1 331 ? -3.320 -38.828 -15.751 1.00 44.93 331 ARG A C 1
ATOM 2740 O O . ARG A 1 331 ? -2.392 -39.569 -16.066 1.00 45.56 331 ARG A O 1
ATOM 2748 N N . GLU A 1 332 ? -3.307 -37.514 -15.968 1.00 45.64 332 GLU A N 1
ATOM 2749 C CA . GLU A 1 332 ? -2.184 -36.860 -16.631 1.00 45.50 332 GLU A CA 1
ATOM 2750 C C . GLU A 1 332 ? -0.913 -36.826 -15.787 1.00 45.10 332 GLU A C 1
ATOM 2751 O O . GLU A 1 332 ? -0.739 -35.998 -14.892 1.00 44.29 332 GLU A O 1
ATOM 2757 N N . ASP A 1 333 ? -0.024 -37.749 -16.123 1.00 45.99 333 ASP A N 1
ATOM 2758 C CA . ASP A 1 333 ? 1.261 -37.956 -15.460 1.00 45.00 333 ASP A CA 1
ATOM 2759 C C . ASP A 1 333 ? 1.979 -36.731 -14.904 1.00 43.07 333 ASP A C 1
ATOM 2760 O O . ASP A 1 333 ? 2.046 -36.504 -13.685 1.00 42.43 333 ASP A O 1
ATOM 2765 N N . LYS A 1 334 ? 2.537 -35.959 -15.829 1.00 39.22 334 LYS A N 1
ATOM 2766 C CA . LYS A 1 334 ? 3.345 -34.809 -15.489 1.00 37.47 334 LYS A CA 1
ATOM 2767 C C . LYS A 1 334 ? 2.698 -33.432 -15.525 1.00 34.13 334 LYS A C 1
ATOM 2768 O O . LYS A 1 334 ? 3.403 -32.433 -15.578 1.00 32.28 334 LYS A O 1
ATOM 2774 N N . VAL A 1 335 ? 1.374 -33.369 -15.473 1.00 30.88 335 VAL A N 1
ATOM 2775 C CA . VAL A 1 335 ? 0.710 -32.076 -15.525 1.00 27.73 335 VAL A CA 1
ATOM 2776 C C . VAL A 1 335 ? -0.021 -31.708 -14.244 1.00 26.29 335 VAL A C 1
ATOM 2777 O O . VAL A 1 335 ? -0.725 -32.520 -13.649 1.00 25.68 335 VAL A O 1
ATOM 2781 N N . ILE A 1 336 ? 0.177 -30.473 -13.805 1.00 26.74 336 ILE A N 1
ATOM 2782 C CA . ILE A 1 336 ? -0.500 -29.954 -12.621 1.00 25.63 336 ILE A CA 1
ATOM 2783 C C . ILE A 1 336 ? -1.479 -28.945 -13.185 1.00 24.34 336 ILE A C 1
ATOM 2784 O O . ILE A 1 336 ? -1.060 -28.012 -13.863 1.00 23.42 336 ILE A O 1
ATOM 2789 N N . PHE A 1 337 ? -2.769 -29.145 -12.937 1.00 24.19 337 PHE A N 1
ATOM 2790 C CA . PHE A 1 337 ? -3.812 -28.234 -13.440 1.00 23.71 337 PHE A CA 1
ATOM 2791 C C . PHE A 1 337 ? -4.147 -27.223 -12.362 1.00 22.97 337 PHE A C 1
ATOM 2792 O O . PHE A 1 337 ? -4.557 -27.614 -11.285 1.00 24.28 337 PHE A O 1
ATOM 2800 N N . GLY A 1 338 ? -3.971 -25.934 -12.638 1.00 22.42 338 GLY A N 1
ATOM 2801 C CA . GLY A 1 338 ? -4.279 -24.925 -11.624 1.00 22.85 338 GLY A CA 1
ATOM 2802 C C . GLY A 1 338 ? -4.701 -23.599 -12.235 1.00 22.97 338 GLY A C 1
ATOM 2803 O O . GLY A 1 338 ? -4.341 -23.325 -13.379 1.00 23.75 338 GLY A O 1
ATOM 2804 N N . GLY A 1 339 ? -5.437 -22.786 -11.474 1.00 22.17 339 GLY A N 1
ATOM 2805 C CA . GLY A 1 339 ? -5.931 -21.500 -11.955 1.00 20.30 339 GLY A CA 1
ATOM 2806 C C . GLY A 1 339 ? -7.430 -21.550 -12.277 1.00 19.95 339 GLY A C 1
ATOM 2807 O O . GLY A 1 339 ? -8.018 -22.643 -12.339 1.00 19.82 339 GLY A O 1
ATOM 2808 N N . ARG A 1 340 ? -8.032 -20.381 -12.503 1.00 18.00 340 ARG A N 1
ATOM 2809 C CA . ARG A 1 340 ? -9.461 -20.245 -12.826 1.00 19.56 340 ARG A CA 1
ATOM 2810 C C . ARG A 1 340 ? -9.924 -21.097 -14.010 1.00 18.49 340 ARG A C 1
ATOM 2811 O O . ARG A 1 340 ? -10.990 -21.716 -13.975 1.00 17.51 340 ARG A O 1
ATOM 2819 N N . LEU A 1 341 ? -9.128 -21.084 -15.068 1.00 18.26 341 LEU A N 1
ATOM 2820 C CA . LEU A 1 341 ? -9.467 -21.812 -16.280 1.00 17.51 341 LEU A CA 1
ATOM 2821 C C . LEU A 1 341 ? -9.280 -23.300 -16.137 1.00 17.93 341 LEU A C 1
ATOM 2822 O O . LEU A 1 341 ? -10.151 -24.079 -16.531 1.00 19.23 341 LEU A O 1
ATOM 2827 N N . ALA A 1 342 ? -8.155 -23.708 -15.566 1.00 18.60 342 ALA A N 1
ATOM 2828 C CA . ALA A 1 342 ? -7.875 -25.129 -15.431 1.00 18.78 342 ALA A CA 1
ATOM 2829 C C . ALA A 1 342 ? -8.785 -25.800 -14.400 1.00 19.93 342 ALA A C 1
ATOM 2830 O O . ALA A 1 342 ? -8.967 -27.011 -14.427 1.00 20.46 342 ALA A O 1
ATOM 2832 N N . GLU A 1 343 ? -9.389 -25.016 -13.513 1.00 20.12 343 GLU A N 1
ATOM 2833 C CA . GLU A 1 343 ? -10.266 -25.597 -12.509 1.00 22.23 343 GLU A CA 1
ATOM 2834 C C . GLU A 1 343 ? -11.743 -25.245 -12.680 1.00 23.16 343 GLU A C 1
ATOM 2835 O O . GLU A 1 343 ? -12.573 -25.553 -11.801 1.00 22.57 343 GLU A O 1
ATOM 2841 N N . TYR A 1 344 ? -12.068 -24.621 -13.808 1.00 22.24 344 TYR A N 1
ATOM 2842 C CA . TYR A 1 344 ? -13.439 -24.206 -14.106 1.00 24.15 344 TYR A CA 1
ATOM 2843 C C . TYR A 1 344 ? -14.077 -23.553 -12.891 1.00 25.08 344 TYR A C 1
ATOM 2844 O O . TYR A 1 344 ? -15.143 -23.963 -12.431 1.00 25.08 344 TYR A O 1
ATOM 2853 N N . LYS A 1 345 ? -13.435 -22.515 -12.382 1.00 26.39 345 LYS A N 1
ATOM 2854 C CA . LYS A 1 345 ? -13.959 -21.843 -11.210 1.00 28.15 345 LYS A CA 1
ATOM 2855 C C . LYS A 1 345 ? -13.557 -20.372 -11.144 1.00 27.47 345 LYS A C 1
ATOM 2856 O O . LYS A 1 345 ? -12.481 -19.964 -11.606 1.00 25.72 345 LYS A O 1
ATOM 2862 N N . TYR A 1 346 ? -14.444 -19.572 -10.572 1.00 27.22 346 TYR A N 1
ATOM 2863 C CA . TYR A 1 346 ? -14.173 -18.165 -10.421 1.00 27.13 346 TYR A CA 1
ATOM 2864 C C . TYR A 1 346 ? -13.364 -18.000 -9.138 1.00 27.05 346 TYR A C 1
ATOM 2865 O O . TYR A 1 346 ? -13.842 -18.306 -8.054 1.00 27.23 346 TYR A O 1
ATOM 2874 N N . TYR A 1 347 ? -12.139 -17.507 -9.273 1.00 26.48 347 TYR A N 1
ATOM 2875 C CA . TYR A 1 347 ? -11.238 -17.299 -8.142 1.00 26.41 347 TYR A CA 1
ATOM 2876 C C . TYR A 1 347 ? -10.973 -15.798 -7.940 1.00 25.01 347 TYR A C 1
ATOM 2877 O O . TYR A 1 347 ? -10.793 -15.068 -8.912 1.00 24.01 347 TYR A O 1
ATOM 2886 N N . ASP A 1 348 ? -10.949 -15.320 -6.702 1.00 22.70 348 ASP A N 1
ATOM 2887 C CA . ASP A 1 348 ? -10.571 -13.921 -6.496 1.00 22.54 348 ASP A CA 1
ATOM 2888 C C . ASP A 1 348 ? -9.034 -13.997 -6.528 1.00 19.51 348 ASP A C 1
ATOM 2889 O O . ASP A 1 348 ? -8.458 -15.073 -6.395 1.00 16.96 348 ASP A O 1
ATOM 2894 N N . MET A 1 349 ? -8.378 -12.865 -6.719 1.00 17.44 349 MET A N 1
ATOM 2895 C CA . MET A 1 349 ? -6.939 -12.857 -6.814 1.00 17.72 349 MET A CA 1
ATOM 2896 C C . MET A 1 349 ? -6.232 -13.442 -5.578 1.00 18.28 349 MET A C 1
ATOM 2897 O O . MET A 1 349 ? -5.289 -14.236 -5.715 1.00 16.26 349 MET A O 1
ATOM 2902 N N . HIS A 1 350 ? -6.705 -13.110 -4.379 1.00 17.26 350 HIS A N 1
ATOM 2903 C CA . HIS A 1 350 ? -6.019 -13.627 -3.209 1.00 19.75 350 HIS A CA 1
ATOM 2904 C C . HIS A 1 350 ? -6.159 -15.144 -3.103 1.00 18.48 350 HIS A C 1
ATOM 2905 O O . HIS A 1 350 ? -5.231 -15.842 -2.651 1.00 15.77 350 HIS A O 1
ATOM 2912 N N . GLN A 1 351 ? -7.314 -15.650 -3.524 1.00 18.61 351 GLN A N 1
ATOM 2913 C CA . GLN A 1 351 ? -7.551 -17.086 -3.511 1.00 18.60 351 GLN A CA 1
ATOM 2914 C C . GLN A 1 351 ? -6.615 -17.804 -4.481 1.00 19.15 351 GLN A C 1
ATOM 2915 O O . GLN A 1 351 ? -6.016 -18.825 -4.120 1.00 18.11 351 GLN A O 1
ATOM 2921 N N . VAL A 1 352 ? -6.455 -17.259 -5.693 1.00 18.43 352 VAL A N 1
ATOM 2922 C CA . VAL A 1 352 ? -5.588 -17.914 -6.676 1.00 19.07 352 VAL A CA 1
ATOM 2923 C C . VAL A 1 352 ? -4.123 -17.879 -6.246 1.00 18.38 352 VAL A C 1
ATOM 2924 O O . VAL A 1 352 ? -3.410 -18.879 -6.413 1.00 16.41 352 VAL A O 1
ATOM 2928 N N . ILE A 1 353 ? -3.680 -16.746 -5.687 1.00 17.26 353 ILE A N 1
ATOM 2929 C CA . ILE A 1 353 ? -2.281 -16.609 -5.215 1.00 18.00 353 ILE A CA 1
ATOM 2930 C C . ILE A 1 353 ? -2.033 -17.654 -4.119 1.00 17.48 353 ILE A C 1
ATOM 2931 O O . ILE A 1 353 ? -1.001 -18.322 -4.079 1.00 15.13 353 ILE A O 1
ATOM 2936 N N . SER A 1 354 ? -3.025 -17.777 -3.246 1.00 19.24 354 SER A N 1
ATOM 2937 C CA . SER A 1 354 ? -2.987 -18.719 -2.155 1.00 21.11 354 SER A CA 1
ATOM 2938 C C . SER A 1 354 ? -2.957 -20.170 -2.702 1.00 20.91 354 SER A C 1
ATOM 2939 O O . SER A 1 354 ? -2.248 -21.025 -2.161 1.00 21.79 354 SER A O 1
ATOM 2942 N N . ALA A 1 355 ? -3.699 -20.440 -3.778 1.00 19.62 355 ALA A N 1
ATOM 2943 C CA . ALA A 1 355 ? -3.718 -21.785 -4.361 1.00 18.78 355 ALA A CA 1
ATOM 2944 C C . ALA A 1 355 ? -2.367 -22.136 -4.988 1.00 18.07 355 ALA A C 1
ATOM 2945 O O . ALA A 1 355 ? -1.914 -23.285 -4.923 1.00 17.94 355 ALA A O 1
ATOM 2947 N N . ALA A 1 356 ? -1.726 -21.142 -5.594 1.00 18.63 356 ALA A N 1
ATOM 2948 C CA . ALA A 1 356 ? -0.428 -21.339 -6.240 1.00 19.13 356 ALA A CA 1
ATOM 2949 C C . ALA A 1 356 ? 0.680 -21.593 -5.199 1.00 20.22 356 ALA A C 1
ATOM 2950 O O . ALA A 1 356 ? 1.540 -22.444 -5.393 1.00 19.95 356 ALA A O 1
ATOM 2952 N N . LEU A 1 357 ? 0.658 -20.845 -4.099 1.00 21.27 357 LEU A N 1
ATOM 2953 C CA . LEU A 1 357 ? 1.658 -21.032 -3.048 1.00 21.61 357 LEU A CA 1
ATOM 2954 C C . LEU A 1 357 ? 1.553 -22.444 -2.464 1.00 22.46 357 LEU A C 1
ATOM 2955 O O . LEU A 1 357 ? 2.565 -23.133 -2.274 1.00 21.43 357 LEU A O 1
ATOM 2960 N N . TYR A 1 358 ? 0.336 -22.893 -2.197 1.00 22.39 358 TYR A N 1
ATOM 2961 C CA . TYR A 1 358 ? 0.172 -24.235 -1.655 1.00 23.69 358 TYR A CA 1
ATOM 2962 C C . TYR A 1 358 ? 0.714 -25.280 -2.625 1.00 24.09 358 TYR A C 1
ATOM 2963 O O . TYR A 1 358 ? 1.392 -26.233 -2.216 1.00 24.83 358 TYR A O 1
ATOM 2972 N N . GLN A 1 359 ? 0.427 -25.092 -3.908 1.00 23.80 359 GLN A N 1
ATOM 2973 C CA . GLN A 1 359 ? 0.861 -26.028 -4.938 1.00 23.49 359 GLN A CA 1
ATOM 2974 C C . GLN A 1 359 ? 2.388 -26.120 -5.087 1.00 24.75 359 GLN A C 1
ATOM 2975 O O . GLN A 1 359 ? 2.929 -27.188 -5.344 1.00 24.10 359 GLN A O 1
ATOM 2981 N N . VAL A 1 360 ? 3.095 -25.007 -4.942 1.00 26.85 360 VAL A N 1
ATOM 2982 C CA . VAL A 1 360 ? 4.555 -25.058 -5.037 1.00 26.54 360 VAL A CA 1
ATOM 2983 C C . VAL A 1 360 ? 5.128 -25.702 -3.772 1.00 28.13 360 VAL A C 1
ATOM 2984 O O . VAL A 1 360 ? 6.166 -26.355 -3.827 1.00 29.65 360 VAL A O 1
ATOM 2988 N N . LYS A 1 361 ? 4.465 -25.508 -2.629 1.00 29.69 361 LYS A N 1
ATOM 2989 C CA . LYS A 1 361 ? 4.919 -26.126 -1.385 1.00 31.06 361 LYS A CA 1
ATOM 2990 C C . LYS A 1 361 ? 4.697 -27.635 -1.519 1.00 31.29 361 LYS A C 1
ATOM 2991 O O . LYS A 1 361 ? 5.560 -28.413 -1.158 1.00 31.42 361 LYS A O 1
ATOM 2997 N N . ASN A 1 362 ? 3.547 -28.017 -2.066 1.00 32.04 362 ASN A N 1
ATOM 2998 C CA . ASN A 1 362 ? 3.173 -29.406 -2.275 1.00 33.87 362 ASN A CA 1
ATOM 2999 C C . ASN A 1 362 ? 4.073 -30.092 -3.259 1.00 36.37 362 ASN A C 1
ATOM 3000 O O . ASN A 1 362 ? 4.204 -31.310 -3.240 1.00 36.63 362 ASN A O 1
ATOM 3005 N N . ILE A 1 363 ? 4.655 -29.315 -4.158 1.00 39.78 363 ILE A N 1
ATOM 3006 C CA . ILE A 1 363 ? 5.556 -29.871 -5.156 1.00 42.95 363 ILE A CA 1
ATOM 3007 C C . ILE A 1 363 ? 6.906 -30.145 -4.509 1.00 45.38 363 ILE A C 1
ATOM 3008 O O . ILE A 1 363 ? 7.534 -31.155 -4.795 1.00 45.55 363 ILE A O 1
ATOM 3013 N N . MET A 1 364 ? 7.326 -29.250 -3.619 1.00 48.64 364 MET A N 1
ATOM 3014 C CA . MET A 1 364 ? 8.605 -29.368 -2.930 1.00 52.65 364 MET A CA 1
ATOM 3015 C C . MET A 1 364 ? 8.681 -30.327 -1.731 1.00 55.03 364 MET A C 1
ATOM 3016 O O . MET A 1 364 ? 9.784 -30.720 -1.329 1.00 54.56 364 MET A O 1
ATOM 3021 N N . SER A 1 365 ? 7.530 -30.684 -1.153 1.00 57.91 365 SER A N 1
ATOM 3022 C CA . SER A 1 365 ? 7.483 -31.613 -0.013 1.00 60.82 365 SER A CA 1
ATOM 3023 C C . SER A 1 365 ? 8.258 -32.854 -0.407 1.00 62.90 365 SER A C 1
ATOM 3024 O O . SER A 1 365 ? 9.007 -33.427 0.387 1.00 63.42 365 SER A O 1
ATOM 3027 N N . THR A 1 366 ? 8.046 -33.260 -1.653 1.00 64.87 366 THR A N 1
ATOM 3028 C CA . THR A 1 366 ? 8.707 -34.415 -2.230 1.00 67.33 366 THR A CA 1
ATOM 3029 C C . THR A 1 366 ? 8.440 -34.409 -3.733 1.00 68.84 366 THR A C 1
ATOM 3030 O O . THR A 1 366 ? 7.285 -34.466 -4.186 1.00 68.80 366 THR A O 1
ATOM 3034 N N . ASP A 1 367 ? 9.513 -34.296 -4.506 1.00 70.33 367 ASP A N 1
ATOM 3035 C CA . ASP A 1 367 ? 9.390 -34.318 -5.952 1.00 71.67 367 ASP A CA 1
ATOM 3036 C C . ASP A 1 367 ? 9.348 -35.808 -6.318 1.00 71.95 367 ASP A C 1
ATOM 3037 O O . ASP A 1 367 ? 10.157 -36.253 -7.168 1.00 72.51 367 ASP A O 1
ATOM 3043 N N . MET B 1 1 ? 18.108 9.350 40.858 1.00 40.40 1 MET B N 1
ATOM 3044 C CA . MET B 1 1 ? 18.145 10.527 39.944 1.00 39.53 1 MET B CA 1
ATOM 3045 C C . MET B 1 1 ? 17.746 10.084 38.544 1.00 38.35 1 MET B C 1
ATOM 3046 O O . MET B 1 1 ? 18.466 9.318 37.920 1.00 38.36 1 MET B O 1
ATOM 3051 N N . TYR B 1 2 ? 16.611 10.562 38.048 1.00 35.54 2 TYR B N 1
ATOM 3052 C CA . TYR B 1 2 ? 16.159 10.203 36.707 1.00 31.24 2 TYR B CA 1
ATOM 3053 C C . TYR B 1 2 ? 16.787 11.120 35.661 1.00 31.11 2 TYR B C 1
ATOM 3054 O O . TYR B 1 2 ? 17.161 12.270 35.956 1.00 30.49 2 TYR B O 1
ATOM 3063 N N . ASP B 1 3 ? 16.908 10.613 34.438 1.00 29.61 3 ASP B N 1
ATOM 3064 C CA . ASP B 1 3 ? 17.434 11.432 33.345 1.00 28.83 3 ASP B CA 1
ATOM 3065 C C . ASP B 1 3 ? 16.291 12.285 32.843 1.00 27.46 3 ASP B C 1
ATOM 3066 O O . ASP B 1 3 ? 16.463 13.450 32.491 1.00 28.00 3 ASP B O 1
ATOM 3071 N N . TYR B 1 4 ? 15.104 11.694 32.808 1.00 26.41 4 TYR B N 1
ATOM 3072 C CA . TYR B 1 4 ? 13.948 12.429 32.331 1.00 25.25 4 TYR B CA 1
ATOM 3073 C C . TYR B 1 4 ? 12.697 12.209 33.129 1.00 24.64 4 TYR B C 1
ATOM 3074 O O . TYR B 1 4 ? 12.367 11.075 33.501 1.00 23.38 4 TYR B O 1
ATOM 3083 N N . ILE B 1 5 ? 12.012 13.313 33.406 1.00 23.78 5 ILE B N 1
ATOM 3084 C CA . ILE B 1 5 ? 10.722 13.234 34.055 1.00 24.51 5 ILE B CA 1
ATOM 3085 C C . ILE B 1 5 ? 9.762 13.743 32.974 1.00 21.78 5 ILE B C 1
ATOM 3086 O O . ILE B 1 5 ? 9.904 14.852 32.452 1.00 20.34 5 ILE B O 1
ATOM 3091 N N . ILE B 1 6 ? 8.824 12.892 32.591 1.00 20.10 6 ILE B N 1
ATOM 3092 C CA . ILE B 1 6 ? 7.850 13.291 31.586 1.00 18.24 6 ILE B CA 1
ATOM 3093 C C . ILE B 1 6 ? 6.505 13.625 32.239 1.00 16.93 6 ILE B C 1
ATOM 3094 O O . ILE B 1 6 ? 5.910 12.813 32.954 1.00 15.99 6 ILE B O 1
ATOM 3099 N N . VAL B 1 7 ? 6.042 14.843 32.000 1.00 16.25 7 VAL B N 1
ATOM 3100 C CA . VAL B 1 7 ? 4.791 15.290 32.580 1.00 16.24 7 VAL B CA 1
ATOM 3101 C C . VAL B 1 7 ? 3.654 15.138 31.586 1.00 16.33 7 VAL B C 1
ATOM 3102 O O . VAL B 1 7 ? 3.561 15.891 30.612 1.00 17.46 7 VAL B O 1
ATOM 3106 N N . GLY B 1 8 ? 2.783 14.171 31.852 1.00 15.76 8 GLY B N 1
ATOM 3107 C CA . GLY B 1 8 ? 1.650 13.905 30.985 1.00 15.17 8 GLY B CA 1
ATOM 3108 C C . GLY B 1 8 ? 1.892 12.603 30.266 1.00 16.69 8 GLY B C 1
ATOM 3109 O O . GLY B 1 8 ? 2.985 12.404 29.713 1.00 17.01 8 GLY B O 1
ATOM 3110 N N . SER B 1 9 ? 0.888 11.722 30.268 1.00 16.43 9 SER B N 1
ATOM 3111 C CA . SER B 1 9 ? 0.999 10.405 29.627 1.00 16.13 9 SER B CA 1
ATOM 3112 C C . SER B 1 9 ? 0.116 10.282 28.386 1.00 15.92 9 SER B C 1
ATOM 3113 O O . SER B 1 9 ? -0.445 9.201 28.104 1.00 13.29 9 SER B O 1
ATOM 3116 N N . GLY B 1 10 ? -0.011 11.404 27.670 1.00 15.97 10 GLY B N 1
ATOM 3117 C CA . GLY B 1 10 ? -0.769 11.438 26.428 1.00 15.29 10 GLY B CA 1
ATOM 3118 C C . GLY B 1 10 ? 0.168 10.921 25.347 1.00 16.95 10 GLY B C 1
ATOM 3119 O O . GLY B 1 10 ? 1.253 10.399 25.663 1.00 16.57 10 GLY B O 1
ATOM 3120 N N . LEU B 1 11 ? -0.214 11.049 24.076 1.00 16.61 11 LEU B N 1
ATOM 3121 C CA . LEU B 1 11 ? 0.662 10.576 23.003 1.00 16.32 11 LEU B CA 1
ATOM 3122 C C . LEU B 1 11 ? 2.069 11.165 22.966 1.00 14.65 11 LEU B C 1
ATOM 3123 O O . LEU B 1 11 ? 3.047 10.444 22.728 1.00 12.76 11 LEU B O 1
ATOM 3128 N N . PHE B 1 12 ? 2.175 12.472 23.169 1.00 15.07 12 PHE B N 1
ATOM 3129 C CA . PHE B 1 12 ? 3.483 13.116 23.111 1.00 16.47 12 PHE B CA 1
ATOM 3130 C C . PHE B 1 12 ? 4.407 12.550 24.184 1.00 17.60 12 PHE B C 1
ATOM 3131 O O . PHE B 1 12 ? 5.544 12.136 23.886 1.00 18.15 12 PHE B O 1
ATOM 3139 N N . GLY B 1 13 ? 3.906 12.514 25.420 1.00 17.08 13 GLY B N 1
ATOM 3140 C CA . GLY B 1 13 ? 4.695 12.006 26.522 1.00 15.90 13 GLY B CA 1
ATOM 3141 C C . GLY B 1 13 ? 4.966 10.529 26.412 1.00 16.38 13 GLY B C 1
ATOM 3142 O O . GLY B 1 13 ? 6.097 10.086 26.662 1.00 18.52 13 GLY B O 1
ATOM 3143 N N . ALA B 1 14 ? 3.938 9.760 26.061 1.00 15.04 14 ALA B N 1
ATOM 3144 C CA . ALA B 1 14 ? 4.087 8.313 25.937 1.00 15.42 14 ALA B CA 1
ATOM 3145 C C . ALA B 1 14 ? 5.104 7.925 24.852 1.00 16.16 14 ALA B C 1
ATOM 3146 O O . ALA B 1 14 ? 5.844 6.944 25.003 1.00 17.06 14 ALA B O 1
ATOM 3148 N N . VAL B 1 15 ? 5.148 8.687 23.761 1.00 16.85 15 VAL B N 1
ATOM 3149 C CA . VAL B 1 15 ? 6.104 8.400 22.691 1.00 17.46 15 VAL B CA 1
ATOM 3150 C C . VAL B 1 15 ? 7.540 8.744 23.148 1.00 19.49 15 VAL B C 1
ATOM 3151 O O . VAL B 1 15 ? 8.475 7.987 22.916 1.00 21.04 15 VAL B O 1
ATOM 3155 N N . CYS B 1 16 ? 7.732 9.883 23.803 1.00 19.83 16 CYS B N 1
ATOM 3156 C CA . CYS B 1 16 ? 9.063 10.215 24.280 1.00 19.90 16 CYS B CA 1
ATOM 3157 C C . CYS B 1 16 ? 9.569 9.106 25.226 1.00 20.29 16 CYS B C 1
ATOM 3158 O O . CYS B 1 16 ? 10.717 8.700 25.155 1.00 20.20 16 CYS B O 1
ATOM 3161 N N . ALA B 1 17 ? 8.700 8.631 26.114 1.00 21.79 17 ALA B N 1
ATOM 3162 C CA . ALA B 1 17 ? 9.045 7.569 27.061 1.00 22.82 17 ALA B CA 1
ATOM 3163 C C . ALA B 1 17 ? 9.390 6.280 26.326 1.00 23.78 17 ALA B C 1
ATOM 3164 O O . ALA B 1 17 ? 10.352 5.595 26.681 1.00 27.41 17 ALA B O 1
ATOM 3166 N N . ASN B 1 18 ? 8.610 5.938 25.314 1.00 22.86 18 ASN B N 1
ATOM 3167 C CA . ASN B 1 18 ? 8.878 4.727 24.561 1.00 22.81 18 ASN B CA 1
ATOM 3168 C C . ASN B 1 18 ? 10.255 4.747 23.882 1.00 23.51 18 ASN B C 1
ATOM 3169 O O . ASN B 1 18 ? 10.964 3.724 23.858 1.00 22.04 18 ASN B O 1
ATOM 3174 N N . GLU B 1 19 ? 10.628 5.908 23.338 1.00 22.69 19 GLU B N 1
ATOM 3175 C CA . GLU B 1 19 ? 11.914 6.052 22.663 1.00 23.81 19 GLU B CA 1
ATOM 3176 C C . GLU B 1 19 ? 13.100 6.163 23.640 1.00 25.57 19 GLU B C 1
ATOM 3177 O O . GLU B 1 19 ? 14.155 5.517 23.442 1.00 25.50 19 GLU B O 1
ATOM 3183 N N . LEU B 1 20 ? 12.919 6.968 24.690 1.00 24.40 20 LEU B N 1
ATOM 3184 C CA . LEU B 1 20 ? 13.960 7.149 25.690 1.00 23.62 20 LEU B CA 1
ATOM 3185 C C . LEU B 1 20 ? 14.258 5.853 26.423 1.00 22.99 20 LEU B C 1
ATOM 3186 O O . LEU B 1 20 ? 15.429 5.556 26.698 1.00 22.81 20 LEU B O 1
ATOM 3191 N N . LYS B 1 21 ? 13.231 5.061 26.716 1.00 22.49 21 LYS B N 1
ATOM 3192 C CA . LYS B 1 21 ? 13.495 3.798 27.419 1.00 25.22 21 LYS B CA 1
ATOM 3193 C C . LYS B 1 21 ? 14.338 2.881 26.517 1.00 24.52 21 LYS B C 1
ATOM 3194 O O . LYS B 1 21 ? 15.085 2.049 26.995 1.00 24.81 21 LYS B O 1
ATOM 3200 N N . LYS B 1 22 ? 14.210 3.068 25.209 1.00 26.45 22 LYS B N 1
ATOM 3201 C CA . LYS B 1 22 ? 14.952 2.279 24.218 1.00 27.06 22 LYS B CA 1
ATOM 3202 C C . LYS B 1 22 ? 16.427 2.664 24.189 1.00 28.05 22 LYS B C 1
ATOM 3203 O O . LYS B 1 22 ? 17.263 1.868 23.768 1.00 27.61 22 LYS B O 1
ATOM 3209 N N . LEU B 1 23 ? 16.734 3.883 24.630 1.00 29.81 23 LEU B N 1
ATOM 3210 C CA . LEU B 1 23 ? 18.098 4.400 24.639 1.00 30.79 23 LEU B CA 1
ATOM 3211 C C . LEU B 1 23 ? 18.772 4.291 26.000 1.00 31.90 23 LEU B C 1
ATOM 3212 O O . LEU B 1 23 ? 19.771 4.967 26.258 1.00 32.04 23 LEU B O 1
ATOM 3217 N N . ASN B 1 24 ? 18.208 3.462 26.873 1.00 33.81 24 ASN B N 1
ATOM 3218 C CA . ASN B 1 24 ? 18.764 3.237 28.206 1.00 35.59 24 ASN B CA 1
ATOM 3219 C C . ASN B 1 24 ? 18.791 4.465 29.123 1.00 35.34 24 ASN B C 1
ATOM 3220 O O . ASN B 1 24 ? 19.698 4.618 29.937 1.00 35.10 24 ASN B O 1
ATOM 3225 N N . LYS B 1 25 ? 17.791 5.332 28.985 1.00 35.55 25 LYS B N 1
ATOM 3226 C CA . LYS B 1 25 ? 17.677 6.525 29.820 1.00 34.90 25 LYS B CA 1
ATOM 3227 C C . LYS B 1 25 ? 16.701 6.206 30.955 1.00 35.16 25 LYS B C 1
ATOM 3228 O O . LYS B 1 25 ? 15.679 5.535 30.726 1.00 34.63 25 LYS B O 1
ATOM 3234 N N . LYS B 1 26 ? 17.010 6.648 32.176 1.00 34.95 26 LYS B N 1
ATOM 3235 C CA . LYS B 1 26 ? 16.093 6.394 33.283 1.00 33.77 26 LYS B CA 1
ATOM 3236 C C . LYS B 1 26 ? 14.956 7.423 33.141 1.00 29.59 26 LYS B C 1
ATOM 3237 O O . LYS B 1 26 ? 15.196 8.621 33.059 1.00 28.13 26 LYS B O 1
ATOM 3243 N N . VAL B 1 27 ? 13.719 6.930 33.104 1.00 26.29 27 VAL B N 1
ATOM 3244 C CA . VAL B 1 27 ? 12.539 7.775 32.895 1.00 21.84 27 VAL B CA 1
ATOM 3245 C C . VAL B 1 27 ? 11.395 7.668 33.899 1.00 20.58 27 VAL B C 1
ATOM 3246 O O . VAL B 1 27 ? 11.023 6.584 34.302 1.00 19.97 27 VAL B O 1
ATOM 3250 N N . LEU B 1 28 ? 10.830 8.803 34.288 1.00 19.89 28 LEU B N 1
ATOM 3251 C CA . LEU B 1 28 ? 9.671 8.797 35.178 1.00 20.82 28 LEU B CA 1
ATOM 3252 C C . LEU B 1 28 ? 8.548 9.612 34.505 1.00 20.28 28 LEU B C 1
ATOM 3253 O O . LEU B 1 28 ? 8.766 10.756 34.052 1.00 17.60 28 LEU B O 1
ATOM 3258 N N . VAL B 1 29 ? 7.355 9.018 34.441 1.00 20.14 29 VAL B N 1
ATOM 3259 C CA . VAL B 1 29 ? 6.192 9.681 33.854 1.00 19.26 29 VAL B CA 1
ATOM 3260 C C . VAL B 1 29 ? 5.245 10.105 34.980 1.00 20.51 29 VAL B C 1
ATOM 3261 O O . VAL B 1 29 ? 4.906 9.323 35.861 1.00 21.48 29 VAL B O 1
ATOM 3265 N N . ILE B 1 30 ? 4.838 11.360 34.955 1.00 21.48 30 ILE B N 1
ATOM 3266 C CA . ILE B 1 30 ? 3.931 11.883 35.961 1.00 22.11 30 ILE B CA 1
ATOM 3267 C C . ILE B 1 30 ? 2.648 12.330 35.279 1.00 21.48 30 ILE B C 1
ATOM 3268 O O . ILE B 1 30 ? 2.690 13.111 34.348 1.00 22.55 30 ILE B O 1
ATOM 3273 N N . GLU B 1 31 ? 1.516 11.809 35.745 1.00 20.72 31 GLU B N 1
ATOM 3274 C CA . GLU B 1 31 ? 0.206 12.100 35.170 1.00 20.99 31 GLU B CA 1
ATOM 3275 C C . GLU B 1 31 ? -0.772 12.535 36.274 1.00 20.43 31 GLU B C 1
ATOM 3276 O O . GLU B 1 31 ? -0.897 11.873 37.309 1.00 19.74 31 GLU B O 1
ATOM 3282 N N . LYS B 1 32 ? -1.466 13.646 36.048 1.00 19.99 32 LYS B N 1
ATOM 3283 C CA . LYS B 1 32 ? -2.388 14.154 37.051 1.00 21.32 32 LYS B CA 1
ATOM 3284 C C . LYS B 1 32 ? -3.704 13.399 37.129 1.00 21.86 32 LYS B C 1
ATOM 3285 O O . LYS B 1 32 ? -4.350 13.432 38.174 1.00 19.71 32 LYS B O 1
ATOM 3291 N N . ARG B 1 33 ? -4.104 12.747 36.030 1.00 22.03 33 ARG B N 1
ATOM 3292 C CA . ARG B 1 33 ? -5.336 11.963 36.013 1.00 23.08 33 ARG B CA 1
ATOM 3293 C C . ARG B 1 33 ? -5.092 10.584 36.620 1.00 23.72 33 ARG B C 1
ATOM 3294 O O . ARG B 1 33 ? -3.943 10.206 36.912 1.00 23.17 33 ARG B O 1
ATOM 3302 N N . ASN B 1 34 ? -6.183 9.852 36.814 1.00 23.90 34 ASN B N 1
ATOM 3303 C CA . ASN B 1 34 ? -6.161 8.495 37.354 1.00 26.71 34 ASN B CA 1
ATOM 3304 C C . ASN B 1 34 ? -5.986 7.455 36.227 1.00 25.23 34 ASN B C 1
ATOM 3305 O O . ASN B 1 34 ? -6.125 6.261 36.458 1.00 27.10 34 ASN B O 1
ATOM 3310 N N . HIS B 1 35 ? -5.713 7.909 35.013 1.00 23.80 35 HIS B N 1
ATOM 3311 C CA . HIS B 1 35 ? -5.513 7.003 33.884 1.00 23.42 35 HIS B CA 1
ATOM 3312 C C . HIS B 1 35 ? -4.524 7.644 32.920 1.00 21.19 35 HIS B C 1
ATOM 3313 O O . HIS B 1 35 ? -4.279 8.847 32.974 1.00 19.97 35 HIS B O 1
ATOM 3320 N N . ILE B 1 36 ? -3.972 6.830 32.033 1.00 20.74 36 ILE B N 1
ATOM 3321 C CA . ILE B 1 36 ? -3.014 7.291 31.041 1.00 20.68 36 ILE B CA 1
ATOM 3322 C C . ILE B 1 36 ? -3.741 7.543 29.737 1.00 21.41 36 ILE B C 1
ATOM 3323 O O . ILE B 1 36 ? -4.962 7.314 29.631 1.00 20.38 36 ILE B O 1
ATOM 3328 N N . GLY B 1 37 ? -2.960 8.008 28.752 1.00 20.19 37 GLY B N 1
ATOM 3329 C CA . GLY B 1 37 ? -3.463 8.241 27.412 1.00 19.10 37 GLY B CA 1
ATOM 3330 C C . GLY B 1 37 ? -3.995 9.603 27.017 1.00 18.64 37 GLY B C 1
ATOM 3331 O O . GLY B 1 37 ? -4.301 9.831 25.847 1.00 17.53 37 GLY B O 1
ATOM 3332 N N . GLY B 1 38 ? -4.112 10.510 27.975 1.00 17.90 38 GLY B N 1
ATOM 3333 C CA . GLY B 1 38 ? -4.618 11.832 27.650 1.00 17.80 38 GLY B CA 1
ATOM 3334 C C . GLY B 1 38 ? -5.968 11.847 26.936 1.00 18.19 38 GLY B C 1
ATOM 3335 O O . GLY B 1 38 ? -6.863 11.026 27.180 1.00 17.01 38 GLY B O 1
ATOM 3336 N N . ASN B 1 39 ? -6.112 12.800 26.028 1.00 18.05 39 ASN B N 1
ATOM 3337 C CA . ASN B 1 39 ? -7.351 12.982 25.276 1.00 18.66 39 ASN B CA 1
ATOM 3338 C C . ASN B 1 39 ? -7.777 11.776 24.397 1.00 19.01 39 ASN B C 1
ATOM 3339 O O . ASN B 1 39 ? -8.946 11.701 24.004 1.00 18.78 39 ASN B O 1
ATOM 3344 N N . ALA B 1 40 ? -6.855 10.838 24.129 1.00 17.11 40 ALA B N 1
ATOM 3345 C CA . ALA B 1 40 ? -7.129 9.653 23.289 1.00 17.83 40 ALA B CA 1
ATOM 3346 C C . ALA B 1 40 ? -7.596 8.421 24.073 1.00 17.31 40 ALA B C 1
ATOM 3347 O O . ALA B 1 40 ? -7.915 7.371 23.501 1.00 17.05 40 ALA B O 1
ATOM 3349 N N . TYR B 1 41 ? -7.604 8.558 25.385 1.00 17.73 41 TYR B N 1
ATOM 3350 C CA . TYR B 1 41 ? -8.011 7.499 26.294 1.00 19.38 41 TYR B CA 1
ATOM 3351 C C . TYR B 1 41 ? -9.335 6.795 25.922 1.00 18.96 41 TYR B C 1
ATOM 3352 O O . TYR B 1 41 ? -10.341 7.422 25.594 1.00 17.29 41 TYR B O 1
ATOM 3361 N N . THR B 1 42 ? -9.320 5.480 25.961 1.00 18.83 42 THR B N 1
ATOM 3362 C CA . THR B 1 42 ? -10.515 4.727 25.666 1.00 19.47 42 THR B CA 1
ATOM 3363 C C . THR B 1 42 ? -10.783 3.876 26.896 1.00 21.18 42 THR B C 1
ATOM 3364 O O . THR B 1 42 ? -9.858 3.523 27.618 1.00 19.11 42 THR B O 1
ATOM 3368 N N . GLU B 1 43 ? -12.051 3.535 27.094 1.00 22.73 43 GLU B N 1
ATOM 3369 C CA . GLU B 1 43 ? -12.502 2.755 28.237 1.00 26.48 43 GLU B CA 1
ATOM 3370 C C . GLU B 1 43 ? -13.439 1.656 27.760 1.00 27.25 43 GLU B C 1
ATOM 3371 O O . GLU B 1 43 ? -14.358 1.913 26.997 1.00 26.41 43 GLU B O 1
ATOM 3377 N N . ASP B 1 44 ? -13.225 0.439 28.233 1.00 30.39 44 ASP B N 1
ATOM 3378 C CA . ASP B 1 44 ? -14.074 -0.667 27.844 1.00 33.42 44 ASP B CA 1
ATOM 3379 C C . ASP B 1 44 ? -15.377 -0.760 28.636 1.00 33.87 44 ASP B C 1
ATOM 3380 O O . ASP B 1 44 ? -15.384 -0.621 29.860 1.00 32.92 44 ASP B O 1
ATOM 3385 N N . CYS B 1 45 ? -16.478 -0.966 27.916 1.00 34.98 45 CYS B N 1
ATOM 3386 C CA . CYS B 1 45 ? -17.800 -1.167 28.512 1.00 35.73 45 CYS B CA 1
ATOM 3387 C C . CYS B 1 45 ? -18.336 -2.465 27.914 1.00 36.27 45 CYS B C 1
ATOM 3388 O O . CYS B 1 45 ? -18.812 -2.487 26.781 1.00 34.98 45 CYS B O 1
ATOM 3391 N N . GLU B 1 46 ? -18.243 -3.543 28.685 1.00 37.19 46 GLU B N 1
ATOM 3392 C CA . GLU B 1 46 ? -18.698 -4.852 28.252 1.00 37.09 46 GLU B CA 1
ATOM 3393 C C . GLU B 1 46 ? -18.322 -5.177 26.822 1.00 35.91 46 GLU B C 1
ATOM 3394 O O . GLU B 1 46 ? -19.141 -5.664 26.046 1.00 36.48 46 GLU B O 1
ATOM 3400 N N . GLY B 1 47 ? -17.070 -4.914 26.472 1.00 34.08 47 GLY B N 1
ATOM 3401 C CA . GLY B 1 47 ? -16.630 -5.229 25.129 1.00 31.44 47 GLY B CA 1
ATOM 3402 C C . GLY B 1 47 ? -16.561 -4.072 24.163 1.00 30.29 47 GLY B C 1
ATOM 3403 O O . GLY B 1 47 ? -15.903 -4.197 23.135 1.00 32.24 47 GLY B O 1
ATOM 3404 N N . ILE B 1 48 ? -17.226 -2.955 24.466 1.00 27.80 48 ILE B N 1
ATOM 3405 C CA . ILE B 1 48 ? -17.181 -1.801 23.572 1.00 23.97 48 ILE B CA 1
ATOM 3406 C C . ILE B 1 48 ? -16.193 -0.778 24.106 1.00 23.38 48 ILE B C 1
ATOM 3407 O O . ILE B 1 48 ? -16.351 -0.249 25.209 1.00 23.32 48 ILE B O 1
ATOM 3412 N N . GLN B 1 49 ? -15.186 -0.497 23.300 1.00 20.51 49 GLN B N 1
ATOM 3413 C CA . GLN B 1 49 ? -14.146 0.443 23.642 1.00 21.76 49 GLN B CA 1
ATOM 3414 C C . GLN B 1 49 ? -14.739 1.843 23.385 1.00 21.74 49 GLN B C 1
ATOM 3415 O O . GLN B 1 49 ? -15.128 2.209 22.265 1.00 21.39 49 GLN B O 1
ATOM 3421 N N . ILE B 1 50 ? -14.835 2.628 24.443 1.00 21.31 50 ILE B N 1
ATOM 3422 C CA . ILE B 1 50 ? -15.433 3.958 24.350 1.00 20.99 50 ILE B CA 1
ATOM 3423 C C . ILE B 1 50 ? -14.436 5.102 24.209 1.00 20.30 50 ILE B C 1
ATOM 3424 O O . ILE B 1 50 ? -13.500 5.241 24.995 1.00 18.49 50 ILE B O 1
ATOM 3429 N N . HIS B 1 51 ? -14.640 5.934 23.204 1.00 20.60 51 HIS B N 1
ATOM 3430 C CA . HIS B 1 51 ? -13.737 7.061 23.015 1.00 21.84 51 HIS B CA 1
ATOM 3431 C C . HIS B 1 51 ? -14.225 8.145 23.975 1.00 22.85 51 HIS B C 1
ATOM 3432 O O . HIS B 1 51 ? -15.099 8.933 23.642 1.00 24.47 51 HIS B O 1
ATOM 3439 N N . LYS B 1 52 ? -13.654 8.157 25.169 1.00 23.53 52 LYS B N 1
ATOM 3440 C CA . LYS B 1 52 ? -14.014 9.082 26.239 1.00 25.09 52 LYS B CA 1
ATOM 3441 C C . LYS B 1 52 ? -14.022 10.577 25.971 1.00 24.38 52 LYS B C 1
ATOM 3442 O O . LYS B 1 52 ? -14.924 11.278 26.418 1.00 23.21 52 LYS B O 1
ATOM 3448 N N . TYR B 1 53 ? -13.022 11.094 25.272 1.00 24.06 53 TYR B N 1
ATOM 3449 C CA . TYR B 1 53 ? -12.996 12.541 25.050 1.00 24.32 53 TYR B CA 1
ATOM 3450 C C . TYR B 1 53 ? -13.141 12.949 23.585 1.00 23.41 53 TYR B C 1
ATOM 3451 O O . TYR B 1 53 ? -12.466 13.852 23.105 1.00 22.33 53 TYR B O 1
ATOM 3460 N N . GLY B 1 54 ? -14.037 12.283 22.876 1.00 22.11 54 GLY B N 1
ATOM 3461 C CA . GLY B 1 54 ? -14.233 12.615 21.481 1.00 19.83 54 GLY B CA 1
ATOM 3462 C C . GLY B 1 54 ? -13.816 11.449 20.606 1.00 20.19 54 GLY B C 1
ATOM 3463 O O . GLY B 1 54 ? -12.951 10.618 20.988 1.00 18.98 54 GLY B O 1
ATOM 3464 N N . ALA B 1 55 ? -14.458 11.363 19.448 1.00 16.57 55 ALA B N 1
ATOM 3465 C CA . ALA B 1 55 ? -14.145 10.328 18.487 1.00 16.93 55 ALA B CA 1
ATOM 3466 C C . ALA B 1 55 ? -12.695 10.552 18.035 1.00 17.28 55 ALA B C 1
ATOM 3467 O O . ALA B 1 55 ? -12.297 11.685 17.738 1.00 16.80 55 ALA B O 1
ATOM 3469 N N . HIS B 1 56 ? -11.910 9.477 18.003 1.00 16.00 56 HIS B N 1
ATOM 3470 C CA . HIS B 1 56 ? -10.525 9.563 17.587 1.00 14.92 56 HIS B CA 1
ATOM 3471 C C . HIS B 1 56 ? -10.226 8.532 16.512 1.00 15.49 56 HIS B C 1
ATOM 3472 O O . HIS B 1 56 ? -10.241 7.326 16.787 1.00 16.25 56 HIS B O 1
ATOM 3479 N N . ILE B 1 57 ? -9.954 9.012 15.295 1.00 14.33 57 ILE B N 1
ATOM 3480 C CA . ILE B 1 57 ? -9.636 8.156 14.155 1.00 13.80 57 ILE B CA 1
ATOM 3481 C C . ILE B 1 57 ? -8.207 8.426 13.709 1.00 15.16 57 ILE B C 1
ATOM 3482 O O . ILE B 1 57 ? -7.837 9.575 13.433 1.00 14.48 57 ILE B O 1
ATOM 3487 N N . PHE B 1 58 ? -7.405 7.369 13.627 1.00 13.70 58 PHE B N 1
ATOM 3488 C CA . PHE B 1 58 ? -6.002 7.519 13.268 1.00 13.28 58 PHE B CA 1
ATOM 3489 C C . PHE B 1 58 ? -5.823 7.576 11.766 1.00 13.18 58 PHE B C 1
ATOM 3490 O O . PHE B 1 58 ? -6.500 6.875 11.007 1.00 12.87 58 PHE B O 1
ATOM 3498 N N . HIS B 1 59 ? -4.912 8.429 11.334 1.00 13.22 59 HIS B N 1
ATOM 3499 C CA . HIS B 1 59 ? -4.663 8.578 9.908 1.00 13.61 59 HIS B CA 1
ATOM 3500 C C . HIS B 1 59 ? -3.319 9.239 9.667 1.00 13.75 59 HIS B C 1
ATOM 3501 O O . HIS B 1 59 ? -2.888 10.117 10.442 1.00 12.66 59 HIS B O 1
ATOM 3508 N N . THR B 1 60 ? -2.651 8.794 8.606 1.00 13.93 60 THR B N 1
ATOM 3509 C CA . THR B 1 60 ? -1.351 9.341 8.257 1.00 14.81 60 THR B CA 1
ATOM 3510 C C . THR B 1 60 ? -0.943 8.941 6.855 1.00 16.76 60 THR B C 1
ATOM 3511 O O . THR B 1 60 ? -1.531 8.021 6.268 1.00 15.99 60 THR B O 1
ATOM 3515 N N . ASN B 1 61 ? 0.068 9.639 6.322 1.00 18.45 61 ASN B N 1
ATOM 3516 C CA . ASN B 1 61 ? 0.626 9.325 4.990 1.00 19.76 61 ASN B CA 1
ATOM 3517 C C . ASN B 1 61 ? 2.057 8.837 5.210 1.00 19.41 61 ASN B C 1
ATOM 3518 O O . ASN B 1 61 ? 2.761 8.458 4.284 1.00 20.73 61 ASN B O 1
ATOM 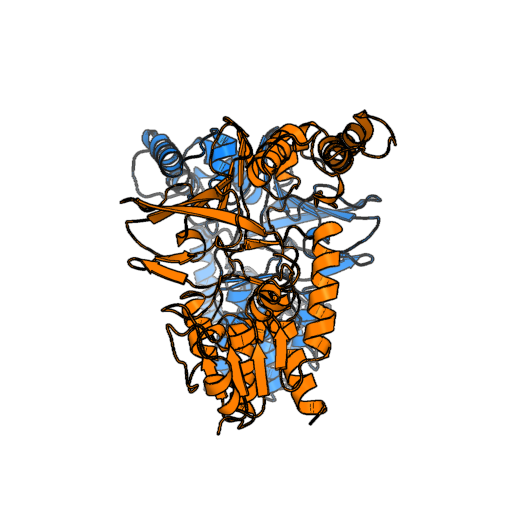3523 N N . ASP B 1 62 ? 2.470 8.835 6.463 1.00 19.44 62 ASP B N 1
ATOM 3524 C CA . ASP B 1 62 ? 3.820 8.430 6.830 1.00 20.31 62 ASP B CA 1
ATOM 3525 C C . ASP B 1 62 ? 3.837 6.941 7.218 1.00 20.60 62 ASP B C 1
ATOM 3526 O O . ASP B 1 62 ? 3.439 6.554 8.320 1.00 20.82 62 ASP B O 1
ATOM 3531 N N . LYS B 1 63 ? 4.313 6.117 6.294 1.00 20.60 63 LYS B N 1
ATOM 3532 C CA . LYS B 1 63 ? 4.379 4.686 6.482 1.00 21.41 63 LYS B CA 1
ATOM 3533 C C . LYS B 1 63 ? 5.149 4.288 7.732 1.00 22.27 63 LYS B C 1
ATOM 3534 O O . LYS B 1 63 ? 4.774 3.311 8.421 1.00 19.69 63 LYS B O 1
ATOM 3540 N N . TYR B 1 64 ? 6.224 5.024 8.028 1.00 22.06 64 TYR B N 1
ATOM 3541 C CA . TYR B 1 64 ? 7.006 4.733 9.230 1.00 21.48 64 TYR B CA 1
ATOM 3542 C C . TYR B 1 64 ? 6.117 4.951 10.458 1.00 21.79 64 TYR B C 1
ATOM 3543 O O . TYR B 1 64 ? 6.099 4.133 11.392 1.00 22.67 64 TYR B O 1
ATOM 3552 N N . ILE B 1 65 ? 5.361 6.042 10.470 1.00 19.82 65 ILE B N 1
ATOM 3553 C CA . ILE B 1 65 ? 4.515 6.269 11.626 1.00 20.01 65 ILE B CA 1
ATOM 3554 C C . ILE B 1 65 ? 3.368 5.248 11.720 1.00 19.42 65 ILE B C 1
ATOM 3555 O O . ILE B 1 65 ? 2.993 4.824 12.824 1.00 19.57 65 ILE B O 1
ATOM 3560 N N . TRP B 1 66 ? 2.841 4.824 10.580 1.00 18.18 66 TRP B N 1
ATOM 3561 C CA . TRP B 1 66 ? 1.772 3.832 10.591 1.00 19.00 66 TRP B CA 1
ATOM 3562 C C . TRP B 1 66 ? 2.305 2.466 11.102 1.00 19.32 66 TRP B C 1
ATOM 3563 O O . TRP B 1 66 ? 1.648 1.768 11.880 1.00 18.28 66 TRP B O 1
ATOM 3574 N N . ASP B 1 67 ? 3.504 2.087 10.663 1.00 19.78 67 ASP B N 1
ATOM 3575 C CA . ASP B 1 67 ? 4.094 0.828 11.115 1.00 19.54 67 ASP B CA 1
ATOM 3576 C C . ASP B 1 67 ? 4.492 0.907 12.592 1.00 19.87 67 ASP B C 1
ATOM 3577 O O . ASP B 1 67 ? 4.480 -0.104 13.310 1.00 17.90 67 ASP B O 1
ATOM 3582 N N . TYR B 1 68 ? 4.857 2.107 13.041 1.00 18.84 68 TYR B N 1
ATOM 3583 C CA . TYR B 1 68 ? 5.245 2.301 14.431 1.00 18.29 68 TYR B CA 1
ATOM 3584 C C . TYR B 1 68 ? 4.083 1.901 15.367 1.00 18.38 68 TYR B C 1
ATOM 3585 O O . TYR B 1 68 ? 4.269 1.108 16.301 1.00 17.08 68 TYR B O 1
ATOM 3594 N N . VAL B 1 69 ? 2.887 2.428 15.116 1.00 16.67 69 VAL B N 1
ATOM 3595 C CA . VAL B 1 69 ? 1.768 2.113 15.996 1.00 16.87 69 VAL B CA 1
ATOM 3596 C C . VAL B 1 69 ? 1.295 0.705 15.744 1.00 19.68 69 VAL B C 1
ATOM 3597 O O . VAL B 1 69 ? 0.908 0.002 16.679 1.00 20.67 69 VAL B O 1
ATOM 3601 N N . ASN B 1 70 ? 1.349 0.268 14.490 1.00 19.51 70 ASN B N 1
ATOM 3602 C CA . ASN B 1 70 ? 0.902 -1.079 14.183 1.00 21.06 70 ASN B CA 1
ATOM 3603 C C . ASN B 1 70 ? 1.751 -2.171 14.814 1.00 20.43 70 ASN B C 1
ATOM 3604 O O . ASN B 1 70 ? 1.216 -3.212 15.201 1.00 18.00 70 ASN B O 1
ATOM 3609 N N . ASP B 1 71 ? 3.056 -1.950 14.956 1.00 22.18 71 ASP B N 1
ATOM 3610 C CA . ASP B 1 71 ? 3.896 -2.996 15.582 1.00 22.92 71 ASP B CA 1
ATOM 3611 C C . ASP B 1 71 ? 3.524 -3.147 17.068 1.00 21.97 71 ASP B C 1
ATOM 3612 O O . ASP B 1 71 ? 3.842 -4.143 17.706 1.00 20.05 71 ASP B O 1
ATOM 3617 N N . LEU B 1 72 ? 2.841 -2.151 17.619 1.00 22.54 72 LEU B N 1
ATOM 3618 C CA . LEU B 1 72 ? 2.448 -2.233 19.026 1.00 24.84 72 LEU B CA 1
ATOM 3619 C C . LEU B 1 72 ? 1.055 -2.842 19.192 1.00 24.42 72 LEU B C 1
ATOM 3620 O O . LEU B 1 72 ? 0.856 -3.730 20.018 1.00 24.52 72 LEU B O 1
ATOM 3625 N N . VAL B 1 73 ? 0.102 -2.363 18.398 1.00 24.60 73 VAL B N 1
ATOM 3626 C CA . VAL B 1 73 ? -1.265 -2.855 18.424 1.00 24.27 73 VAL B CA 1
ATOM 3627 C C . VAL B 1 73 ? -1.761 -2.853 16.987 1.00 23.60 73 VAL B C 1
ATOM 3628 O O . VAL B 1 73 ? -1.473 -1.927 16.228 1.00 25.62 73 VAL B O 1
ATOM 3632 N N . GLU B 1 74 ? -2.484 -3.881 16.592 1.00 23.97 74 GLU B N 1
ATOM 3633 C CA . GLU B 1 74 ? -2.981 -3.903 15.222 1.00 25.75 74 GLU B CA 1
ATOM 3634 C C . GLU B 1 74 ? -4.203 -2.983 15.039 1.00 23.01 74 GLU B C 1
ATOM 3635 O O . GLU B 1 74 ? -5.073 -2.868 15.903 1.00 21.21 74 GLU B O 1
ATOM 3641 N N . PHE B 1 75 ? -4.253 -2.337 13.885 1.00 21.93 75 PHE B N 1
ATOM 3642 C CA . PHE B 1 75 ? -5.347 -1.444 13.555 1.00 20.23 75 PHE B CA 1
ATOM 3643 C C . PHE B 1 75 ? -6.251 -2.129 12.555 1.00 19.89 75 PHE B C 1
ATOM 3644 O O . PHE B 1 75 ? -5.785 -2.993 11.789 1.00 19.50 75 PHE B O 1
ATOM 3652 N N . ASN B 1 76 ? -7.538 -1.768 12.575 1.00 18.07 76 ASN B N 1
ATOM 3653 C CA . ASN B 1 76 ? -8.479 -2.326 11.623 1.00 17.00 76 ASN B CA 1
ATOM 3654 C C . ASN B 1 76 ? -8.467 -1.345 10.419 1.00 17.34 76 ASN B C 1
ATOM 3655 O O . ASN B 1 76 ? -7.640 -0.437 10.367 1.00 15.41 76 ASN B O 1
ATOM 3660 N N . ARG B 1 77 ? -9.361 -1.539 9.453 1.00 17.17 77 ARG B N 1
ATOM 3661 C CA . ARG B 1 77 ? -9.432 -0.665 8.287 1.00 16.24 77 ARG B CA 1
ATOM 3662 C C . ARG B 1 77 ? -10.721 0.189 8.343 1.00 17.25 77 ARG B C 1
ATOM 3663 O O . ARG B 1 77 ? -11.435 0.315 7.337 1.00 19.40 77 ARG B O 1
ATOM 3671 N N . PHE B 1 78 ? -11.034 0.740 9.518 1.00 14.87 78 PHE B N 1
ATOM 3672 C CA . PHE B 1 78 ? -12.195 1.615 9.663 1.00 14.19 78 PHE B CA 1
ATOM 3673 C C . PHE B 1 78 ? -11.956 2.892 8.831 1.00 14.67 78 PHE B C 1
ATOM 3674 O O . PHE B 1 78 ? -10.847 3.467 8.814 1.00 14.12 78 PHE B O 1
ATOM 3682 N N . THR B 1 79 ? -13.007 3.328 8.155 1.00 13.44 79 THR B N 1
ATOM 3683 C CA . THR B 1 79 ? -12.976 4.525 7.351 1.00 14.32 79 THR B CA 1
ATOM 3684 C C . THR B 1 79 ? -14.007 5.485 7.938 1.00 14.85 79 THR B C 1
ATOM 3685 O O . THR B 1 79 ? -15.196 5.156 8.067 1.00 13.89 79 THR B O 1
ATOM 3689 N N . ASN B 1 80 ? -13.546 6.661 8.320 1.00 14.66 80 ASN B N 1
ATOM 3690 C CA . ASN B 1 80 ? -14.452 7.638 8.877 1.00 14.97 80 ASN B CA 1
ATOM 3691 C C . ASN B 1 80 ? -15.336 8.226 7.763 1.00 14.30 80 ASN B C 1
ATOM 3692 O O . ASN B 1 80 ? -14.846 8.929 6.887 1.00 16.46 80 ASN B O 1
ATOM 3697 N N . SER B 1 81 ? -16.625 7.917 7.777 1.00 14.28 81 SER B N 1
ATOM 3698 C CA . SER B 1 81 ? -17.554 8.450 6.776 1.00 13.93 81 SER B CA 1
ATOM 3699 C C . SER B 1 81 ? -18.721 9.095 7.522 1.00 16.17 81 SER B C 1
ATOM 3700 O O . SER B 1 81 ? -19.841 8.578 7.533 1.00 16.12 81 SER B O 1
ATOM 3703 N N . PRO B 1 82 ? -18.462 10.250 8.161 1.00 17.32 82 PRO B N 1
ATOM 3704 C CA . PRO B 1 82 ? -19.488 10.978 8.929 1.00 16.43 82 PRO B CA 1
ATOM 3705 C C . PRO B 1 82 ? -20.749 11.313 8.149 1.00 15.51 82 PRO B C 1
ATOM 3706 O O . PRO B 1 82 ? -20.726 11.525 6.936 1.00 13.63 82 PRO B O 1
ATOM 3710 N N . LEU B 1 83 ? -21.863 11.348 8.869 1.00 16.38 83 LEU B N 1
ATOM 3711 C CA . LEU B 1 83 ? -23.143 11.694 8.270 1.00 14.23 83 LEU B CA 1
ATOM 3712 C C . LEU B 1 83 ? -23.626 12.991 8.911 1.00 14.16 83 LEU B C 1
ATOM 3713 O O . LEU B 1 83 ? -23.146 13.387 9.970 1.00 11.09 83 LEU B O 1
ATOM 3718 N N . ALA B 1 84 ? -24.575 13.655 8.264 1.00 15.30 84 ALA B N 1
ATOM 3719 C CA . ALA B 1 84 ? -25.142 14.861 8.843 1.00 18.11 84 ALA B CA 1
ATOM 3720 C C . ALA B 1 84 ? -26.660 14.790 8.659 1.00 19.85 84 ALA B C 1
ATOM 3721 O O . ALA B 1 84 ? -27.171 14.426 7.579 1.00 18.33 84 ALA B O 1
ATOM 3723 N N . ILE B 1 85 ? -27.369 15.137 9.726 1.00 19.82 85 ILE B N 1
ATOM 3724 C CA . ILE B 1 85 ? -28.815 15.146 9.703 1.00 22.11 85 ILE B CA 1
ATOM 3725 C C . ILE B 1 85 ? -29.249 16.593 9.854 1.00 23.35 85 ILE B C 1
ATOM 3726 O O . ILE B 1 85 ? -28.924 17.238 10.835 1.00 24.70 85 ILE B O 1
ATOM 3731 N N . TYR B 1 86 ? -29.931 17.118 8.855 1.00 24.19 86 TYR B N 1
ATOM 3732 C CA . TYR B 1 86 ? -30.438 18.479 8.934 1.00 26.66 86 TYR B CA 1
ATOM 3733 C C . TYR B 1 86 ? -31.961 18.396 8.744 1.00 26.56 86 TYR B C 1
ATOM 3734 O O . TYR B 1 86 ? -32.463 18.265 7.632 1.00 24.04 86 TYR B O 1
ATOM 3743 N N . LYS B 1 87 ? -32.671 18.459 9.857 1.00 29.16 87 LYS B N 1
ATOM 3744 C CA . LYS B 1 87 ? -34.118 18.370 9.880 1.00 31.55 87 LYS B CA 1
ATOM 3745 C C . LYS B 1 87 ? -34.493 16.944 9.571 1.00 33.90 87 LYS B C 1
ATOM 3746 O O . LYS B 1 87 ? -34.065 16.034 10.273 1.00 34.03 87 LYS B O 1
ATOM 3752 N N . ASP B 1 88 ? -35.286 16.730 8.533 1.00 36.47 88 ASP B N 1
ATOM 3753 C CA . ASP B 1 88 ? -35.672 15.365 8.208 1.00 39.49 88 ASP B CA 1
ATOM 3754 C C . ASP B 1 88 ? -34.770 14.762 7.115 1.00 38.81 88 ASP B C 1
ATOM 3755 O O . ASP B 1 88 ? -34.992 13.621 6.694 1.00 38.63 88 ASP B O 1
ATOM 3760 N N . LYS B 1 89 ? -33.759 15.531 6.679 1.00 36.30 89 LYS B N 1
ATOM 3761 C CA . LYS B 1 89 ? -32.836 15.121 5.617 1.00 32.99 89 LYS B CA 1
ATOM 3762 C C . LYS B 1 89 ? -31.497 14.579 6.138 1.00 32.19 89 LYS B C 1
ATOM 3763 O O . LYS B 1 89 ? -30.911 15.086 7.112 1.00 31.66 89 LYS B O 1
ATOM 3769 N N . LEU B 1 90 ? -31.012 13.533 5.484 1.00 27.94 90 LEU B N 1
ATOM 3770 C CA . LEU B 1 90 ? -29.761 12.936 5.872 1.00 24.02 90 LEU B CA 1
ATOM 3771 C C . LEU B 1 90 ? -28.777 13.106 4.715 1.00 22.20 90 LEU B C 1
ATOM 3772 O O . LEU B 1 90 ? -29.128 12.866 3.560 1.00 20.22 90 LEU B O 1
ATOM 3777 N N . PHE B 1 91 ? -27.556 13.533 5.032 1.00 18.64 91 PHE B N 1
ATOM 3778 C CA . PHE B 1 91 ? -26.534 13.741 4.020 1.00 18.48 91 PHE B CA 1
ATOM 3779 C C . PHE B 1 91 ? -25.236 13.034 4.395 1.00 17.88 91 PHE B C 1
ATOM 3780 O O . PHE B 1 91 ? -24.951 12.820 5.581 1.00 16.50 91 PHE B O 1
ATOM 3788 N N . ASN B 1 92 ? -24.461 12.689 3.367 1.00 17.03 92 ASN B N 1
ATOM 3789 C CA . ASN B 1 92 ? -23.143 12.085 3.530 1.00 17.91 92 ASN B CA 1
ATOM 3790 C C . ASN B 1 92 ? -22.091 13.195 3.555 1.00 16.69 92 ASN B C 1
ATOM 3791 O O . ASN B 1 92 ? -22.125 14.115 2.745 1.00 15.79 92 ASN B O 1
ATOM 3796 N N . LEU B 1 93 ? -21.158 13.094 4.487 1.00 16.50 93 LEU B N 1
ATOM 3797 C CA . LEU B 1 93 ? -20.048 14.034 4.604 1.00 15.73 93 LEU B CA 1
ATOM 3798 C C . LEU B 1 93 ? -18.830 13.163 4.208 1.00 15.29 93 LEU B C 1
ATOM 3799 O O . LEU B 1 93 ? -18.914 11.923 4.231 1.00 10.75 93 LEU B O 1
ATOM 3804 N N . PRO B 1 94 ? -17.715 13.777 3.760 1.00 15.11 94 PRO B N 1
ATOM 3805 C CA . PRO B 1 94 ? -17.444 15.200 3.562 1.00 14.37 94 PRO B CA 1
ATOM 3806 C C . PRO B 1 94 ? -18.151 15.576 2.271 1.00 15.77 94 PRO B C 1
ATOM 3807 O O . PRO B 1 94 ? -18.814 14.735 1.663 1.00 16.48 94 PRO B O 1
ATOM 3811 N N . PHE B 1 95 ? -18.011 16.816 1.835 1.00 16.19 95 PHE B N 1
ATOM 3812 C CA . PHE B 1 95 ? -18.694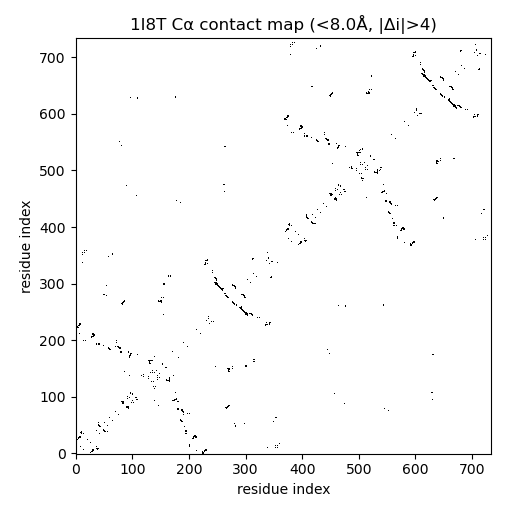 17.211 0.624 1.00 17.40 95 PHE B CA 1
ATOM 3813 C C . PHE B 1 95 ? -18.176 16.447 -0.589 1.00 17.71 95 PHE B C 1
ATOM 3814 O O . PHE B 1 95 ? -17.039 16.648 -1.008 1.00 19.89 95 PHE B O 1
ATOM 3822 N N . ASN B 1 96 ? -19.004 15.563 -1.150 1.00 16.24 96 ASN B N 1
ATOM 3823 C CA . ASN B 1 96 ? -18.600 14.792 -2.318 1.00 14.58 96 ASN B CA 1
ATOM 3824 C C . ASN B 1 96 ? -19.832 14.528 -3.218 1.00 15.79 96 ASN B C 1
ATOM 3825 O O . ASN B 1 96 ? -20.932 14.992 -2.907 1.00 14.31 96 ASN B O 1
ATOM 3830 N N . MET B 1 97 ? -19.653 13.836 -4.343 1.00 15.68 97 MET B N 1
ATOM 3831 C CA . MET B 1 97 ? -20.782 13.564 -5.234 1.00 17.02 97 MET B CA 1
ATOM 3832 C C . MET B 1 97 ? -22.010 12.969 -4.543 1.00 16.44 97 MET B C 1
ATOM 3833 O O . MET B 1 97 ? -23.117 13.259 -4.951 1.00 16.28 97 MET B O 1
ATOM 3838 N N . ASN B 1 98 ? -21.835 12.132 -3.518 1.00 15.90 98 ASN B N 1
ATOM 3839 C CA . ASN B 1 98 ? -23.005 11.578 -2.819 1.00 16.67 98 ASN B CA 1
ATOM 3840 C C . ASN B 1 98 ? -23.827 12.728 -2.210 1.00 17.15 98 ASN B C 1
ATOM 3841 O O . ASN B 1 98 ? -25.053 12.758 -2.311 1.00 16.89 98 ASN B O 1
ATOM 3846 N N . THR B 1 99 ? -23.122 13.663 -1.579 1.00 17.22 99 THR B N 1
ATOM 3847 C CA . THR B 1 99 ? -23.729 14.845 -0.968 1.00 18.36 99 THR B CA 1
ATOM 3848 C C . THR B 1 99 ? -24.516 15.667 -1.988 1.00 18.87 99 THR B C 1
ATOM 3849 O O . THR B 1 99 ? -25.666 16.034 -1.751 1.00 19.94 99 THR B O 1
ATOM 3853 N N . PHE B 1 100 ? -23.860 15.980 -3.101 1.00 18.16 100 PHE B N 1
ATOM 3854 C CA . PHE B 1 100 ? -24.450 16.786 -4.162 1.00 19.49 100 PHE B CA 1
ATOM 3855 C C . PHE B 1 100 ? -25.645 16.061 -4.791 1.00 20.57 100 PHE B C 1
ATOM 3856 O O . PHE B 1 100 ? -26.629 16.689 -5.147 1.00 21.54 100 PHE B O 1
ATOM 3864 N N . HIS B 1 101 ? -25.554 14.741 -4.930 1.00 21.90 101 HIS B N 1
ATOM 3865 C CA . HIS B 1 101 ? -26.643 13.953 -5.504 1.00 22.16 101 HIS B CA 1
ATOM 3866 C C . HIS B 1 101 ? -27.833 14.060 -4.568 1.00 23.32 101 HIS B C 1
ATOM 3867 O O . HIS B 1 101 ? -28.971 14.207 -5.009 1.00 22.19 101 HIS B O 1
ATOM 3874 N N . GLN B 1 102 ? -27.560 13.998 -3.269 1.00 23.27 102 GLN B N 1
ATOM 3875 C CA . GLN B 1 102 ? -28.620 14.091 -2.277 1.00 24.06 102 GLN B CA 1
ATOM 3876 C C . GLN B 1 102 ? -29.245 15.469 -2.300 1.00 24.27 102 GLN B C 1
ATOM 3877 O O . GLN B 1 102 ? -30.461 15.612 -2.238 1.00 25.51 102 GLN B O 1
ATOM 3883 N N . MET B 1 103 ? -28.402 16.483 -2.410 1.00 25.15 103 MET B N 1
ATOM 3884 C CA . MET B 1 103 ? -28.852 17.856 -2.398 1.00 24.91 103 MET B CA 1
ATOM 3885 C C . MET B 1 103 ? -29.610 18.310 -3.637 1.00 24.68 103 MET B C 1
ATOM 3886 O O . MET B 1 103 ? -30.659 18.931 -3.518 1.00 23.56 103 MET B O 1
ATOM 3891 N N . TRP B 1 104 ? -29.092 17.977 -4.818 1.00 24.67 104 TRP B N 1
ATOM 3892 C CA . TRP B 1 104 ? -29.683 18.418 -6.084 1.00 23.24 104 TRP B CA 1
ATOM 3893 C C . TRP B 1 104 ? -30.132 17.351 -7.076 1.00 23.76 104 TRP B C 1
ATOM 3894 O O . TRP B 1 104 ? -30.751 17.687 -8.082 1.00 24.23 104 TRP B O 1
ATOM 3905 N N . GLY B 1 105 ? -29.823 16.081 -6.811 1.00 23.43 105 GLY B N 1
ATOM 3906 C CA . GLY B 1 105 ? -30.208 15.029 -7.737 1.00 21.50 105 GLY B CA 1
ATOM 3907 C C . GLY B 1 105 ? -29.189 14.883 -8.851 1.00 21.85 105 GLY B C 1
ATOM 3908 O O . GLY B 1 105 ? -29.349 14.068 -9.730 1.00 23.68 105 GLY B O 1
ATOM 3909 N N . VAL B 1 106 ? -28.119 15.661 -8.810 1.00 22.01 106 VAL B N 1
ATOM 3910 C CA . VAL B 1 106 ? -27.103 15.595 -9.846 1.00 22.45 106 VAL B CA 1
ATOM 3911 C C . VAL B 1 106 ? -26.231 14.337 -9.747 1.00 23.95 106 VAL B C 1
ATOM 3912 O O . VAL B 1 106 ? -25.912 13.901 -8.644 1.00 24.09 106 VAL B O 1
ATOM 3916 N N . LYS B 1 107 ? -25.862 13.752 -10.893 1.00 24.27 107 LYS B N 1
ATOM 3917 C CA . LYS B 1 107 ? -25.005 12.559 -10.910 1.00 25.82 107 LYS B CA 1
ATOM 3918 C C . LYS B 1 107 ? -23.727 12.825 -11.697 1.00 24.70 107 LYS B C 1
ATOM 3919 O O . LYS B 1 107 ? -22.770 12.066 -11.611 1.00 24.25 107 LYS B O 1
ATOM 3925 N N . ASP B 1 108 ? -23.728 13.881 -12.496 1.00 24.34 108 ASP B N 1
ATOM 3926 C CA . ASP B 1 108 ? -22.572 14.199 -13.328 1.00 23.76 108 ASP B CA 1
ATOM 3927 C C . ASP B 1 108 ? -21.623 15.155 -12.607 1.00 22.64 108 ASP B C 1
ATOM 3928 O O . ASP B 1 108 ? -22.050 16.184 -12.100 1.00 20.93 108 ASP B O 1
ATOM 3933 N N . PRO B 1 109 ? -20.326 14.810 -12.542 1.00 22.15 109 PRO B N 1
ATOM 3934 C CA . PRO B 1 109 ? -19.314 15.635 -11.881 1.00 23.39 109 PRO B CA 1
ATOM 3935 C C . PRO B 1 109 ? -19.250 17.084 -12.362 1.00 23.57 109 PRO B C 1
ATOM 3936 O O . PRO B 1 109 ? -19.182 18.006 -11.555 1.00 21.68 109 PRO B O 1
ATOM 3940 N N . GLN B 1 110 ? -19.253 17.277 -13.678 1.00 26.19 110 GLN B N 1
ATOM 3941 C CA . GLN B 1 110 ? -19.173 18.620 -14.262 1.00 28.35 110 GLN B CA 1
ATOM 3942 C C . GLN B 1 110 ? -20.419 19.431 -13.891 1.00 28.63 110 GLN B C 1
ATOM 3943 O O . GLN B 1 110 ? -20.340 20.620 -13.573 1.00 29.15 110 GLN B O 1
ATOM 3949 N N . GLU B 1 111 ? -21.565 18.774 -13.908 1.00 28.13 111 GLU B N 1
ATOM 3950 C CA . GLU B 1 111 ? -22.817 19.411 -13.549 1.00 31.39 111 GLU B CA 1
ATOM 3951 C C . GLU B 1 111 ? -22.787 19.889 -12.085 1.00 31.11 111 GLU B C 1
ATOM 3952 O O . GLU B 1 111 ? -23.178 21.021 -11.783 1.00 29.39 111 GLU B O 1
ATOM 3958 N N . ALA B 1 112 ? -22.316 19.026 -11.178 1.00 29.11 112 ALA B N 1
ATOM 3959 C CA . ALA B 1 112 ? -22.229 19.380 -9.759 1.00 28.49 112 ALA B CA 1
ATOM 3960 C C . ALA B 1 112 ? -21.309 20.600 -9.562 1.00 28.86 112 ALA B C 1
ATOM 3961 O O . ALA B 1 112 ? -21.573 21.514 -8.757 1.00 27.44 112 ALA B O 1
ATOM 3963 N N . GLN B 1 113 ? -20.210 20.603 -10.299 1.00 28.20 113 GLN B N 1
ATOM 3964 C CA . GLN B 1 113 ? -19.278 21.690 -10.194 1.00 29.62 113 GLN B CA 1
ATOM 3965 C C . GLN B 1 113 ? -19.887 23.019 -10.692 1.00 28.55 113 GLN B C 1
ATOM 3966 O O . GLN B 1 113 ? -19.634 24.068 -10.104 1.00 26.24 113 GLN B O 1
ATOM 3972 N N . ASN B 1 114 ? -20.697 22.971 -11.753 1.00 27.39 114 ASN B N 1
ATOM 3973 C CA . ASN B 1 114 ? -21.316 24.193 -12.268 1.00 27.16 114 ASN B CA 1
ATOM 3974 C C . ASN B 1 114 ? -22.245 24.817 -11.226 1.00 27.24 114 ASN B C 1
ATOM 3975 O O . ASN B 1 114 ? -22.275 26.036 -11.043 1.00 26.27 114 ASN B O 1
ATOM 3980 N N . ILE B 1 115 ? -23.004 23.961 -10.555 1.00 27.00 115 ILE B N 1
ATOM 3981 C CA . ILE B 1 115 ? -23.954 24.394 -9.548 1.00 26.51 115 ILE B CA 1
ATOM 3982 C C . ILE B 1 115 ? -23.249 25.116 -8.407 1.00 27.72 115 ILE B C 1
ATOM 3983 O O . ILE B 1 115 ? -23.681 26.194 -7.978 1.00 29.82 115 ILE B O 1
ATOM 3988 N N . ILE B 1 116 ? -22.145 24.543 -7.938 1.00 27.39 116 ILE B N 1
ATOM 3989 C CA . ILE B 1 116 ? -21.384 25.107 -6.828 1.00 27.26 116 ILE B CA 1
ATOM 3990 C C . ILE B 1 116 ? -20.626 26.389 -7.195 1.00 27.59 116 ILE B C 1
ATOM 3991 O O . ILE B 1 116 ? -20.623 27.345 -6.422 1.00 27.86 116 ILE B O 1
ATOM 3996 N N . ASN B 1 117 ? -19.959 26.384 -8.351 1.00 28.11 117 ASN B N 1
ATOM 3997 C CA . ASN B 1 117 ? -19.201 27.540 -8.835 1.00 28.13 117 ASN B CA 1
ATOM 3998 C C . ASN B 1 117 ? -20.120 28.746 -8.971 1.00 28.29 117 ASN B C 1
ATOM 3999 O O . ASN B 1 117 ? -19.726 29.874 -8.666 1.00 28.95 117 ASN B O 1
ATOM 4004 N N . ALA B 1 118 ? -21.338 28.498 -9.453 1.00 26.24 118 ALA B N 1
ATOM 4005 C CA . ALA B 1 118 ? -22.310 29.557 -9.620 1.00 25.35 118 ALA B CA 1
ATOM 4006 C C . ALA B 1 118 ? -22.729 30.085 -8.257 1.00 25.87 118 ALA B C 1
ATOM 4007 O O . ALA B 1 118 ? -22.647 31.290 -8.015 1.00 27.09 118 ALA B O 1
ATOM 4009 N N . GLN B 1 119 ? -23.144 29.186 -7.363 1.00 26.72 119 GLN B N 1
ATOM 4010 C CA . GLN B 1 119 ? -23.588 29.595 -6.027 1.00 26.66 119 GLN B CA 1
ATOM 4011 C C . GLN B 1 119 ? -22.513 30.267 -5.188 1.00 27.00 119 GLN B C 1
ATOM 4012 O O . GLN B 1 119 ? -22.845 31.013 -4.283 1.00 27.37 119 GLN B O 1
ATOM 4018 N N . LYS B 1 120 ? -21.241 29.997 -5.476 1.00 27.39 120 LYS B N 1
ATOM 4019 C CA . LYS B 1 120 ? -20.128 30.609 -4.746 1.00 28.54 120 LYS B CA 1
ATOM 4020 C C . LYS B 1 120 ? -20.128 32.109 -5.037 1.00 29.87 120 LYS B C 1
ATOM 4021 O O . LYS B 1 120 ? -19.623 32.915 -4.235 1.00 28.82 120 LYS B O 1
ATOM 4027 N N . LYS B 1 121 ? -20.700 32.465 -6.193 1.00 29.74 121 LYS B N 1
ATOM 4028 C CA . LYS B 1 121 ? -20.734 33.848 -6.681 1.00 30.82 121 LYS B CA 1
ATOM 4029 C C . LYS B 1 121 ? -22.015 34.642 -6.410 1.00 30.41 121 LYS B C 1
ATOM 4030 O O . LYS B 1 121 ? -22.268 35.655 -7.062 1.00 27.84 121 LYS B O 1
ATOM 4036 N N . LYS B 1 122 ? -22.817 34.173 -5.461 1.00 31.20 122 LYS B N 1
ATOM 4037 C CA . LYS B 1 122 ? -24.051 34.855 -5.093 1.00 32.48 122 LYS B CA 1
ATOM 4038 C C . LYS B 1 122 ? -23.811 36.368 -4.908 1.00 32.85 122 LYS B C 1
ATOM 4039 O O . LYS B 1 122 ? -24.605 37.196 -5.364 1.00 33.16 122 LYS B O 1
ATOM 4045 N N . TYR B 1 123 ? -22.715 36.720 -4.250 1.00 33.30 123 TYR B N 1
ATOM 4046 C CA . TYR B 1 123 ? -22.370 38.119 -4.021 1.00 36.22 123 TYR B CA 1
ATOM 4047 C C . TYR B 1 123 ? -21.139 38.544 -4.812 1.00 37.04 123 TYR B C 1
ATOM 4048 O O . TYR B 1 123 ? -20.392 39.404 -4.366 1.00 39.01 123 TYR B O 1
ATOM 4057 N N . GLY B 1 124 ? -20.927 37.947 -5.973 1.00 37.26 124 GLY B N 1
ATOM 4058 C CA . GLY B 1 124 ? -19.770 38.298 -6.770 1.00 40.70 124 GLY B CA 1
ATOM 4059 C C . GLY B 1 124 ? -18.437 38.063 -6.064 1.00 43.11 124 GLY B C 1
ATOM 4060 O O . GLY B 1 124 ? -18.332 37.270 -5.117 1.00 43.39 124 GLY B O 1
ATOM 4061 N N . ASP B 1 125 ? -17.415 38.780 -6.526 1.00 43.98 125 ASP B N 1
ATOM 4062 C CA . ASP B 1 125 ? -16.077 38.664 -5.984 1.00 44.17 125 ASP B CA 1
ATOM 4063 C C . ASP B 1 125 ? -15.905 39.364 -4.655 1.00 44.39 125 ASP B C 1
ATOM 4064 O O . ASP B 1 125 ? -14.810 39.372 -4.095 1.00 44.12 125 ASP B O 1
ATOM 4069 N N . LYS B 1 126 ? -16.985 39.949 -4.147 1.00 43.88 126 LYS B N 1
ATOM 4070 C CA . LYS B 1 126 ? -16.933 40.657 -2.867 1.00 43.32 126 LYS B CA 1
ATOM 4071 C C . LYS B 1 126 ? -16.119 39.880 -1.810 1.00 42.06 126 LYS B C 1
ATOM 4072 O O . LYS B 1 126 ? -16.310 38.676 -1.629 1.00 42.50 126 LYS B O 1
ATOM 4078 N N . VAL B 1 127 ? -15.196 40.562 -1.141 1.00 40.69 127 VAL B N 1
ATOM 4079 C CA . VAL B 1 127 ? -14.381 39.933 -0.099 1.00 40.49 127 VAL B CA 1
ATOM 4080 C C . VAL B 1 127 ? -15.277 39.713 1.109 1.00 40.93 127 VAL B C 1
ATOM 4081 O O . VAL B 1 127 ? -15.941 40.633 1.563 1.00 41.50 127 VAL B O 1
ATOM 4085 N N . PRO B 1 128 ? -15.312 38.484 1.639 1.00 41.95 128 PRO B N 1
ATOM 4086 C CA . PRO B 1 128 ? -16.133 38.122 2.800 1.00 42.47 128 PRO B CA 1
ATOM 4087 C C . PRO B 1 128 ? -15.934 39.000 4.039 1.00 43.67 128 PRO B C 1
ATOM 4088 O O . PRO B 1 128 ? -14.842 39.070 4.603 1.00 42.60 128 PRO B O 1
ATOM 4092 N N . GLU B 1 129 ? -16.996 39.663 4.474 1.00 45.84 129 GLU B N 1
ATOM 4093 C CA . GLU B 1 129 ? -16.893 40.518 5.651 1.00 48.82 129 GLU B CA 1
ATOM 4094 C C . GLU B 1 129 ? -17.042 39.726 6.941 1.00 48.79 129 GLU B C 1
ATOM 4095 O O . GLU B 1 129 ? -16.529 40.131 7.982 1.00 49.65 129 GLU B O 1
ATOM 4101 N N . ASN B 1 130 ? -17.736 38.592 6.852 1.00 48.59 130 ASN B N 1
ATOM 4102 C CA . ASN B 1 130 ? -17.988 37.711 7.991 1.00 47.01 130 ASN B CA 1
ATOM 4103 C C . ASN B 1 130 ? -17.936 36.210 7.631 1.00 46.68 130 ASN B C 1
ATOM 4104 O O . ASN B 1 130 ? -17.719 35.833 6.464 1.00 46.06 130 ASN B O 1
ATOM 4109 N N . LEU B 1 131 ? -18.151 35.366 8.644 1.00 44.88 131 LEU B N 1
ATOM 4110 C CA . LEU B 1 131 ? -18.096 33.920 8.475 1.00 43.75 131 LEU B CA 1
ATOM 4111 C C . LEU B 1 131 ? -19.125 33.352 7.519 1.00 42.32 131 LEU B C 1
ATOM 4112 O O . LEU B 1 131 ? -18.855 32.363 6.841 1.00 41.06 131 LEU B O 1
ATOM 4117 N N . GLU B 1 132 ? -20.299 33.970 7.463 1.00 40.70 132 GLU B N 1
ATOM 4118 C CA . GLU B 1 132 ? -21.348 33.490 6.573 1.00 39.55 132 GLU B CA 1
ATOM 4119 C C . GLU B 1 132 ? -20.977 33.719 5.113 1.00 37.88 132 GLU B C 1
ATOM 4120 O O . GLU B 1 132 ? -21.223 32.866 4.258 1.00 37.79 132 GLU B O 1
ATOM 4126 N N . GLU B 1 133 ? -20.372 34.867 4.838 1.00 36.29 133 GLU B N 1
ATOM 4127 C CA . GLU B 1 133 ? -19.968 35.204 3.479 1.00 34.76 133 GLU B CA 1
ATOM 4128 C C . GLU B 1 133 ? -18.786 34.341 3.079 1.00 32.38 133 GLU B C 1
ATOM 4129 O O . GLU B 1 133 ? -18.672 33.907 1.928 1.00 32.15 133 GLU B O 1
ATOM 4135 N N . GLN B 1 134 ? -17.917 34.089 4.046 1.00 29.90 134 GLN B N 1
ATOM 4136 C CA . GLN B 1 134 ? -16.738 33.267 3.834 1.00 28.87 134 GLN B CA 1
ATOM 4137 C C . GLN B 1 134 ? -17.214 31.895 3.362 1.00 27.92 134 GLN B C 1
ATOM 4138 O O . GLN B 1 134 ? -16.871 31.438 2.272 1.00 28.12 134 GLN B O 1
ATOM 4144 N N . ALA B 1 135 ? -18.036 31.256 4.177 1.00 26.13 135 ALA B N 1
ATOM 4145 C CA . ALA B 1 135 ? -18.541 29.937 3.840 1.00 26.39 135 ALA B CA 1
ATOM 4146 C C . ALA B 1 135 ? -19.288 29.891 2.497 1.00 25.74 135 ALA B C 1
ATOM 4147 O O . ALA B 1 135 ? -19.073 28.971 1.706 1.00 24.93 135 ALA B O 1
ATOM 4149 N N . ILE B 1 136 ? -20.152 30.879 2.244 1.00 25.53 136 ILE B N 1
ATOM 4150 C CA . ILE B 1 136 ? -20.913 30.916 1.007 1.00 24.94 136 ILE B CA 1
ATOM 4151 C C . ILE B 1 136 ? -19.985 30.988 -0.194 1.00 25.97 136 ILE B C 1
ATOM 4152 O O . ILE B 1 136 ? -20.243 30.355 -1.225 1.00 25.85 136 ILE B O 1
ATOM 4157 N N . SER B 1 137 ? -18.899 31.745 -0.071 1.00 25.88 137 SER B N 1
ATOM 4158 C CA . SER B 1 137 ? -17.956 31.848 -1.183 1.00 26.91 137 SER B CA 1
ATOM 4159 C C . SER B 1 137 ? -17.138 30.567 -1.374 1.00 27.34 137 SER B C 1
ATOM 4160 O O . SER B 1 137 ? -16.475 30.398 -2.383 1.00 28.03 137 SER B O 1
ATOM 4163 N N . LEU B 1 138 ? -17.156 29.677 -0.393 1.00 28.84 138 LEU B N 1
ATOM 4164 C CA . LEU B 1 138 ? -16.404 28.435 -0.523 1.00 29.14 138 LEU B CA 1
ATOM 4165 C C . LEU B 1 138 ? -17.255 27.322 -1.118 1.00 28.60 138 LEU B C 1
ATOM 4166 O O . LEU B 1 138 ? -16.768 26.536 -1.937 1.00 28.86 138 LEU B O 1
ATOM 4171 N N . VAL B 1 139 ? -18.530 27.258 -0.737 1.00 27.26 139 VAL B N 1
ATOM 4172 C CA . VAL B 1 139 ? -19.368 26.164 -1.235 1.00 25.70 139 VAL B CA 1
ATOM 4173 C C . VAL B 1 139 ? -20.773 26.522 -1.691 1.00 24.45 139 VAL B C 1
ATOM 4174 O O . VAL B 1 139 ? -21.510 25.643 -2.161 1.00 20.28 139 VAL B O 1
ATOM 4178 N N . GLY B 1 140 ? -21.145 27.795 -1.545 1.00 24.59 140 GLY B N 1
ATOM 4179 C CA . GLY B 1 140 ? -22.468 28.223 -1.968 1.00 25.28 140 GLY B CA 1
ATOM 4180 C C . GLY B 1 140 ? -23.445 28.192 -0.814 1.00 27.16 140 GLY B C 1
ATOM 4181 O O . GLY B 1 140 ? -23.152 27.636 0.239 1.00 26.47 140 GLY B O 1
ATOM 4182 N N . GLU B 1 141 ? -24.628 28.759 -1.013 1.00 28.20 141 GLU B N 1
ATOM 4183 C CA . GLU B 1 141 ? -25.586 28.802 0.066 1.00 28.88 141 GLU B CA 1
ATOM 4184 C C . GLU B 1 141 ? -26.341 27.530 0.382 1.00 26.18 141 GLU B C 1
ATOM 4185 O O . GLU B 1 141 ? -26.589 27.247 1.541 1.00 26.35 141 GLU B O 1
ATOM 4191 N N . ASP B 1 142 ? -26.726 26.752 -0.611 1.00 25.80 142 ASP B N 1
ATOM 4192 C CA . ASP B 1 142 ? -27.447 25.527 -0.270 1.00 24.50 142 ASP B CA 1
ATOM 4193 C C . ASP B 1 142 ? -26.628 24.638 0.701 1.00 23.09 142 ASP B C 1
ATOM 4194 O O . ASP B 1 142 ? -27.110 24.263 1.767 1.00 22.42 142 ASP B O 1
ATOM 4199 N N . LEU B 1 143 ? -25.391 24.311 0.347 1.00 21.08 143 LEU B N 1
ATOM 4200 C CA . LEU B 1 143 ? -24.570 23.460 1.214 1.00 21.84 143 LEU B CA 1
ATOM 4201 C C . LEU B 1 143 ? -24.267 24.138 2.550 1.00 21.84 143 LEU B C 1
ATOM 4202 O O . LEU B 1 143 ? -24.228 23.499 3.601 1.00 19.56 143 LEU B O 1
ATOM 4207 N N . TYR B 1 144 ? -24.061 25.445 2.498 1.00 21.64 144 TYR B N 1
ATOM 4208 C CA . TYR B 1 144 ? -23.753 26.206 3.697 1.00 22.37 144 TYR B CA 1
ATOM 4209 C C . TYR B 1 144 ? -24.938 26.252 4.676 1.00 23.17 144 TYR B C 1
ATOM 4210 O O . TYR B 1 144 ? -24.793 26.006 5.883 1.00 22.32 144 TYR B O 1
ATOM 4219 N N . GLN B 1 145 ? -26.113 26.582 4.143 1.00 23.90 145 GLN B N 1
ATOM 4220 C CA . GLN B 1 145 ? -27.329 26.682 4.928 1.00 24.36 145 GLN B CA 1
ATOM 4221 C C . GLN B 1 145 ? -27.687 25.353 5.574 1.00 24.70 145 GLN B C 1
ATOM 4222 O O . GLN B 1 145 ? -28.018 25.273 6.763 1.00 22.51 145 GLN B O 1
ATOM 4228 N N . ALA B 1 146 ? -27.623 24.293 4.783 1.00 23.90 146 ALA B N 1
ATOM 4229 C CA . ALA B 1 146 ? -27.991 22.986 5.302 1.00 24.77 146 ALA B CA 1
ATOM 4230 C C . ALA B 1 146 ? -26.946 22.271 6.151 1.00 24.99 146 ALA B C 1
ATOM 4231 O O . ALA B 1 146 ? -27.294 21.640 7.156 1.00 22.97 146 ALA B O 1
ATOM 4233 N N . LEU B 1 147 ? -25.675 22.396 5.769 1.00 24.16 147 LEU B N 1
ATOM 4234 C CA . LEU B 1 147 ? -24.622 21.655 6.451 1.00 24.55 147 LEU B CA 1
ATOM 4235 C C . LEU B 1 147 ? -23.530 22.372 7.233 1.00 23.90 147 LEU B C 1
ATOM 4236 O O . LEU B 1 147 ? -22.775 21.726 7.949 1.00 23.89 147 LEU B O 1
ATOM 4241 N N . ILE B 1 148 ? -23.450 23.690 7.142 1.00 24.16 148 ILE B N 1
ATOM 4242 C CA . ILE B 1 148 ? -22.398 24.393 7.863 1.00 23.35 148 ILE B CA 1
ATOM 4243 C C . ILE B 1 148 ? -22.873 25.390 8.924 1.00 23.53 148 ILE B C 1
ATOM 4244 O O . ILE B 1 148 ? -22.452 25.325 10.101 1.00 21.12 148 ILE B O 1
ATOM 4249 N N . LYS B 1 149 ? -23.758 26.294 8.503 1.00 21.81 149 LYS B N 1
ATOM 4250 C CA . LYS B 1 149 ? -24.293 27.341 9.367 1.00 21.40 149 LYS B CA 1
ATOM 4251 C C . LYS B 1 149 ? -24.646 26.917 10.797 1.00 21.34 149 LYS B C 1
ATOM 4252 O O . LYS B 1 149 ? -23.909 27.203 11.736 1.00 22.31 149 LYS B O 1
ATOM 4258 N N . GLY B 1 150 ? -25.781 26.250 10.968 1.00 21.46 150 GLY B N 1
ATOM 4259 C CA . GLY B 1 150 ? -26.202 25.840 12.296 1.00 20.37 150 GLY B CA 1
ATOM 4260 C C . GLY B 1 150 ? -25.152 25.104 13.117 1.00 21.06 150 GLY B C 1
ATOM 4261 O O . GLY B 1 150 ? -25.055 25.271 14.332 1.00 20.62 150 GLY B O 1
ATOM 4262 N N . TYR B 1 151 ? -24.364 24.274 12.454 1.00 21.34 151 TYR B N 1
ATOM 4263 C CA . TYR B 1 151 ? -23.332 23.489 13.127 1.00 22.23 151 TYR B CA 1
ATOM 4264 C C . TYR B 1 151 ? -22.261 24.419 13.716 1.00 22.66 151 TYR B C 1
ATOM 4265 O O . TYR B 1 151 ? -21.907 24.351 14.903 1.00 20.95 151 TYR B O 1
ATOM 4274 N N . THR B 1 152 ? -21.740 25.276 12.849 1.00 24.30 152 THR B N 1
ATOM 4275 C CA . THR B 1 152 ? -20.714 26.225 13.219 1.00 27.23 152 THR B CA 1
ATOM 4276 C C . THR B 1 152 ? -21.215 27.188 14.278 1.00 27.93 152 THR B C 1
ATOM 4277 O O . THR B 1 152 ? -20.490 27.540 15.207 1.00 29.22 152 THR B O 1
ATOM 4281 N N . GLU B 1 153 ? -22.464 27.613 14.154 1.00 28.32 153 GLU B N 1
ATOM 4282 C CA . GLU B 1 153 ? -23.004 28.543 15.130 1.00 28.51 153 GLU B CA 1
ATOM 4283 C C . GLU B 1 153 ? -23.157 27.910 16.500 1.00 29.00 153 GLU B C 1
ATOM 4284 O O . GLU B 1 153 ? -22.975 28.579 17.529 1.00 29.21 153 GLU B O 1
ATOM 4290 N N . LYS B 1 154 ? -23.474 26.623 16.543 1.00 26.91 154 LYS B N 1
ATOM 4291 C CA . LYS B 1 154 ? -23.590 25.995 17.837 1.00 27.89 154 LYS B CA 1
ATOM 4292 C C . LYS B 1 154 ? -22.212 25.802 18.478 1.00 28.63 154 LYS B C 1
ATOM 4293 O O . LYS B 1 154 ? -22.043 26.008 19.674 1.00 27.89 154 LYS B O 1
ATOM 4299 N N . GLN B 1 155 ? -21.214 25.413 17.687 1.00 30.98 155 GLN B N 1
ATOM 4300 C CA . GLN B 1 155 ? -19.913 25.168 18.275 1.00 31.77 155 GLN B CA 1
ATOM 4301 C C . GLN B 1 155 ? -19.177 26.433 18.728 1.00 32.80 155 GLN B C 1
ATOM 4302 O O . GLN B 1 155 ? -18.290 26.339 19.577 1.00 33.15 155 GLN B O 1
ATOM 4308 N N . TRP B 1 156 ? -19.582 27.615 18.235 1.00 33.84 156 TRP B N 1
ATOM 4309 C CA . TRP B 1 156 ? -18.947 28.899 18.618 1.00 34.62 156 TRP B CA 1
ATOM 4310 C C . TRP B 1 156 ? -19.721 29.847 19.541 1.00 36.26 156 TRP B C 1
ATOM 4311 O O . TRP B 1 156 ? -19.121 30.667 20.239 1.00 36.35 156 TRP B O 1
ATOM 4322 N N . GLY B 1 157 ? -21.041 29.789 19.550 1.00 37.29 157 GLY B N 1
ATOM 4323 C CA . GLY B 1 157 ? -21.728 30.689 20.448 1.00 39.95 157 GLY B CA 1
ATOM 4324 C C . GLY B 1 157 ? -22.674 31.681 19.818 1.00 42.32 157 GLY B C 1
ATOM 4325 O O . GLY B 1 157 ? -23.101 32.620 20.479 1.00 42.90 157 GLY B O 1
ATOM 4326 N N . ARG B 1 158 ? -22.960 31.496 18.534 1.00 44.67 158 ARG B N 1
ATOM 4327 C CA . ARG B 1 158 ? -23.933 32.303 17.801 1.00 46.49 158 ARG B CA 1
ATOM 4328 C C . ARG B 1 158 ? -23.697 32.644 16.350 1.00 45.84 158 ARG B C 1
ATOM 4329 O O . ARG B 1 158 ? -22.930 31.971 15.675 1.00 46.06 158 ARG B O 1
ATOM 4337 N N . SER B 1 159 ? -24.390 33.676 15.877 1.00 45.79 159 SER B N 1
ATOM 4338 C CA . SER B 1 159 ? -24.365 34.083 14.478 1.00 46.03 159 SER B CA 1
ATOM 4339 C C . SER B 1 159 ? -23.110 34.058 13.646 1.00 47.09 159 SER B C 1
ATOM 4340 O O . SER B 1 159 ? -22.047 34.593 14.010 1.00 46.94 159 SER B O 1
ATOM 4343 N N . ALA B 1 160 ? -23.276 33.427 12.489 1.00 47.87 160 ALA B N 1
ATOM 4344 C CA . ALA B 1 160 ? -22.229 33.291 11.498 1.00 48.73 160 ALA B CA 1
ATOM 4345 C C . ALA B 1 160 ? -21.895 34.689 10.964 1.00 48.53 160 ALA B C 1
ATOM 4346 O O . ALA B 1 160 ? -20.730 35.006 10.744 1.00 48.20 160 ALA B O 1
ATOM 4348 N N . LYS B 1 161 ? -22.916 35.523 10.767 1.00 49.19 161 LYS B N 1
ATOM 4349 C CA . LYS B 1 161 ? -22.677 36.869 10.258 1.00 51.31 161 LYS B CA 1
ATOM 4350 C C . LYS B 1 161 ? -21.949 37.695 11.329 1.00 52.82 161 LYS B C 1
ATOM 4351 O O . LYS B 1 161 ? -21.326 38.721 11.030 1.00 53.96 161 LYS B O 1
ATOM 4357 N N . GLU B 1 162 ? -21.992 37.218 12.572 1.00 53.25 162 GLU B N 1
ATOM 4358 C CA . GLU B 1 162 ? -21.336 37.909 13.680 1.00 53.50 162 GLU B CA 1
ATOM 4359 C C . GLU B 1 162 ? -19.983 37.297 14.016 1.00 52.76 162 GLU B C 1
ATOM 4360 O O . GLU B 1 162 ? -19.365 37.662 15.016 1.00 53.42 162 GLU B O 1
ATOM 4366 N N . LEU B 1 163 ? -19.519 36.368 13.186 1.00 51.72 163 LEU B N 1
ATOM 4367 C CA . LEU B 1 163 ? -18.238 35.712 13.425 1.00 50.66 163 LEU B CA 1
ATOM 4368 C C . LEU B 1 163 ? -17.188 36.040 12.367 1.00 50.06 163 LEU B C 1
ATOM 4369 O O . LEU B 1 163 ? -17.517 36.336 11.223 1.00 48.57 163 LEU B O 1
ATOM 4374 N N . PRO B 1 164 ? -15.903 35.971 12.741 1.00 50.01 164 PRO B N 1
ATOM 4375 C CA . PRO B 1 164 ? -14.766 36.255 11.857 1.00 50.81 164 PRO B CA 1
ATOM 4376 C C . PRO B 1 164 ? -14.614 35.225 10.726 1.00 51.51 164 PRO B C 1
ATOM 4377 O O . PRO B 1 164 ? -14.706 34.015 10.960 1.00 52.19 164 PRO B O 1
ATOM 4381 N N . ALA B 1 165 ? -14.365 35.707 9.509 1.00 51.16 165 ALA B N 1
ATOM 4382 C CA . ALA B 1 165 ? -14.199 34.825 8.350 1.00 51.58 165 ALA B CA 1
ATOM 4383 C C . ALA B 1 165 ? -13.094 33.793 8.569 1.00 51.06 165 ALA B C 1
ATOM 4384 O O . ALA B 1 165 ? -13.175 32.673 8.065 1.00 51.55 165 ALA B O 1
ATOM 4386 N N . PHE B 1 166 ? -12.075 34.200 9.321 1.00 50.31 166 PHE B N 1
ATOM 4387 C CA . PHE B 1 166 ? -10.890 33.393 9.662 1.00 50.33 166 PHE B CA 1
ATOM 4388 C C . PHE B 1 166 ? -11.196 31.974 10.175 1.00 48.75 166 PHE B C 1
ATOM 4389 O O . PHE B 1 166 ? -10.459 31.023 9.896 1.00 47.95 166 PHE B O 1
ATOM 4397 N N . ILE B 1 167 ? -12.279 31.844 10.934 1.00 46.71 167 ILE B N 1
ATOM 4398 C CA . ILE B 1 167 ? -12.667 30.564 11.515 1.00 44.54 167 ILE B CA 1
ATOM 4399 C C . ILE B 1 167 ? -12.713 29.403 10.518 1.00 42.95 167 ILE B C 1
ATOM 4400 O O . ILE B 1 167 ? -12.335 28.274 10.848 1.00 41.26 167 ILE B O 1
ATOM 4405 N N . ILE B 1 168 ? -13.157 29.689 9.297 1.00 40.56 168 ILE B N 1
ATOM 4406 C CA . ILE B 1 168 ? -13.221 28.677 8.255 1.00 37.72 168 ILE B CA 1
ATOM 4407 C C . ILE B 1 168 ? -12.419 29.166 7.052 1.00 36.90 168 ILE B C 1
ATOM 4408 O O . ILE B 1 168 ? -12.882 30.008 6.266 1.00 35.00 168 ILE B O 1
ATOM 4413 N N . LYS B 1 169 ? -11.199 28.646 6.927 1.00 36.95 169 LYS B N 1
ATOM 4414 C CA . LYS B 1 169 ? -10.330 29.043 5.824 1.00 37.43 169 LYS B CA 1
ATOM 4415 C C . LYS B 1 169 ? -10.566 28.193 4.587 1.00 37.41 169 LYS B C 1
ATOM 4416 O O . LYS B 1 169 ? -10.307 28.636 3.469 1.00 37.21 169 LYS B O 1
ATOM 4422 N N . ARG B 1 170 ? -11.064 26.978 4.778 1.00 36.77 170 ARG B N 1
ATOM 4423 C CA . ARG B 1 170 ? -11.316 26.136 3.629 1.00 38.03 170 ARG B CA 1
ATOM 4424 C C . ARG B 1 170 ? -12.250 24.969 3.940 1.00 36.24 170 ARG B C 1
ATOM 4425 O O . ARG B 1 170 ? -12.231 24.422 5.036 1.00 36.42 170 ARG B O 1
ATOM 4433 N N . ILE B 1 171 ? -13.094 24.636 2.967 1.00 34.29 171 ILE B N 1
ATOM 4434 C CA . ILE B 1 171 ? -14.040 23.532 3.078 1.00 32.11 171 ILE B CA 1
ATOM 4435 C C . ILE B 1 171 ? -13.777 22.581 1.906 1.00 31.61 171 ILE B C 1
ATOM 4436 O O . ILE B 1 171 ? -14.133 22.880 0.779 1.00 31.49 171 ILE B O 1
ATOM 4441 N N . PRO B 1 172 ? -13.138 21.421 2.164 1.00 31.69 172 PRO B N 1
ATOM 4442 C CA . PRO B 1 172 ? -12.822 20.422 1.127 1.00 30.70 172 PRO B CA 1
ATOM 4443 C C . PRO B 1 172 ? -14.044 20.036 0.276 1.00 28.90 172 PRO B C 1
ATOM 4444 O O . PRO B 1 172 ? -15.128 19.800 0.808 1.00 28.12 172 PRO B O 1
ATOM 4448 N N . VAL B 1 173 ? -13.851 19.959 -1.038 1.00 27.04 173 VAL B N 1
ATOM 4449 C CA . VAL B 1 173 ? -14.916 19.595 -1.963 1.00 24.11 173 VAL B CA 1
ATOM 4450 C C . VAL B 1 173 ? -14.353 18.665 -3.033 1.00 23.45 173 VAL B C 1
ATOM 4451 O O . VAL B 1 173 ? -13.361 18.991 -3.671 1.00 23.77 173 VAL B O 1
ATOM 4455 N N . ARG B 1 174 ? -14.966 17.508 -3.247 1.00 21.56 174 ARG B N 1
ATOM 4456 C CA . ARG B 1 174 ? -14.440 16.607 -4.265 1.00 19.63 174 ARG B CA 1
ATOM 4457 C C . ARG B 1 174 ? -15.564 16.176 -5.175 1.00 18.90 174 ARG B C 1
ATOM 4458 O O . ARG B 1 174 ? -16.700 16.043 -4.754 1.00 18.34 174 ARG B O 1
ATOM 4466 N N . PHE B 1 175 ? -15.241 15.955 -6.439 1.00 20.40 175 PHE B N 1
ATOM 4467 C CA . PHE B 1 175 ? -16.267 15.589 -7.399 1.00 20.72 175 PHE B CA 1
ATOM 4468 C C . PHE B 1 175 ? -16.288 14.123 -7.798 1.00 19.79 175 PHE B C 1
ATOM 4469 O O . PHE B 1 175 ? -16.547 13.770 -8.952 1.00 19.80 175 PHE B O 1
ATOM 4477 N N . THR B 1 176 ? -16.016 13.267 -6.818 1.00 18.52 176 THR B N 1
ATOM 4478 C CA . THR B 1 176 ? -16.085 11.818 -7.018 1.00 18.50 176 THR B CA 1
ATOM 4479 C C . THR B 1 176 ? -17.026 11.322 -5.923 1.00 17.27 176 THR B C 1
ATOM 4480 O O . THR B 1 176 ? -17.269 12.028 -4.940 1.00 16.86 176 THR B O 1
ATOM 4484 N N . PHE B 1 177 ? -17.591 10.137 -6.098 1.00 16.99 177 PHE B N 1
ATOM 4485 C CA . PHE B 1 177 ? -18.489 9.588 -5.086 1.00 17.35 177 PHE B CA 1
ATOM 4486 C C . PHE B 1 177 ? -17.536 8.908 -4.134 1.00 18.27 177 PHE B C 1
ATOM 4487 O O . PHE B 1 177 ? -17.005 7.834 -4.445 1.00 17.31 177 PHE B O 1
ATOM 4495 N N . ASP B 1 178 ? -17.315 9.548 -2.983 1.00 18.72 178 ASP B N 1
ATOM 4496 C CA . ASP B 1 178 ? -16.356 9.056 -2.011 1.00 16.88 178 ASP B CA 1
ATOM 4497 C C . ASP B 1 178 ? -16.603 9.684 -0.654 1.00 15.65 178 ASP B C 1
ATOM 4498 O O . ASP B 1 178 ? -16.280 10.842 -0.440 1.00 13.78 178 ASP B O 1
ATOM 4503 N N . ASN B 1 179 ? -17.175 8.901 0.255 1.00 15.10 179 ASN B N 1
ATOM 4504 C CA . ASN B 1 179 ? -17.469 9.368 1.598 1.00 15.79 179 ASN B CA 1
ATOM 4505 C C . ASN B 1 179 ? -16.281 9.279 2.596 1.00 16.05 179 ASN B C 1
ATOM 4506 O O . ASN B 1 179 ? -16.460 9.459 3.806 1.00 15.05 179 ASN B O 1
ATOM 4511 N N . ASN B 1 180 ? -15.076 9.026 2.101 1.00 13.98 180 ASN B N 1
ATOM 4512 C CA . ASN B 1 180 ? -13.931 8.917 2.990 1.00 15.05 180 ASN B CA 1
ATOM 4513 C C . ASN B 1 180 ? -13.500 10.299 3.491 1.00 16.34 180 ASN B C 1
ATOM 4514 O O . ASN B 1 180 ? -13.052 11.143 2.722 1.00 15.60 180 ASN B O 1
ATOM 4519 N N . TYR B 1 181 ? -13.620 10.508 4.796 1.00 17.39 181 TYR B N 1
ATOM 4520 C CA . TYR B 1 181 ? -13.258 11.778 5.399 1.00 18.92 181 TYR B CA 1
ATOM 4521 C C . TYR B 1 181 ? -11.789 12.155 5.289 1.00 18.07 181 TYR B C 1
ATOM 4522 O O . TYR B 1 181 ? -11.470 13.350 5.263 1.00 18.33 181 TYR B O 1
ATOM 4531 N N . PHE B 1 182 ? -10.894 11.168 5.265 1.00 15.06 182 PHE B N 1
ATOM 4532 C CA . PHE B 1 182 ? -9.458 11.480 5.175 1.00 16.72 182 PHE B CA 1
ATOM 4533 C C . PHE B 1 182 ? -8.857 10.984 3.872 1.00 17.14 182 PHE B C 1
ATOM 4534 O O . PHE B 1 182 ? -9.142 9.868 3.447 1.00 16.64 182 PHE B O 1
ATOM 4542 N N . SER B 1 183 ? -8.019 11.806 3.249 1.00 15.67 183 SER B N 1
ATOM 4543 C CA . SER B 1 183 ? -7.389 11.412 2.000 1.00 18.02 183 SER B CA 1
ATOM 4544 C C . SER B 1 183 ? -6.107 10.608 2.204 1.00 18.27 183 SER B C 1
ATOM 4545 O O . SER B 1 183 ? -5.522 10.148 1.231 1.00 18.01 183 SER B O 1
ATOM 4548 N N . ASP B 1 184 ? -5.703 10.425 3.463 1.00 18.50 184 ASP B N 1
ATOM 4549 C CA . ASP B 1 184 ? -4.479 9.705 3.828 1.00 20.12 184 ASP B CA 1
ATOM 4550 C C . ASP B 1 184 ? -4.398 8.283 3.256 1.00 20.38 184 ASP B C 1
ATOM 4551 O O . ASP B 1 184 ? -5.409 7.608 3.014 1.00 21.40 184 ASP B O 1
ATOM 4556 N N . ARG B 1 185 ? -3.170 7.841 3.049 1.00 20.44 185 ARG B N 1
ATOM 4557 C CA . ARG B 1 185 ? -2.888 6.513 2.538 1.00 21.16 185 ARG B CA 1
ATOM 4558 C C . ARG B 1 185 ? -3.183 5.452 3.610 1.00 19.91 185 ARG B C 1
ATOM 4559 O O . ARG B 1 185 ? -3.465 4.294 3.274 1.00 17.33 185 ARG B O 1
ATOM 4567 N N . TYR B 1 186 ? -3.111 5.853 4.887 1.00 18.16 186 TYR B N 1
ATOM 4568 C CA . TYR B 1 186 ? -3.385 4.945 5.997 1.00 17.22 186 TYR B CA 1
ATOM 4569 C C . TYR B 1 186 ? -4.430 5.505 6.948 1.00 16.09 186 TYR B C 1
ATOM 4570 O O . TYR B 1 186 ? -4.371 6.670 7.341 1.00 16.60 186 TYR B O 1
ATOM 4579 N N . GLN B 1 187 ? -5.384 4.662 7.329 1.00 15.69 187 GLN B N 1
ATOM 4580 C CA . GLN B 1 187 ? -6.441 5.041 8.254 1.00 14.12 187 GLN B CA 1
ATOM 4581 C C . GLN B 1 187 ? -7.021 3.819 8.973 1.00 15.34 187 GLN B C 1
ATOM 4582 O O . GLN B 1 187 ? -7.269 2.793 8.354 1.00 16.14 187 GLN B O 1
ATOM 4588 N N . GLY B 1 188 ? -7.259 3.947 10.276 1.00 15.73 188 GLY B N 1
ATOM 4589 C CA . GLY B 1 188 ? -7.852 2.866 11.039 1.00 16.45 188 GLY B CA 1
ATOM 4590 C C . GLY B 1 188 ? -7.941 3.152 12.533 1.00 17.37 188 GLY B C 1
ATOM 4591 O O . GLY B 1 188 ? -7.530 4.198 13.017 1.00 19.69 188 GLY B O 1
ATOM 4592 N N . ILE B 1 189 ? -8.472 2.197 13.274 1.00 18.52 189 ILE B N 1
ATOM 4593 C CA . ILE B 1 189 ? -8.633 2.304 14.716 1.00 17.52 189 ILE B CA 1
ATOM 4594 C C . ILE B 1 189 ? -7.854 1.152 15.368 1.00 18.82 189 ILE B C 1
ATOM 4595 O O . ILE B 1 189 ? -7.814 0.032 14.843 1.00 17.96 189 ILE B O 1
ATOM 4600 N N . PRO B 1 190 ? -7.235 1.403 16.524 1.00 18.85 190 PRO B N 1
ATOM 4601 C CA . PRO B 1 190 ? -6.506 0.274 17.118 1.00 18.73 190 PRO B CA 1
ATOM 4602 C C . PRO B 1 190 ? -7.481 -0.769 17.673 1.00 18.50 190 PRO B C 1
ATOM 4603 O O . PRO B 1 190 ? -8.404 -0.426 18.422 1.00 16.45 190 PRO B O 1
ATOM 4607 N N . VAL B 1 191 ? -7.295 -2.037 17.297 1.00 18.56 191 VAL B N 1
ATOM 4608 C CA . VAL B 1 191 ? -8.177 -3.087 17.804 1.00 20.03 191 VAL B CA 1
ATOM 4609 C C . VAL B 1 191 ? -7.861 -3.263 19.298 1.00 21.15 191 VAL B C 1
ATOM 4610 O O . VAL B 1 191 ? -6.726 -3.610 19.678 1.00 21.57 191 VAL B O 1
ATOM 4614 N N . GLY B 1 192 ? -8.851 -3.016 20.150 1.00 20.25 192 GLY B N 1
ATOM 4615 C CA . GLY B 1 192 ? -8.592 -3.091 21.582 1.00 20.27 192 GLY B CA 1
ATOM 4616 C C . GLY B 1 192 ? -8.493 -1.690 22.206 1.00 20.29 192 GLY B C 1
ATOM 4617 O O . GLY B 1 192 ? -8.402 -1.545 23.414 1.00 20.65 192 GLY B O 1
ATOM 4618 N N . GLY B 1 193 ? -8.466 -0.651 21.376 1.00 20.34 193 GLY B N 1
ATOM 4619 C CA . GLY B 1 193 ? -8.451 0.709 21.887 1.00 20.20 193 GLY B CA 1
ATOM 4620 C C . GLY B 1 193 ? -7.134 1.447 21.963 1.00 20.40 193 GLY B C 1
ATOM 4621 O O . GLY B 1 193 ? -6.067 0.847 21.848 1.00 22.73 193 GLY B O 1
ATOM 4622 N N . TYR B 1 194 ? -7.203 2.757 22.178 1.00 19.49 194 TYR B N 1
ATOM 4623 C CA . TYR B 1 194 ? -5.984 3.575 22.283 1.00 19.05 194 TYR B CA 1
ATOM 4624 C C . TYR B 1 194 ? -5.255 3.423 23.614 1.00 18.33 194 TYR B C 1
ATOM 4625 O O . TYR B 1 194 ? -4.026 3.568 23.667 1.00 18.44 194 TYR B O 1
ATOM 4634 N N . THR B 1 195 ? -6.000 3.147 24.689 1.00 18.35 195 THR B N 1
ATOM 4635 C CA . THR B 1 195 ? -5.370 2.962 26.004 1.00 17.06 195 THR B CA 1
ATOM 4636 C C . THR B 1 195 ? -4.389 1.779 25.910 1.00 19.09 195 THR B C 1
ATOM 4637 O O . THR B 1 195 ? -3.257 1.868 26.397 1.00 19.51 195 THR B O 1
ATOM 4641 N N . LYS B 1 196 ? -4.810 0.692 25.261 1.00 18.66 196 LYS B N 1
ATOM 4642 C CA . LYS B 1 196 ? -3.934 -0.456 25.102 1.00 20.88 196 LYS B CA 1
ATOM 4643 C C . LYS B 1 196 ? -2.614 -0.068 24.390 1.00 22.11 196 LYS B C 1
ATOM 4644 O O . LYS B 1 196 ? -1.509 -0.485 24.795 1.00 22.96 196 LYS B O 1
ATOM 4650 N N . LEU B 1 197 ? -2.745 0.732 23.342 1.00 19.93 197 LEU B N 1
ATOM 4651 C CA . LEU B 1 197 ? -1.604 1.181 22.567 1.00 20.82 197 LEU B CA 1
ATOM 4652 C C . LEU B 1 197 ? -0.632 1.988 23.429 1.00 21.13 197 LEU B C 1
ATOM 4653 O O . LEU B 1 197 ? 0.576 1.762 23.397 1.00 20.70 197 LEU B O 1
ATOM 4658 N N . ILE B 1 198 ? -1.164 2.943 24.189 1.00 21.31 198 ILE B N 1
ATOM 4659 C CA . ILE B 1 198 ? -0.329 3.765 25.035 1.00 19.65 198 ILE B CA 1
ATOM 4660 C C . ILE B 1 198 ? 0.303 2.982 26.188 1.00 20.57 198 ILE B C 1
ATOM 4661 O O . ILE B 1 198 ? 1.415 3.292 26.624 1.00 18.69 198 ILE B O 1
ATOM 4666 N N . GLU B 1 199 ? -0.407 1.970 26.674 1.00 21.94 199 GLU B N 1
ATOM 4667 C CA . GLU B 1 199 ? 0.114 1.103 27.720 1.00 23.66 199 GLU B CA 1
ATOM 4668 C C . GLU B 1 199 ? 1.346 0.394 27.167 1.00 21.84 199 GLU B C 1
ATOM 4669 O O . GLU B 1 199 ? 2.306 0.186 27.890 1.00 20.44 199 GLU B O 1
ATOM 4675 N N . LYS B 1 200 ? 1.307 0.018 25.888 1.00 21.83 200 LYS B N 1
ATOM 4676 C CA . LYS B 1 200 ? 2.445 -0.661 25.258 1.00 22.51 200 LYS B CA 1
ATOM 4677 C C . LYS B 1 200 ? 3.623 0.282 25.208 1.00 22.26 200 LYS B C 1
ATOM 4678 O O . LYS B 1 200 ? 4.733 -0.122 25.497 1.00 24.34 200 LYS B O 1
ATOM 4684 N N . MET B 1 201 ? 3.384 1.534 24.834 1.00 20.44 201 MET B N 1
ATOM 4685 C CA . MET B 1 201 ? 4.462 2.520 24.788 1.00 21.22 201 MET B CA 1
ATOM 4686 C C . MET B 1 201 ? 5.078 2.763 26.174 1.00 21.64 201 MET B C 1
ATOM 4687 O O . MET B 1 201 ? 6.274 3.033 26.275 1.00 20.69 201 MET B O 1
ATOM 4692 N N . LEU B 1 202 ? 4.266 2.684 27.233 1.00 21.33 202 LEU B N 1
ATOM 4693 C CA . LEU B 1 202 ? 4.772 2.934 28.590 1.00 24.38 202 LEU B CA 1
ATOM 4694 C C . LEU B 1 202 ? 5.260 1.671 29.300 1.00 25.55 202 LEU B C 1
ATOM 4695 O O . LEU B 1 202 ? 5.711 1.705 30.455 1.00 24.70 202 LEU B O 1
ATOM 4700 N N . GLU B 1 203 ? 5.194 0.559 28.590 1.00 28.03 203 GLU B N 1
ATOM 4701 C CA . GLU B 1 203 ? 5.610 -0.695 29.171 1.00 30.73 203 GLU B CA 1
ATOM 4702 C C . GLU B 1 203 ? 7.060 -0.597 29.701 1.00 30.56 203 GLU B C 1
ATOM 4703 O O . GLU B 1 203 ? 7.948 -0.073 29.018 1.00 31.17 203 GLU B O 1
ATOM 4709 N N . GLY B 1 204 ? 7.269 -1.053 30.940 1.00 30.01 204 GLY B N 1
ATOM 4710 C CA . GLY B 1 204 ? 8.585 -1.031 31.560 1.00 28.30 204 GLY B CA 1
ATOM 4711 C C . GLY B 1 204 ? 9.032 0.351 32.010 1.00 29.70 204 GLY B C 1
ATOM 4712 O O . GLY B 1 204 ? 10.220 0.590 32.262 1.00 30.25 204 GLY B O 1
ATOM 4713 N N . VAL B 1 205 ? 8.089 1.281 32.117 1.00 28.36 205 VAL B N 1
ATOM 4714 C CA . VAL B 1 205 ? 8.422 2.636 32.520 1.00 26.43 205 VAL B CA 1
ATOM 4715 C C . VAL B 1 205 ? 7.744 3.000 33.830 1.00 26.20 205 VAL B C 1
ATOM 4716 O O . VAL B 1 205 ? 6.605 2.617 34.075 1.00 26.31 205 VAL B O 1
ATOM 4720 N N . ASP B 1 206 ? 8.444 3.739 34.678 1.00 26.34 206 ASP B N 1
ATOM 4721 C CA . ASP B 1 206 ? 7.846 4.169 35.931 1.00 26.23 206 ASP B CA 1
ATOM 4722 C C . ASP B 1 206 ? 6.786 5.225 35.632 1.00 25.39 206 ASP B C 1
ATOM 4723 O O . ASP B 1 206 ? 7.058 6.253 34.997 1.00 23.86 206 ASP B O 1
ATOM 4728 N N . VAL B 1 207 ? 5.570 4.968 36.099 1.00 25.94 207 VAL B N 1
ATOM 4729 C CA . VAL B 1 207 ? 4.469 5.902 35.885 1.00 25.40 207 VAL B CA 1
ATOM 4730 C C . VAL B 1 207 ? 3.813 6.203 37.218 1.00 26.61 207 VAL B C 1
ATOM 4731 O O . VAL B 1 207 ? 3.546 5.299 37.993 1.00 27.41 207 VAL B O 1
ATOM 4735 N N . LYS B 1 208 ? 3.571 7.471 37.509 1.00 27.07 208 LYS B N 1
ATOM 4736 C CA . LYS B 1 208 ? 2.867 7.819 38.737 1.00 27.01 208 LYS B CA 1
ATOM 4737 C C . LYS B 1 208 ? 1.569 8.542 38.369 1.00 26.06 208 LYS B C 1
ATOM 4738 O O . LYS B 1 208 ? 1.585 9.539 37.646 1.00 25.30 208 LYS B O 1
ATOM 4744 N N . LEU B 1 209 ? 0.445 8.026 38.856 1.00 25.11 209 LEU B N 1
ATOM 4745 C CA . LEU B 1 209 ? -0.851 8.606 38.542 1.00 24.50 209 LEU B CA 1
ATOM 4746 C C . LEU B 1 209 ? -1.320 9.580 39.607 1.00 25.66 209 LEU B C 1
ATOM 4747 O O . LEU B 1 209 ? -0.744 9.648 40.692 1.00 24.68 209 LEU B O 1
ATOM 4752 N N . GLY B 1 210 ? -2.365 10.339 39.267 1.00 26.05 210 GLY B N 1
ATOM 4753 C CA . GLY B 1 210 ? -2.969 11.292 40.176 1.00 25.11 210 GLY B CA 1
ATOM 4754 C C . GLY B 1 210 ? -2.098 12.401 40.725 1.00 26.68 210 GLY B C 1
ATOM 4755 O O . GLY B 1 210 ? -2.411 12.939 41.783 1.00 27.03 210 GLY B O 1
ATOM 4756 N N . ILE B 1 211 ? -1.026 12.762 40.019 1.00 25.77 211 ILE B N 1
ATOM 4757 C CA . ILE B 1 211 ? -0.135 13.812 40.494 1.00 24.51 211 ILE B CA 1
ATOM 4758 C C . ILE B 1 211 ? -0.003 14.975 39.528 1.00 23.21 211 ILE B C 1
ATOM 4759 O O . ILE B 1 211 ? 0.422 14.825 38.395 1.00 22.75 211 ILE B O 1
ATOM 4764 N N . ASP B 1 212 ? -0.380 16.151 39.994 1.00 22.74 212 ASP B N 1
ATOM 4765 C CA . ASP B 1 212 ? -0.288 17.348 39.187 1.00 22.64 212 ASP B CA 1
ATOM 4766 C C . ASP B 1 212 ? 1.098 17.939 39.425 1.00 22.10 212 ASP B C 1
ATOM 4767 O O . ASP B 1 212 ? 1.340 18.557 40.459 1.00 23.39 212 ASP B O 1
ATOM 4772 N N . PHE B 1 213 ? 2.000 17.730 38.473 1.00 20.72 213 PHE B N 1
ATOM 4773 C CA . PHE B 1 213 ? 3.383 18.193 38.564 1.00 20.59 213 PHE B CA 1
ATOM 4774 C C . PHE B 1 213 ? 3.526 19.587 39.171 1.00 22.61 213 PHE B C 1
ATOM 4775 O O . PHE B 1 213 ? 4.380 19.814 40.023 1.00 23.69 213 PHE B O 1
ATOM 4783 N N . LEU B 1 214 ? 2.678 20.509 38.723 1.00 23.75 214 LEU B N 1
ATOM 4784 C CA . LEU B 1 214 ? 2.716 21.877 39.169 1.00 25.22 214 LEU B CA 1
ATOM 4785 C C . LEU B 1 214 ? 2.410 22.138 40.648 1.00 28.50 214 LEU B C 1
ATOM 4786 O O . LEU B 1 214 ? 2.657 23.241 41.112 1.00 30.91 214 LEU B O 1
ATOM 4791 N N . LYS B 1 215 ? 1.879 21.165 41.393 1.00 29.00 215 LYS B N 1
ATOM 4792 C CA . LYS B 1 215 ? 1.615 21.395 42.824 1.00 29.57 215 LYS B CA 1
ATOM 4793 C C . LYS B 1 215 ? 2.819 20.945 43.653 1.00 30.84 215 LYS B C 1
ATOM 4794 O O . LYS B 1 215 ? 2.761 20.944 44.875 1.00 31.79 215 LYS B O 1
ATOM 4800 N N . ASP B 1 216 ? 3.899 20.542 42.991 1.00 31.19 216 ASP B N 1
ATOM 4801 C CA . ASP B 1 216 ? 5.095 20.069 43.691 1.00 30.18 216 ASP B CA 1
ATOM 4802 C C . ASP B 1 216 ? 6.249 20.157 42.694 1.00 30.03 216 ASP B C 1
ATOM 4803 O O . ASP B 1 216 ? 7.081 19.252 42.596 1.00 29.68 216 ASP B O 1
ATOM 4808 N N . LYS B 1 217 ? 6.283 21.276 41.973 1.00 29.64 217 LYS B N 1
ATOM 4809 C CA . LYS B 1 217 ? 7.260 21.526 40.932 1.00 30.56 217 LYS B CA 1
ATOM 4810 C C . LYS B 1 217 ? 8.731 21.305 41.301 1.00 30.35 217 LYS B C 1
ATOM 4811 O O . LYS B 1 217 ? 9.420 20.518 40.645 1.00 30.58 217 LYS B O 1
ATOM 4817 N N . ASP B 1 218 ? 9.218 21.984 42.336 1.00 29.97 218 ASP B N 1
ATOM 4818 C CA . ASP B 1 218 ? 10.630 21.850 42.738 1.00 29.44 218 ASP B CA 1
ATOM 4819 C C . ASP B 1 218 ? 11.072 20.461 43.131 1.00 27.72 218 ASP B C 1
ATOM 4820 O O . ASP B 1 218 ? 12.091 19.962 42.670 1.00 27.54 218 ASP B O 1
ATOM 4825 N N . SER B 1 219 ? 10.307 19.845 44.011 1.00 27.26 219 SER B N 1
ATOM 4826 C CA . SER B 1 219 ? 10.659 18.526 44.470 1.00 27.87 219 SER B CA 1
ATOM 4827 C C . SER B 1 219 ? 10.710 17.551 43.317 1.00 27.73 219 SER B C 1
ATOM 4828 O O . SER B 1 219 ? 11.654 16.762 43.205 1.00 27.08 219 SER B O 1
ATOM 4831 N N . LEU B 1 220 ? 9.678 17.610 42.471 1.00 27.51 220 LEU B N 1
ATOM 4832 C CA . LEU B 1 220 ? 9.565 16.730 41.313 1.00 26.72 220 LEU B CA 1
ATOM 4833 C C . LEU B 1 220 ? 10.619 17.064 40.275 1.00 26.63 220 LEU B C 1
ATOM 4834 O O . LEU B 1 220 ? 11.137 16.176 39.615 1.00 27.44 220 LEU B O 1
ATOM 4839 N N . ALA B 1 221 ? 10.950 18.341 40.140 1.00 26.26 221 ALA B N 1
ATOM 4840 C CA . ALA B 1 221 ? 11.977 18.747 39.175 1.00 28.82 221 ALA B CA 1
ATOM 4841 C C . ALA B 1 221 ? 13.397 18.281 39.574 1.00 29.49 221 ALA B C 1
ATOM 4842 O O . ALA B 1 221 ? 14.232 18.005 38.718 1.00 30.10 221 ALA B O 1
ATOM 4844 N N . SER B 1 222 ? 13.679 18.189 40.869 1.00 30.20 222 SER B N 1
ATOM 4845 C CA . SER B 1 222 ? 15.018 17.795 41.274 1.00 30.30 222 SER B CA 1
ATOM 4846 C C . SER B 1 222 ? 15.278 16.312 41.069 1.00 30.57 222 SER B C 1
ATOM 4847 O O . SER B 1 222 ? 16.417 15.863 41.212 1.00 30.80 222 SER B O 1
ATOM 4850 N N . LYS B 1 223 ? 14.234 15.550 40.729 1.00 29.32 223 LYS B N 1
ATOM 4851 C CA . LYS B 1 223 ? 14.389 14.120 40.515 1.00 26.89 223 LYS B CA 1
ATOM 4852 C C . LYS B 1 223 ? 14.944 13.752 39.141 1.00 25.09 223 LYS B C 1
ATOM 4853 O O . LYS B 1 223 ? 15.063 12.586 38.815 1.00 23.39 223 LYS B O 1
ATOM 4859 N N . ALA B 1 224 ? 15.290 14.744 38.334 1.00 24.99 224 ALA B N 1
ATOM 4860 C CA . ALA B 1 224 ? 15.828 14.460 37.003 1.00 26.36 224 ALA B CA 1
ATOM 4861 C C . ALA B 1 224 ? 16.643 15.595 36.383 1.00 26.25 224 ALA B C 1
ATOM 4862 O O . ALA B 1 224 ? 16.530 16.766 36.762 1.00 26.26 224 ALA B O 1
ATOM 4864 N N . HIS B 1 225 ? 17.459 15.223 35.408 1.00 27.31 225 HIS B N 1
ATOM 4865 C CA . HIS B 1 225 ? 18.289 16.167 34.694 1.00 28.78 225 HIS B CA 1
ATOM 4866 C C . HIS B 1 225 ? 17.436 16.984 33.727 1.00 30.07 225 HIS B C 1
ATOM 4867 O O . HIS B 1 225 ? 17.661 18.174 33.515 1.00 32.20 225 HIS B O 1
ATOM 4874 N N . ARG B 1 226 ? 16.438 16.343 33.146 1.00 30.07 226 ARG B N 1
ATOM 4875 C CA . ARG B 1 226 ? 15.626 17.009 32.147 1.00 31.20 226 ARG B CA 1
ATOM 4876 C C . ARG B 1 226 ? 14.129 16.786 32.364 1.00 30.03 226 ARG B C 1
ATOM 4877 O O . ARG B 1 226 ? 13.708 15.702 32.778 1.00 30.11 226 ARG B O 1
ATOM 4885 N N . ILE B 1 227 ? 13.333 17.815 32.070 1.00 28.87 227 ILE B N 1
ATOM 4886 C CA . ILE B 1 227 ? 11.886 17.731 32.167 1.00 25.52 227 ILE B CA 1
ATOM 4887 C C . ILE B 1 227 ? 11.285 17.873 30.750 1.00 24.50 227 ILE B C 1
ATOM 4888 O O . ILE B 1 227 ? 11.707 18.710 29.948 1.00 22.71 227 ILE B O 1
ATOM 4893 N N . ILE B 1 228 ? 10.310 17.034 30.437 1.00 23.79 228 ILE B N 1
ATOM 4894 C CA . ILE B 1 228 ? 9.604 17.137 29.166 1.00 20.96 228 ILE B CA 1
ATOM 4895 C C . ILE B 1 228 ? 8.174 17.432 29.627 1.00 20.78 228 ILE B C 1
ATOM 4896 O O . ILE B 1 228 ? 7.503 16.577 30.224 1.00 22.83 228 ILE B O 1
ATOM 4901 N N . TYR B 1 229 ? 7.724 18.652 29.377 1.00 19.42 229 TYR B N 1
ATOM 4902 C CA . TYR B 1 229 ? 6.414 19.102 29.818 1.00 17.48 229 TYR B CA 1
ATOM 4903 C C . TYR B 1 229 ? 5.349 19.144 28.724 1.00 16.34 229 TYR B C 1
ATOM 4904 O O . TYR B 1 229 ? 5.520 19.839 27.731 1.00 15.99 229 TYR B O 1
ATOM 4913 N N . THR B 1 230 ? 4.242 18.428 28.928 1.00 15.41 230 THR B N 1
ATOM 4914 C CA . THR B 1 230 ? 3.177 18.375 27.934 1.00 17.48 230 THR B CA 1
ATOM 4915 C C . THR B 1 230 ? 1.854 18.948 28.434 1.00 18.57 230 THR B C 1
ATOM 4916 O O . THR B 1 230 ? 0.811 18.745 27.819 1.00 20.97 230 THR B O 1
ATOM 4920 N N . GLY B 1 231 ? 1.894 19.653 29.556 1.00 18.63 231 GLY B N 1
ATOM 4921 C CA . GLY B 1 231 ? 0.685 20.285 30.064 1.00 18.12 231 GLY B CA 1
ATOM 4922 C C . GLY B 1 231 ? 0.474 21.694 29.492 1.00 16.07 231 GLY B C 1
ATOM 4923 O O . GLY B 1 231 ? 1.235 22.123 28.624 1.00 14.39 231 GLY B O 1
ATOM 4924 N N . PRO B 1 232 ? -0.547 22.438 29.958 1.00 14.89 232 PRO B N 1
ATOM 4925 C CA . PRO B 1 232 ? -0.834 23.803 29.474 1.00 14.19 232 PRO B CA 1
ATOM 4926 C C . PRO B 1 232 ? 0.354 24.740 29.683 1.00 14.72 232 PRO B C 1
ATOM 4927 O O . PRO B 1 232 ? 0.846 24.874 30.797 1.00 15.02 232 PRO B O 1
ATOM 4931 N N . ILE B 1 233 ? 0.797 25.414 28.626 1.00 15.32 233 ILE B N 1
ATOM 4932 C CA . ILE B 1 233 ? 1.952 26.278 28.767 1.00 18.20 233 ILE B CA 1
ATOM 4933 C C . ILE B 1 233 ? 1.675 27.492 29.631 1.00 19.85 233 ILE B C 1
ATOM 4934 O O . ILE B 1 233 ? 2.524 27.884 30.441 1.00 19.95 233 ILE B O 1
ATOM 4939 N N . ASP B 1 234 ? 0.490 28.079 29.485 1.00 20.84 234 ASP B N 1
ATOM 4940 C CA . ASP B 1 234 ? 0.141 29.247 30.290 1.00 21.88 234 ASP B CA 1
ATOM 4941 C C . ASP B 1 234 ? 0.018 28.868 31.770 1.00 23.23 234 ASP B C 1
ATOM 4942 O O . ASP B 1 234 ? 0.475 29.589 32.652 1.00 22.43 234 ASP B O 1
ATOM 4947 N N . GLN B 1 235 ? -0.564 27.710 32.049 1.00 24.65 235 GLN B N 1
ATOM 4948 C CA . GLN B 1 235 ? -0.720 27.301 33.431 1.00 25.71 235 GLN B CA 1
ATOM 4949 C C . GLN B 1 235 ? 0.630 27.068 34.077 1.00 26.33 235 GLN B C 1
ATOM 4950 O O . GLN B 1 235 ? 0.801 27.279 35.276 1.00 26.72 235 GLN B O 1
ATOM 4956 N N . TYR B 1 236 ? 1.589 26.613 33.277 1.00 27.44 236 TYR B N 1
ATOM 4957 C CA . TYR B 1 236 ? 2.932 26.347 33.771 1.00 26.13 236 TYR B CA 1
ATOM 4958 C C . TYR B 1 236 ? 3.549 27.618 34.380 1.00 27.97 236 TYR B C 1
ATOM 4959 O O . TYR B 1 236 ? 4.344 27.530 35.314 1.00 28.48 236 TYR B O 1
ATOM 4968 N N . PHE B 1 237 ? 3.193 28.788 33.838 1.00 28.24 237 PHE B N 1
ATOM 4969 C CA . PHE B 1 237 ? 3.714 30.071 34.321 1.00 29.01 237 PHE B CA 1
ATOM 4970 C C . PHE B 1 237 ? 2.643 30.851 35.103 1.00 29.96 237 PHE B C 1
ATOM 4971 O O . PHE B 1 237 ? 2.591 32.087 35.071 1.00 30.08 237 PHE B O 1
ATOM 4979 N N . ASP B 1 238 ? 1.769 30.117 35.772 1.00 30.07 238 ASP B N 1
ATOM 4980 C CA . ASP B 1 238 ? 0.719 30.716 36.584 1.00 32.43 238 ASP B CA 1
ATOM 4981 C C . ASP B 1 238 ? -0.189 31.722 35.889 1.00 32.77 238 ASP B C 1
ATOM 4982 O O . ASP B 1 238 ? -0.588 32.708 36.504 1.00 34.61 238 ASP B O 1
ATOM 4987 N N . TYR B 1 239 ? -0.515 31.499 34.624 1.00 31.84 239 TYR B N 1
ATOM 4988 C CA . TYR B 1 239 ? -1.387 32.421 33.921 1.00 32.30 239 TYR B CA 1
ATOM 4989 C C . TYR B 1 239 ? -0.894 33.859 34.065 1.00 33.07 239 TYR B C 1
ATOM 4990 O O . TYR B 1 239 ? -1.662 34.820 33.925 1.00 32.72 239 TYR B O 1
ATOM 4999 N N . ARG B 1 240 ? 0.404 33.978 34.330 1.00 33.78 240 ARG B N 1
ATOM 5000 C CA . ARG B 1 240 ? 1.088 35.253 34.504 1.00 34.80 240 ARG B CA 1
ATOM 5001 C C . ARG B 1 240 ? 0.569 36.371 33.581 1.00 35.26 240 ARG B C 1
ATOM 5002 O O . ARG B 1 240 ? 0.383 37.510 34.017 1.00 35.63 240 ARG B O 1
ATOM 5010 N N . PHE B 1 241 ? 0.320 36.052 32.311 1.00 34.25 241 PHE B N 1
ATOM 5011 C CA . PHE B 1 241 ? -0.156 37.066 31.371 1.00 33.04 241 PHE B CA 1
ATOM 5012 C C . PHE B 1 241 ? -1.617 36.888 30.980 1.00 31.64 241 PHE B C 1
ATOM 5013 O O . PHE B 1 241 ? -2.084 37.533 30.057 1.00 31.99 241 PHE B O 1
ATOM 5021 N N . GLY B 1 242 ? -2.339 36.026 31.687 1.00 31.45 242 GLY B N 1
ATOM 5022 C CA . GLY B 1 242 ? -3.724 35.773 31.333 1.00 29.43 242 GLY B CA 1
ATOM 5023 C C . GLY B 1 242 ? -3.838 34.379 30.718 1.00 29.60 242 GLY B C 1
ATOM 5024 O O . GLY B 1 242 ? -2.852 33.792 30.278 1.00 30.44 242 GLY B O 1
ATOM 5025 N N . ALA B 1 243 ? -5.040 33.837 30.650 1.00 28.22 243 ALA B N 1
ATOM 5026 C CA . ALA B 1 243 ? -5.205 32.494 30.122 1.00 28.06 243 ALA B CA 1
ATOM 5027 C C . ALA B 1 243 ? -5.503 32.379 28.620 1.00 27.92 243 ALA B C 1
ATOM 5028 O O . ALA B 1 243 ? -6.243 33.187 28.039 1.00 27.21 243 ALA B O 1
ATOM 5030 N N . LEU B 1 244 ? -4.930 31.351 27.996 1.00 26.52 244 LEU B N 1
ATOM 5031 C CA . LEU B 1 244 ? -5.153 31.126 26.569 1.00 27.26 244 LEU B CA 1
ATOM 5032 C C . LEU B 1 244 ? -6.594 30.620 26.369 1.00 28.53 244 LEU B C 1
ATOM 5033 O O . LEU B 1 244 ? -7.071 29.756 27.120 1.00 28.73 244 LEU B O 1
ATOM 5038 N N . GLU B 1 245 ? -7.295 31.136 25.363 1.00 27.22 245 GLU B N 1
ATOM 5039 C CA . GLU B 1 245 ? -8.681 30.722 25.182 1.00 26.35 245 GLU B CA 1
ATOM 5040 C C . GLU B 1 245 ? -8.879 29.411 24.422 1.00 25.09 245 GLU B C 1
ATOM 5041 O O . GLU B 1 245 ? -8.183 29.119 23.447 1.00 23.29 245 GLU B O 1
ATOM 5047 N N . TYR B 1 246 ? -9.843 28.620 24.891 1.00 24.03 246 TYR B N 1
ATOM 5048 C CA . TYR B 1 246 ? -10.188 27.340 24.268 1.00 23.51 246 TYR B CA 1
ATOM 5049 C C . TYR B 1 246 ? -11.692 27.185 24.134 1.00 23.13 246 TYR B C 1
ATOM 5050 O O . TYR B 1 246 ? -12.450 27.860 24.824 1.00 21.95 246 TYR B O 1
ATOM 5059 N N . ARG B 1 247 ? -12.111 26.331 23.201 1.00 23.84 247 ARG B N 1
ATOM 5060 C CA . ARG B 1 247 ? -13.534 25.961 23.058 1.00 25.49 247 ARG B CA 1
ATOM 5061 C C . ARG B 1 247 ? -13.586 24.596 23.803 1.00 23.90 247 ARG B C 1
ATOM 5062 O O . ARG B 1 247 ? -12.629 23.812 23.747 1.00 21.88 247 ARG B O 1
ATOM 5070 N N . SER B 1 248 ? -14.681 24.322 24.496 1.00 23.61 248 SER B N 1
ATOM 5071 C CA . SER B 1 248 ? -14.830 23.076 25.251 1.00 23.01 248 SER B CA 1
ATOM 5072 C C . SER B 1 248 ? -16.059 22.288 24.790 1.00 23.00 248 SER B C 1
ATOM 5073 O O . SER B 1 248 ? -16.903 22.797 24.055 1.00 23.23 248 SER B O 1
ATOM 5076 N N . LEU B 1 249 ? -16.139 21.038 25.229 1.00 23.53 249 LEU B N 1
ATOM 5077 C CA . LEU B 1 249 ? -17.224 20.130 24.885 1.00 23.43 249 LEU B CA 1
ATOM 5078 C C . LEU B 1 249 ? -17.668 19.370 26.132 1.00 24.16 249 LEU B C 1
ATOM 5079 O O . LEU B 1 249 ? -16.923 19.226 27.104 1.00 25.05 249 LEU B O 1
ATOM 5084 N N . LYS B 1 250 ? -18.894 18.893 26.112 1.00 24.17 250 LYS B N 1
ATOM 5085 C CA . LYS B 1 250 ? -19.354 18.090 27.214 1.00 26.70 250 LYS B CA 1
ATOM 5086 C C . LYS B 1 250 ? -20.006 16.901 26.544 1.00 26.15 250 LYS B C 1
ATOM 5087 O O . LYS B 1 250 ? -20.540 17.030 25.430 1.00 24.95 250 LYS B O 1
ATOM 5093 N N . PHE B 1 251 ? -19.925 15.749 27.203 1.00 25.92 251 PHE B N 1
ATOM 5094 C CA . PHE B 1 251 ? -20.478 14.513 26.658 1.00 27.07 251 PHE B CA 1
ATOM 5095 C C . PHE B 1 251 ? -21.482 13.831 27.591 1.00 28.02 251 PHE B C 1
ATOM 5096 O O . PHE B 1 251 ? -21.214 13.682 28.782 1.00 29.39 251 PHE B O 1
ATOM 5104 N N . GLU B 1 252 ? -22.637 13.440 27.056 1.00 29.19 252 GLU B N 1
ATOM 5105 C CA . GLU B 1 252 ? -23.659 12.708 27.822 1.00 29.56 252 GLU B CA 1
ATOM 5106 C C . GLU B 1 252 ? -23.681 11.306 27.184 1.00 29.00 252 GLU B C 1
ATOM 5107 O O . GLU B 1 252 ? -24.004 11.164 26.004 1.00 28.21 252 GLU B O 1
ATOM 5113 N N . THR B 1 253 ? -23.354 10.278 27.957 1.00 27.85 253 THR B N 1
ATOM 5114 C CA . THR B 1 253 ? -23.300 8.919 27.422 1.00 27.35 253 THR B CA 1
ATOM 5115 C C . THR B 1 253 ? -24.370 7.965 27.965 1.00 29.06 253 THR B C 1
ATOM 5116 O O . THR B 1 253 ? -24.651 7.945 29.162 1.00 29.33 253 THR B O 1
ATOM 5120 N N . GLU B 1 254 ? -24.968 7.184 27.068 1.00 29.72 254 GLU B N 1
ATOM 5121 C CA . GLU B 1 254 ? -26.030 6.235 27.406 1.00 30.33 254 GLU B CA 1
ATOM 5122 C C . GLU B 1 254 ? -25.796 4.828 26.853 1.00 30.98 254 GLU B C 1
ATOM 5123 O O . GLU B 1 254 ? -25.351 4.655 25.711 1.00 29.81 254 GLU B O 1
ATOM 5129 N N . ARG B 1 255 ? -26.140 3.828 27.661 1.00 30.24 255 ARG B N 1
ATOM 5130 C CA . ARG B 1 255 ? -26.047 2.441 27.247 1.00 30.49 255 ARG B CA 1
ATOM 5131 C C . ARG B 1 255 ? -27.468 1.999 26.856 1.00 30.81 255 ARG B C 1
ATOM 5132 O O . ARG B 1 255 ? -28.431 2.280 27.577 1.00 30.92 255 ARG B O 1
ATOM 5140 N N . HIS B 1 256 ? -27.598 1.335 25.707 1.00 30.04 256 HIS B N 1
ATOM 5141 C CA . HIS B 1 256 ? -28.894 0.850 25.225 1.00 29.46 256 HIS B CA 1
ATOM 5142 C C . HIS B 1 256 ? -28.884 -0.670 25.057 1.00 29.47 256 HIS B C 1
ATOM 5143 O O . HIS B 1 256 ? -27.911 -1.245 24.559 1.00 28.13 256 HIS B O 1
ATOM 5150 N N . GLU B 1 257 ? -29.980 -1.314 25.443 1.00 30.28 257 GLU B N 1
ATOM 5151 C CA . GLU B 1 257 ? -30.054 -2.754 25.313 1.00 31.11 257 GLU B CA 1
ATOM 5152 C C . GLU B 1 257 ? -30.534 -3.276 23.972 1.00 30.80 257 GLU B C 1
ATOM 5153 O O . GLU B 1 257 ? -31.490 -4.046 23.880 1.00 31.48 257 GLU B O 1
ATOM 5159 N N . PHE B 1 258 ? -29.869 -2.797 22.929 1.00 29.55 258 PHE B N 1
ATOM 5160 C CA . PHE B 1 258 ? -30.082 -3.239 21.566 1.00 28.30 258 PHE B CA 1
ATOM 5161 C C . PHE B 1 258 ? -28.722 -3.007 20.902 1.00 27.29 258 PHE B C 1
ATOM 5162 O O . PHE B 1 258 ? -27.947 -2.140 21.317 1.00 27.97 258 PHE B O 1
ATOM 5170 N N . PRO B 1 259 ? -28.402 -3.807 19.883 1.00 24.66 259 PRO B N 1
ATOM 5171 C CA . PRO B 1 259 ? -27.124 -3.723 19.178 1.00 23.60 259 PRO B CA 1
ATOM 5172 C C . PRO B 1 259 ? -26.737 -2.597 18.234 1.00 22.86 259 PRO B C 1
ATOM 5173 O O . PRO B 1 259 ? -25.546 -2.352 18.060 1.00 22.58 259 PRO B O 1
ATOM 5177 N N . ASN B 1 260 ? -27.705 -1.892 17.654 1.00 23.15 260 ASN B N 1
ATOM 5178 C CA . ASN B 1 260 ? -27.384 -0.852 16.677 1.00 21.15 260 ASN B CA 1
ATOM 5179 C C . ASN B 1 260 ? -28.343 0.340 16.758 1.00 21.26 260 ASN B C 1
ATOM 5180 O O . ASN B 1 260 ? -29.517 0.246 16.379 1.00 22.17 260 ASN B O 1
ATOM 5185 N N . PHE B 1 261 ? -27.828 1.477 17.211 1.00 21.18 261 PHE B N 1
ATOM 5186 C CA . PHE B 1 261 ? -28.644 2.684 17.371 1.00 20.14 261 PHE B CA 1
ATOM 5187 C C . PHE B 1 261 ? -28.869 3.516 16.114 1.00 19.28 261 PHE B C 1
ATOM 5188 O O . PHE B 1 261 ? -30.012 3.804 15.764 1.00 17.17 261 PHE B O 1
ATOM 5196 N N . GLN B 1 262 ? -27.781 3.901 15.438 1.00 18.88 262 GLN B N 1
ATOM 5197 C CA . GLN B 1 262 ? -27.868 4.758 14.252 1.00 16.44 262 GLN B CA 1
ATOM 5198 C C . GLN B 1 262 ? -27.124 4.236 13.026 1.00 17.32 262 GLN B C 1
ATOM 5199 O O . GLN B 1 262 ? -27.138 4.866 11.969 1.00 17.80 262 GLN B O 1
ATOM 5205 N N . GLY B 1 263 ? -26.453 3.101 13.184 1.00 16.07 263 GLY B N 1
ATOM 5206 C CA . GLY B 1 263 ? -25.733 2.501 12.083 1.00 15.47 263 GLY B CA 1
ATOM 5207 C C . GLY B 1 263 ? -24.502 3.199 11.534 1.00 14.63 263 GLY B C 1
ATOM 5208 O O . GLY B 1 263 ? -24.122 2.973 10.387 1.00 13.73 263 GLY B O 1
ATOM 5209 N N . ASN B 1 264 ? -23.875 4.037 12.340 1.00 14.45 264 ASN B N 1
ATOM 5210 C CA . ASN B 1 264 ? -22.684 4.756 11.912 1.00 14.98 264 ASN B CA 1
ATOM 5211 C C . ASN B 1 264 ? -21.951 5.275 13.160 1.00 15.79 264 ASN B C 1
ATOM 5212 O O . ASN B 1 264 ? -22.583 5.601 14.179 1.00 16.08 264 ASN B O 1
ATOM 5217 N N . ALA B 1 265 ? -20.627 5.350 13.085 1.00 14.31 265 ALA B N 1
ATOM 5218 C CA . ALA B 1 265 ? -19.857 5.826 14.214 1.00 14.56 265 ALA B CA 1
ATOM 5219 C C . ALA B 1 265 ? -20.148 7.303 14.516 1.00 15.40 265 ALA B C 1
ATOM 5220 O O . ALA B 1 265 ? -20.403 7.678 15.660 1.00 16.14 265 ALA B O 1
ATOM 5222 N N . VAL B 1 266 ? -20.130 8.145 13.492 1.00 16.59 266 VAL B N 1
ATOM 5223 C CA . VAL B 1 266 ? -20.342 9.560 13.706 1.00 16.12 266 VAL B CA 1
ATOM 5224 C C . VAL B 1 266 ? -21.414 10.208 12.866 1.00 17.07 266 VAL B C 1
ATOM 5225 O O . VAL B 1 266 ? -21.424 10.098 11.644 1.00 16.80 266 VAL B O 1
ATOM 5229 N N . ILE B 1 267 ? -22.321 10.910 13.537 1.00 18.77 267 ILE B N 1
ATOM 5230 C CA . ILE B 1 267 ? -23.393 11.637 12.845 1.00 17.97 267 ILE B CA 1
ATOM 5231 C C . ILE B 1 267 ? -23.485 13.061 13.385 1.00 16.92 267 ILE B C 1
ATOM 5232 O O . ILE B 1 267 ? -23.670 13.260 14.576 1.00 15.48 267 ILE B O 1
ATOM 5237 N N . ASN B 1 268 ? -23.356 14.042 12.504 1.00 16.52 268 ASN B N 1
ATOM 5238 C CA . ASN B 1 268 ? -23.440 15.433 12.921 1.00 18.59 268 ASN B CA 1
ATOM 5239 C C . ASN B 1 268 ? -24.862 15.961 12.740 1.00 19.88 268 ASN B C 1
ATOM 5240 O O . ASN B 1 268 ? -25.607 15.489 11.859 1.00 19.25 268 ASN B O 1
ATOM 5245 N N . PHE B 1 269 ? -25.238 16.905 13.606 1.00 18.94 269 PHE B N 1
ATOM 5246 C CA . PHE B 1 269 ? -26.551 17.534 13.554 1.00 18.92 269 PHE B CA 1
ATOM 5247 C C . PHE B 1 269 ? -26.274 18.991 13.261 1.00 20.58 269 PHE B C 1
ATOM 5248 O O . PHE B 1 269 ? -25.806 19.732 14.102 1.00 22.62 269 PHE B O 1
ATOM 5256 N N . THR B 1 270 ? -26.540 19.379 12.027 1.00 21.28 270 THR B N 1
ATOM 5257 C CA . THR B 1 270 ? -26.241 20.719 11.568 1.00 24.99 270 THR B CA 1
ATOM 5258 C C . THR B 1 270 ? -27.369 21.748 11.751 1.00 26.61 270 THR B C 1
ATOM 5259 O O . THR B 1 270 ? -27.259 22.892 11.302 1.00 26.48 270 THR B O 1
ATOM 5263 N N . ASP B 1 271 ? -28.446 21.328 12.400 1.00 27.21 271 ASP B N 1
ATOM 5264 C CA . ASP B 1 271 ? -29.566 22.205 12.677 1.00 28.56 271 ASP B CA 1
ATOM 5265 C C . ASP B 1 271 ? -29.262 22.958 13.977 1.00 27.89 271 ASP B C 1
ATOM 5266 O O . ASP B 1 271 ? -29.023 22.345 15.010 1.00 25.01 271 ASP B O 1
ATOM 5271 N N . ALA B 1 272 ? -29.270 24.282 13.916 1.00 28.32 272 ALA B N 1
ATOM 5272 C CA . ALA B 1 272 ? -28.981 25.102 15.090 1.00 30.17 272 ALA B CA 1
ATOM 5273 C C . ALA B 1 272 ? -29.973 24.826 16.230 1.00 31.11 272 ALA B C 1
ATOM 5274 O O . ALA B 1 272 ? -29.667 25.053 17.400 1.00 31.25 272 ALA B O 1
ATOM 5276 N N . ASN B 1 273 ? -31.151 24.312 15.893 1.00 32.34 273 ASN B N 1
ATOM 5277 C CA . ASN B 1 273 ? -32.150 24.043 16.919 1.00 33.42 273 ASN B CA 1
ATOM 5278 C C . ASN B 1 273 ? -32.000 22.740 17.709 1.00 32.82 273 ASN B C 1
ATOM 5279 O O . ASN B 1 273 ? -32.741 22.496 18.661 1.00 33.58 273 ASN B O 1
ATOM 5284 N N . VAL B 1 274 ? -31.049 21.901 17.311 1.00 31.14 274 VAL B N 1
ATOM 5285 C CA . VAL B 1 274 ? -30.760 20.672 18.033 1.00 27.71 274 VAL B CA 1
ATOM 5286 C C . VAL B 1 274 ? -29.529 21.066 18.882 1.00 27.79 274 VAL B C 1
ATOM 5287 O O . VAL B 1 274 ? -28.510 21.507 18.351 1.00 26.79 274 VAL B O 1
ATOM 5291 N N . PRO B 1 275 ? -29.636 20.941 20.218 1.00 26.87 275 PRO B N 1
ATOM 5292 C CA . PRO B 1 275 ? -28.608 21.272 21.214 1.00 26.78 275 PRO B CA 1
ATOM 5293 C C . PRO B 1 275 ? -27.224 20.667 20.961 1.00 26.44 275 PRO B C 1
ATOM 5294 O O . PRO B 1 275 ? -26.228 21.387 20.959 1.00 25.78 275 PRO B O 1
ATOM 5298 N N . TYR B 1 276 ? -27.165 19.346 20.767 1.00 24.14 276 TYR B N 1
ATOM 5299 C CA . TYR B 1 276 ? -25.886 18.687 20.532 1.00 21.91 276 TYR B CA 1
ATOM 5300 C C . TYR B 1 276 ? -25.398 18.825 19.081 1.00 21.54 276 TYR B C 1
ATOM 5301 O O . TYR B 1 276 ? -26.188 19.035 18.144 1.00 19.15 276 TYR B O 1
ATOM 5310 N N . THR B 1 277 ? -24.085 18.721 18.905 1.00 20.47 277 THR B N 1
ATOM 5311 C CA . THR B 1 277 ? -23.489 18.808 17.576 1.00 19.97 277 THR B CA 1
ATOM 5312 C C . THR B 1 277 ? -23.286 17.429 16.954 1.00 18.89 277 THR B C 1
ATOM 5313 O O . THR B 1 277 ? -23.323 17.297 15.744 1.00 16.98 277 THR B O 1
ATOM 5317 N N . ARG B 1 278 ? -23.081 16.414 17.796 1.00 19.99 278 ARG B N 1
ATOM 5318 C CA . ARG B 1 278 ? -22.844 15.043 17.339 1.00 20.98 278 ARG B CA 1
ATOM 5319 C C . ARG B 1 278 ? -23.365 13.943 18.259 1.00 21.28 278 ARG B C 1
ATOM 5320 O O . ARG B 1 278 ? -23.524 14.123 19.486 1.00 18.86 278 ARG B O 1
ATOM 5328 N N . ILE B 1 279 ? -23.581 12.785 17.638 1.00 19.85 279 ILE B N 1
ATOM 5329 C CA . ILE B 1 279 ? -23.936 11.567 18.353 1.00 19.46 279 ILE B CA 1
ATOM 5330 C C . ILE B 1 279 ? -22.916 10.526 17.882 1.00 19.29 279 ILE B C 1
ATOM 5331 O O . ILE B 1 279 ? -22.745 10.284 16.680 1.00 19.63 279 ILE B O 1
ATOM 5336 N N . ILE B 1 280 ? -22.229 9.934 18.840 1.00 19.40 280 ILE B N 1
ATOM 5337 C CA . ILE B 1 280 ? -21.208 8.949 18.557 1.00 18.73 280 ILE B CA 1
ATOM 5338 C C . ILE B 1 280 ? -21.620 7.565 19.028 1.00 17.87 280 ILE B C 1
ATOM 5339 O O . ILE B 1 280 ? -21.989 7.394 20.186 1.00 18.51 280 ILE B O 1
ATOM 5344 N N . GLU B 1 281 ? -21.584 6.587 18.125 1.00 15.38 281 GLU B N 1
ATOM 5345 C CA . GLU B 1 281 ? -21.928 5.224 18.500 1.00 15.07 281 GLU B CA 1
ATOM 5346 C C . GLU B 1 281 ? -20.607 4.467 18.410 1.00 13.87 281 GLU B C 1
ATOM 5347 O O . GLU B 1 281 ? -20.218 3.972 17.356 1.00 14.27 281 GLU B O 1
ATOM 5353 N N . HIS B 1 282 ? -19.937 4.399 19.545 1.00 12.79 282 HIS B N 1
ATOM 5354 C CA . HIS B 1 282 ? -18.627 3.792 19.669 1.00 15.12 282 HIS B CA 1
ATOM 5355 C C . HIS B 1 282 ? -18.353 2.429 19.051 1.00 15.50 282 HIS B C 1
ATOM 5356 O O . HIS B 1 282 ? -17.281 2.229 18.466 1.00 14.12 282 HIS B O 1
ATOM 5363 N N . LYS B 1 283 ? -19.294 1.498 19.138 1.00 14.36 283 LYS B N 1
ATOM 5364 C CA . LYS B 1 283 ? -18.977 0.182 18.620 1.00 17.52 283 LYS B CA 1
ATOM 5365 C C . LYS B 1 283 ? -18.664 0.158 17.134 1.00 17.16 283 LYS B C 1
ATOM 5366 O O . LYS B 1 283 ? -17.946 -0.725 16.692 1.00 17.33 283 LYS B O 1
ATOM 5372 N N . HIS B 1 284 ? -19.172 1.118 16.362 1.00 17.05 284 HIS B N 1
ATOM 5373 C CA . HIS B 1 284 ? -18.916 1.089 14.924 1.00 17.64 284 HIS B CA 1
ATOM 5374 C C . HIS B 1 284 ? -17.484 1.411 14.513 1.00 19.00 284 HIS B C 1
ATOM 5375 O O . HIS B 1 284 ? -17.131 1.267 13.342 1.00 18.54 284 HIS B O 1
ATOM 5382 N N . PHE B 1 285 ? -16.668 1.856 15.466 1.00 19.35 285 PHE B N 1
ATOM 5383 C CA . PHE B 1 285 ? -15.268 2.146 15.186 1.00 20.97 285 PHE B CA 1
ATOM 5384 C C . PHE B 1 285 ? -14.499 0.831 14.999 1.00 22.69 285 PHE B C 1
ATOM 5385 O O . PHE B 1 285 ? -13.510 0.775 14.278 1.00 21.75 285 PHE B O 1
ATOM 5393 N N . ASP B 1 286 ? -14.952 -0.216 15.673 1.00 24.69 286 ASP B N 1
ATOM 5394 C CA . ASP B 1 286 ? -14.294 -1.502 15.590 1.00 29.17 286 ASP B CA 1
ATOM 5395 C C . ASP B 1 286 ? -15.267 -2.628 15.893 1.00 31.87 286 ASP B C 1
ATOM 5396 O O . ASP B 1 286 ? -15.723 -2.807 17.022 1.00 31.48 286 ASP B O 1
ATOM 5401 N N . TYR B 1 287 ? -15.558 -3.388 14.848 1.00 36.27 287 TYR B N 1
ATOM 5402 C CA . TYR B 1 287 ? -16.470 -4.520 14.877 1.00 38.54 287 TYR B CA 1
ATOM 5403 C C . TYR B 1 287 ? -16.457 -5.424 16.120 1.00 37.95 287 TYR B C 1
ATOM 5404 O O . TYR B 1 287 ? -15.426 -5.995 16.470 1.00 36.72 287 TYR B O 1
ATOM 5413 N N . VAL B 1 288 ? -17.617 -5.555 16.771 1.00 36.73 288 VAL B N 1
ATOM 5414 C CA . VAL B 1 288 ? -17.773 -6.425 17.945 1.00 36.37 288 VAL B CA 1
ATOM 5415 C C . VAL B 1 288 ? -19.214 -6.893 18.064 1.00 36.47 288 VAL B C 1
ATOM 5416 O O . VAL B 1 288 ? -20.131 -6.216 17.625 1.00 36.57 288 VAL B O 1
ATOM 5420 N N . GLU B 1 289 ? -19.407 -8.058 18.666 1.00 38.05 289 GLU B N 1
ATOM 5421 C CA . GLU B 1 289 ? -20.748 -8.594 18.847 1.00 39.22 289 GLU B CA 1
ATOM 5422 C C . GLU B 1 289 ? -21.189 -8.439 20.298 1.00 37.97 289 GLU B C 1
ATOM 5423 O O . GLU B 1 289 ? -20.733 -9.150 21.197 1.00 38.50 289 GLU B O 1
ATOM 5429 N N . THR B 1 290 ? -22.056 -7.466 20.527 1.00 36.88 290 THR B N 1
ATOM 5430 C CA . THR B 1 290 ? -22.581 -7.222 21.865 1.00 33.74 290 THR B CA 1
ATOM 5431 C C . THR B 1 290 ? -24.066 -7.030 21.651 1.00 32.57 290 THR B C 1
ATOM 5432 O O . THR B 1 290 ? -24.489 -6.633 20.568 1.00 30.88 290 THR B O 1
ATOM 5436 N N . LYS B 1 291 ? -24.866 -7.325 22.661 1.00 33.18 291 LYS B N 1
ATOM 5437 C CA . LYS B 1 291 ? -26.305 -7.167 22.497 1.00 33.91 291 LYS B CA 1
ATOM 5438 C C . LYS B 1 291 ? -26.664 -5.710 22.773 1.00 32.35 291 LYS B C 1
ATOM 5439 O O . LYS B 1 291 ? -27.753 -5.251 22.442 1.00 32.56 291 LYS B O 1
ATOM 5445 N N . HIS B 1 292 ? -25.725 -4.983 23.363 1.00 30.41 292 HIS B N 1
ATOM 5446 C CA . HIS B 1 292 ? -25.949 -3.581 23.711 1.00 30.27 292 HIS B CA 1
ATOM 5447 C C . HIS B 1 292 ? -25.079 -2.641 22.891 1.00 28.19 292 HIS B C 1
ATOM 5448 O O . HIS B 1 292 ? -24.187 -3.068 22.163 1.00 28.25 292 HIS B O 1
ATOM 5455 N N . THR B 1 293 ? -25.351 -1.352 23.034 1.00 26.04 293 THR B N 1
ATOM 5456 C CA . THR B 1 293 ? -24.552 -0.323 22.379 1.00 23.77 293 THR B CA 1
ATOM 5457 C C . THR B 1 293 ? -24.485 0.949 23.266 1.00 22.67 293 THR B C 1
ATOM 5458 O O . THR B 1 293 ? -25.451 1.304 23.941 1.00 20.44 293 THR B O 1
ATOM 5462 N N . VAL B 1 294 ? -23.324 1.597 23.290 1.00 21.74 294 VAL B N 1
ATOM 5463 C CA . VAL B 1 294 ? -23.156 2.826 24.047 1.00 22.20 294 VAL B CA 1
ATOM 5464 C C . VAL B 1 294 ? -23.139 4.021 23.079 1.00 21.97 294 VAL B C 1
ATOM 5465 O O . VAL B 1 294 ? -22.366 4.063 22.123 1.00 22.71 294 VAL B O 1
ATOM 5469 N N . VAL B 1 295 ? -24.016 4.977 23.330 1.00 20.90 295 VAL B N 1
ATOM 5470 C CA . VAL B 1 295 ? -24.157 6.151 22.490 1.00 22.17 295 VAL B CA 1
ATOM 5471 C C . VAL B 1 295 ? -23.851 7.443 23.260 1.00 23.27 295 VAL B C 1
ATOM 5472 O O . VAL B 1 295 ? -24.301 7.623 24.394 1.00 23.87 295 VAL B O 1
ATOM 5476 N N . THR B 1 296 ? -23.119 8.351 22.629 1.00 21.90 296 THR B N 1
ATOM 5477 C CA . THR B 1 296 ? -22.724 9.596 23.283 1.00 20.81 296 THR B CA 1
ATOM 5478 C C . THR B 1 296 ? -23.151 10.832 22.509 1.00 21.78 296 THR B C 1
ATOM 5479 O O . THR B 1 296 ? -22.899 10.943 21.296 1.00 20.82 296 THR B O 1
ATOM 5483 N N . LYS B 1 297 ? -23.775 11.766 23.216 1.00 22.08 297 LYS B N 1
ATOM 5484 C CA . LYS B 1 297 ? -24.195 13.037 22.630 1.00 22.69 297 LYS B CA 1
ATOM 5485 C C . LYS B 1 297 ? -23.129 14.067 22.986 1.00 22.28 297 LYS B C 1
ATOM 5486 O O . LYS B 1 297 ? -22.723 14.186 24.152 1.00 20.56 297 LYS B O 1
ATOM 5492 N N . GLU B 1 298 ? -22.694 14.819 21.975 1.00 22.65 298 GLU B N 1
ATOM 5493 C CA . GLU B 1 298 ? -21.669 15.838 22.138 1.00 23.05 298 GLU B CA 1
ATOM 5494 C C . GLU B 1 298 ? -22.250 17.245 22.064 1.00 24.34 298 GLU B C 1
ATOM 5495 O O . GLU B 1 298 ? -22.875 17.619 21.061 1.00 25.26 298 GLU B O 1
ATOM 5501 N N . TYR B 1 299 ? -22.029 18.028 23.122 1.00 25.26 299 TYR B N 1
ATOM 5502 C CA . TYR B 1 299 ? -22.548 19.386 23.185 1.00 25.26 299 TYR B CA 1
ATOM 5503 C C . TYR B 1 299 ? -21.462 20.416 23.362 1.00 25.65 299 TYR B C 1
ATOM 5504 O O . TYR B 1 299 ? -20.583 20.253 24.213 1.00 25.06 299 TYR B O 1
ATOM 5513 N N . PRO B 1 300 ? -21.520 21.507 22.569 1.00 27.38 300 PRO B N 1
ATOM 5514 C CA . PRO B 1 300 ? -20.532 22.594 22.664 1.00 27.18 300 PRO B CA 1
ATOM 5515 C C . PRO B 1 300 ? -20.725 23.064 24.098 1.00 28.37 300 PRO B C 1
ATOM 5516 O O . PRO B 1 300 ? -21.839 23.035 24.602 1.00 29.00 300 PRO B O 1
ATOM 5520 N N . LEU B 1 301 ? -19.660 23.485 24.756 1.00 29.67 301 LEU B N 1
ATOM 5521 C CA . LEU B 1 301 ? -19.734 23.911 26.140 1.00 32.02 301 LEU B CA 1
ATOM 5522 C C . LEU B 1 301 ? -19.026 25.256 26.267 1.00 34.43 301 LEU B C 1
ATOM 5523 O O . LEU B 1 301 ? -17.934 25.429 25.709 1.00 34.57 301 LEU B O 1
ATOM 5528 N N . GLU B 1 302 ? -19.625 26.203 26.987 1.00 36.53 302 GLU B N 1
ATOM 5529 C CA . GLU B 1 302 ? -18.981 27.509 27.174 1.00 39.57 302 GLU B CA 1
ATOM 5530 C C . GLU B 1 302 ? -17.698 27.298 27.981 1.00 39.50 302 GLU B C 1
ATOM 5531 O O . GLU B 1 302 ? -17.724 26.650 29.021 1.00 40.83 302 GLU B O 1
ATOM 5537 N N . TRP B 1 303 ? -16.582 27.842 27.506 1.00 39.41 303 TRP B N 1
ATOM 5538 C CA . TRP B 1 303 ? -15.297 27.635 28.172 1.00 39.60 303 TRP B CA 1
ATOM 5539 C C . TRP B 1 303 ? -14.755 28.751 29.060 1.00 41.82 303 TRP B C 1
ATOM 5540 O O . TRP B 1 303 ? -14.698 29.923 28.668 1.00 42.59 303 TRP B O 1
ATOM 5551 N N . LYS B 1 304 ? -14.312 28.351 30.247 1.00 43.00 304 LYS B N 1
ATOM 5552 C CA . LYS B 1 304 ? -13.737 29.257 31.231 1.00 44.24 304 LYS B CA 1
ATOM 5553 C C . LYS B 1 304 ? -12.413 28.624 31.667 1.00 43.76 304 LYS B C 1
ATOM 5554 O O . LYS B 1 304 ? -12.302 27.397 31.668 1.00 44.13 304 LYS B O 1
ATOM 5560 N N . VAL B 1 305 ? -11.409 29.431 32.017 1.00 42.95 305 VAL B N 1
ATOM 5561 C CA . VAL B 1 305 ? -10.134 28.862 32.480 1.00 41.94 305 VAL B CA 1
ATOM 5562 C C . VAL B 1 305 ? -10.488 27.936 33.641 1.00 42.12 305 VAL B C 1
ATOM 5563 O O . VAL B 1 305 ? -10.927 28.387 34.700 1.00 42.06 305 VAL B O 1
ATOM 5567 N N . GLY B 1 306 ? -10.315 26.638 33.430 1.00 41.23 306 GLY B N 1
ATOM 5568 C CA . GLY B 1 306 ? -10.697 25.670 34.451 1.00 40.19 306 GLY B CA 1
ATOM 5569 C C . GLY B 1 306 ? -11.478 24.536 33.791 1.00 38.44 306 GLY B C 1
ATOM 5570 O O . GLY B 1 306 ? -11.481 23.412 34.273 1.00 38.62 306 GLY B O 1
ATOM 5571 N N . ASP B 1 307 ? -12.144 24.837 32.681 1.00 37.23 307 ASP B N 1
ATOM 5572 C CA . ASP B 1 307 ? -12.868 23.825 31.919 1.00 34.99 307 ASP B CA 1
ATOM 5573 C C . ASP B 1 307 ? -11.851 23.068 31.079 1.00 32.79 307 ASP B C 1
ATOM 5574 O O . ASP B 1 307 ? -10.726 23.529 30.895 1.00 32.13 307 ASP B O 1
ATOM 5579 N N . GLU B 1 308 ? -12.243 21.909 30.568 1.00 30.78 308 GLU B N 1
ATOM 5580 C CA . GLU B 1 308 ? -11.333 21.111 29.767 1.00 29.98 308 GLU B CA 1
ATOM 5581 C C . GLU B 1 308 ? -11.041 21.776 28.421 1.00 27.18 308 GLU B C 1
ATOM 5582 O O . GLU B 1 308 ? -11.949 22.120 27.664 1.00 25.31 308 GLU B O 1
ATOM 5588 N N . PRO B 1 309 ? -9.757 21.985 28.126 1.00 24.94 309 PRO B N 1
ATOM 5589 C CA . PRO B 1 309 ? -9.373 22.608 26.852 1.00 24.91 309 PRO B CA 1
ATOM 5590 C C . PRO B 1 309 ? -9.493 21.569 25.725 1.00 23.12 309 PRO B C 1
ATOM 5591 O O . PRO B 1 309 ? -8.815 20.555 25.760 1.00 24.98 309 PRO B O 1
ATOM 5595 N N . TYR B 1 310 ? -10.359 21.796 24.751 1.00 19.25 310 TYR B N 1
ATOM 5596 C CA . TYR B 1 310 ? -10.467 20.857 23.651 1.00 17.56 310 TYR B CA 1
ATOM 5597 C C . TYR B 1 310 ? -9.820 21.503 22.428 1.00 18.09 310 TYR B C 1
ATOM 5598 O O . TYR B 1 310 ? -8.738 21.110 22.015 1.00 16.30 310 TYR B O 1
ATOM 5607 N N . TYR B 1 311 ? -10.477 22.524 21.882 1.00 18.64 311 TYR B N 1
ATOM 5608 C CA . TYR B 1 311 ? -9.984 23.206 20.697 1.00 19.34 311 TYR B CA 1
ATOM 5609 C C . TYR B 1 311 ? -9.533 24.635 20.990 1.00 18.60 311 TYR B C 1
ATOM 5610 O O . TYR B 1 311 ? -10.298 25.448 21.511 1.00 19.70 311 TYR B O 1
ATOM 5619 N N . PRO B 1 312 ? -8.274 24.948 20.680 1.00 16.43 312 PRO B N 1
ATOM 5620 C CA . PRO B 1 312 ? -7.757 26.298 20.921 1.00 16.47 312 PRO B CA 1
ATOM 5621 C C . PRO B 1 312 ? -8.385 27.286 19.913 1.00 17.98 312 PRO B C 1
ATOM 5622 O O . PRO B 1 312 ? -8.593 26.953 18.747 1.00 14.19 312 PRO B O 1
ATOM 5626 N N . VAL B 1 313 ? -8.679 28.504 20.355 1.00 21.82 313 VAL B N 1
ATOM 5627 C CA . VAL B 1 313 ? -9.283 29.498 19.469 1.00 23.37 313 VAL B CA 1
ATOM 5628 C C . VAL B 1 313 ? -8.283 29.897 18.389 1.00 25.45 313 VAL B C 1
ATOM 5629 O O . VAL B 1 313 ? -8.632 29.970 17.215 1.00 26.72 313 VAL B O 1
ATOM 5633 N N . ASN B 1 314 ? -7.039 30.130 18.765 1.00 27.17 314 ASN B N 1
ATOM 5634 C CA . ASN B 1 314 ? -6.014 30.490 17.780 1.00 31.76 314 ASN B CA 1
ATOM 5635 C C . ASN B 1 314 ? -6.301 31.739 16.940 1.00 32.30 314 ASN B C 1
ATOM 5636 O O . ASN B 1 314 ? -6.072 31.745 15.731 1.00 32.07 314 ASN B O 1
ATOM 5641 N N . ASP B 1 315 ? -6.825 32.788 17.566 1.00 31.97 315 ASP B N 1
ATOM 5642 C CA . ASP B 1 315 ? -7.049 34.021 16.836 1.00 31.56 315 ASP B CA 1
ATOM 5643 C C . ASP B 1 315 ? -5.829 34.886 17.143 1.00 31.79 315 ASP B C 1
ATOM 5644 O O . ASP B 1 315 ? -4.997 34.508 17.971 1.00 32.81 315 ASP B O 1
ATOM 5649 N N . ASN B 1 316 ? -5.717 36.038 16.489 1.00 32.62 316 ASN B N 1
ATOM 5650 C CA . ASN B 1 316 ? -4.583 36.914 16.720 1.00 32.59 316 ASN B CA 1
ATOM 5651 C C . ASN B 1 316 ? -4.372 37.236 18.193 1.00 32.49 316 ASN B C 1
ATOM 5652 O O . ASN B 1 316 ? -3.240 37.208 18.671 1.00 31.99 316 ASN B O 1
ATOM 5657 N N . LYS B 1 317 ? -5.446 37.544 18.915 1.00 32.31 317 LYS B N 1
ATOM 5658 C CA . LYS B 1 317 ? -5.317 37.862 20.336 1.00 33.18 317 LYS B CA 1
ATOM 5659 C C . LYS B 1 317 ? -4.599 36.771 21.153 1.00 32.54 317 LYS B C 1
ATOM 5660 O O . LYS B 1 317 ? -3.672 37.050 21.925 1.00 31.27 317 LYS B O 1
ATOM 5666 N N . ASN B 1 318 ? -5.030 35.524 20.969 1.00 32.07 318 ASN B N 1
ATOM 5667 C CA . ASN B 1 318 ? -4.448 34.420 21.715 1.00 31.10 318 ASN B CA 1
ATOM 5668 C C . ASN B 1 318 ? -3.060 34.001 21.234 1.00 31.57 318 ASN B C 1
ATOM 5669 O O . ASN B 1 318 ? -2.229 33.565 22.035 1.00 30.88 318 ASN B O 1
ATOM 5674 N N . MET B 1 319 ? -2.804 34.135 19.937 1.00 32.18 319 MET B N 1
ATOM 5675 C CA . MET B 1 319 ? -1.496 33.791 19.403 1.00 34.21 319 MET B CA 1
ATOM 5676 C C . MET B 1 319 ? -0.479 34.722 20.009 1.00 34.40 319 MET B C 1
ATOM 5677 O O . MET B 1 319 ? 0.647 34.322 20.307 1.00 36.03 319 MET B O 1
ATOM 5682 N N . GLU B 1 320 ? -0.899 35.967 20.201 1.00 35.13 320 GLU B N 1
ATOM 5683 C CA . GLU B 1 320 ? -0.060 37.012 20.777 1.00 36.35 320 GLU B CA 1
ATOM 5684 C C . GLU B 1 320 ? 0.318 36.587 22.175 1.00 34.95 320 GLU B C 1
ATOM 5685 O O . GLU B 1 320 ? 1.479 36.621 22.568 1.00 34.16 320 GLU B O 1
ATOM 5691 N N . LEU B 1 321 ? -0.703 36.186 22.920 1.00 33.67 321 LEU B N 1
ATOM 5692 C CA . LEU B 1 321 ? -0.524 35.752 24.288 1.00 31.76 321 LEU B CA 1
ATOM 5693 C C . LEU B 1 321 ? 0.443 34.594 24.291 1.00 30.98 321 LEU B C 1
ATOM 5694 O O . LEU B 1 321 ? 1.367 34.539 25.093 1.00 31.22 321 LEU B O 1
ATOM 5699 N N . PHE B 1 322 ? 0.232 33.666 23.375 1.00 29.84 322 PHE B N 1
ATOM 5700 C CA . PHE B 1 322 ? 1.096 32.507 23.296 1.00 31.13 322 PHE B CA 1
ATOM 5701 C C . PHE B 1 322 ? 2.577 32.843 23.086 1.00 31.60 322 PHE B C 1
ATOM 5702 O O . PHE B 1 322 ? 3.445 32.196 23.664 1.00 31.57 322 PHE B O 1
ATOM 5710 N N . LYS B 1 323 ? 2.867 33.833 22.248 1.00 33.92 323 LYS B N 1
ATOM 5711 C CA . LYS B 1 323 ? 4.255 34.229 21.982 1.00 35.74 323 LYS B CA 1
ATOM 5712 C C . LYS B 1 323 ? 4.941 34.706 23.260 1.00 33.61 323 LYS B C 1
ATOM 5713 O O . LYS B 1 323 ? 6.134 34.482 23.455 1.00 32.39 323 LYS B O 1
ATOM 5719 N N . LYS B 1 324 ? 4.181 35.359 24.132 1.00 33.19 324 LYS B N 1
ATOM 5720 C CA . LYS B 1 324 ? 4.754 35.841 25.385 1.00 33.85 324 LYS B CA 1
ATOM 5721 C C . LYS B 1 324 ? 5.180 34.670 26.267 1.00 32.86 324 LYS B C 1
ATOM 5722 O O . LYS B 1 324 ? 6.285 34.687 26.819 1.00 33.35 324 LYS B O 1
ATOM 5728 N N . TYR B 1 325 ? 4.325 33.647 26.376 1.00 30.92 325 TYR B N 1
ATOM 5729 C CA . TYR B 1 325 ? 4.631 32.470 27.198 1.00 30.47 325 TYR B CA 1
ATOM 5730 C C . TYR B 1 325 ? 5.758 31.682 26.586 1.00 31.16 325 TYR B C 1
ATOM 5731 O O . TYR B 1 325 ? 6.556 31.052 27.295 1.00 28.39 325 TYR B O 1
ATOM 5740 N N . ARG B 1 326 ? 5.804 31.715 25.259 1.00 33.34 326 ARG B N 1
ATOM 5741 C CA . ARG B 1 326 ? 6.857 31.053 24.512 1.00 36.79 326 ARG B CA 1
ATOM 5742 C C . ARG B 1 326 ? 8.213 31.678 24.809 1.00 36.37 326 ARG B C 1
ATOM 5743 O O . ARG B 1 326 ? 9.219 30.979 24.838 1.00 35.28 326 ARG B O 1
ATOM 5751 N N . GLU B 1 327 ? 8.239 32.998 25.004 1.00 37.41 327 GLU B N 1
ATOM 5752 C CA . GLU B 1 327 ? 9.481 33.692 25.326 1.00 37.85 327 GLU B CA 1
ATOM 5753 C C . GLU B 1 327 ? 9.938 33.189 26.681 1.00 36.73 327 GLU B C 1
ATOM 5754 O O . GLU B 1 327 ? 11.104 32.845 26.839 1.00 35.54 327 GLU B O 1
ATOM 5760 N N . LEU B 1 328 ? 9.017 33.131 27.651 1.00 34.80 328 LEU B N 1
ATOM 5761 C CA . LEU B 1 328 ? 9.362 32.625 28.980 1.00 33.24 328 LEU B CA 1
ATOM 5762 C C . LEU B 1 328 ? 9.883 31.201 28.886 1.00 33.13 328 LEU B C 1
ATOM 5763 O O . LEU B 1 328 ? 10.908 30.864 29.485 1.00 33.54 328 LEU B O 1
ATOM 5768 N N . ALA B 1 329 ? 9.169 30.359 28.149 1.00 32.37 329 ALA B N 1
ATOM 5769 C CA . ALA B 1 329 ? 9.588 28.972 28.002 1.00 34.04 329 ALA B CA 1
ATOM 5770 C C . ALA B 1 329 ? 10.996 28.914 27.428 1.00 35.70 329 ALA B C 1
ATOM 5771 O O . ALA B 1 329 ? 11.778 28.039 27.789 1.00 36.17 329 ALA B O 1
ATOM 5773 N N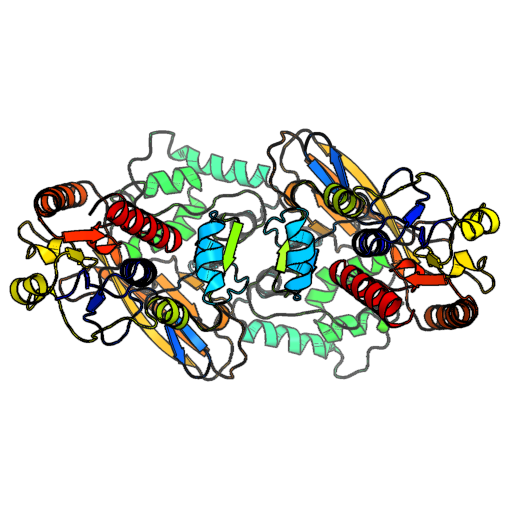 . SER B 1 330 ? 11.338 29.862 26.558 1.00 36.84 330 SER B N 1
ATOM 5774 C CA . SER B 1 330 ? 12.662 29.862 25.962 1.00 37.82 330 SER B CA 1
ATOM 5775 C C . SER B 1 330 ? 13.739 30.212 26.991 1.00 39.75 330 SER B C 1
ATOM 5776 O O . SER B 1 330 ? 14.919 29.966 26.759 1.00 40.32 330 SER B O 1
ATOM 5779 N N . ARG B 1 331 ? 13.341 30.785 28.125 1.00 41.83 331 ARG B N 1
ATOM 5780 C CA . ARG B 1 331 ? 14.308 31.131 29.175 1.00 44.37 331 ARG B CA 1
ATOM 5781 C C . ARG B 1 331 ? 14.476 29.961 30.146 1.00 44.65 331 ARG B C 1
ATOM 5782 O O . ARG B 1 331 ? 15.468 29.884 30.858 1.00 43.59 331 ARG B O 1
ATOM 5790 N N . GLU B 1 332 ? 13.496 29.060 30.155 1.00 45.36 332 GLU B N 1
ATOM 5791 C CA . GLU B 1 332 ? 13.474 27.887 31.032 1.00 47.09 332 GLU B CA 1
ATOM 5792 C C . GLU B 1 332 ? 14.291 26.734 30.475 1.00 49.06 332 GLU B C 1
ATOM 5793 O O . GLU B 1 332 ? 13.843 26.063 29.547 1.00 50.05 332 GLU B O 1
ATOM 5799 N N . ASP B 1 333 ? 15.463 26.449 31.031 1.00 51.09 333 ASP B N 1
ATOM 5800 C CA . ASP B 1 333 ? 16.200 25.334 30.446 1.00 53.01 333 ASP B CA 1
ATOM 5801 C C . ASP B 1 333 ? 16.095 24.000 31.150 1.00 51.75 333 ASP B C 1
ATOM 5802 O O . ASP B 1 333 ? 15.693 23.904 32.320 1.00 50.82 333 ASP B O 1
ATOM 5807 N N . LYS B 1 334 ? 16.458 22.970 30.393 1.00 50.35 334 LYS B N 1
ATOM 5808 C CA . LYS B 1 334 ? 16.398 21.598 30.863 1.00 49.14 334 LYS B CA 1
ATOM 5809 C C . LYS B 1 334 ? 14.917 21.183 30.833 1.00 47.01 334 LYS B C 1
ATOM 5810 O O . LYS B 1 334 ? 14.545 20.074 31.251 1.00 46.26 334 LYS B O 1
ATOM 5816 N N . VAL B 1 335 ? 14.088 22.099 30.321 1.00 43.29 335 VAL B N 1
ATOM 5817 C CA . VAL B 1 335 ? 12.650 21.870 30.176 1.00 39.23 335 VAL B CA 1
ATOM 5818 C C . VAL B 1 335 ? 12.244 21.895 28.709 1.00 35.60 335 VAL B C 1
ATOM 5819 O O . VAL B 1 335 ? 12.436 22.882 28.028 1.00 34.75 335 VAL B O 1
ATOM 5823 N N . ILE B 1 336 ? 11.689 20.799 28.219 1.00 33.93 336 ILE B N 1
ATOM 5824 C CA . ILE B 1 336 ? 11.219 20.749 26.838 1.00 30.61 336 ILE B CA 1
ATOM 5825 C C . ILE B 1 336 ? 9.675 20.856 26.838 1.00 28.94 336 ILE B C 1
ATOM 5826 O O . ILE B 1 336 ? 9.007 20.114 27.555 1.00 26.65 336 ILE B O 1
ATOM 5831 N N . PHE B 1 337 ? 9.124 21.796 26.064 1.00 26.50 337 PHE B N 1
ATOM 5832 C CA . PHE B 1 337 ? 7.673 21.963 25.969 1.00 24.16 337 PHE B CA 1
ATOM 5833 C C . PHE B 1 337 ? 7.158 21.320 24.683 1.00 24.88 337 PHE B C 1
ATOM 5834 O O . PHE B 1 337 ? 7.548 21.736 23.581 1.00 25.97 337 PHE B O 1
ATOM 5842 N N . GLY B 1 338 ? 6.278 20.326 24.815 1.00 23.01 338 GLY B N 1
ATOM 5843 C CA . GLY B 1 338 ? 5.735 19.649 23.644 1.00 20.92 338 GLY B CA 1
ATOM 5844 C C . GLY B 1 338 ? 4.329 19.077 23.827 1.00 21.11 338 GLY B C 1
ATOM 5845 O O . GLY B 1 338 ? 3.914 18.731 24.941 1.00 19.74 338 GLY B O 1
ATOM 5846 N N . GLY B 1 339 ? 3.601 18.948 22.722 1.00 19.91 339 GLY B N 1
ATOM 5847 C CA . GLY B 1 339 ? 2.240 18.440 22.767 1.00 18.74 339 GLY B CA 1
ATOM 5848 C C . GLY B 1 339 ? 1.236 19.555 22.479 1.00 18.70 339 GLY B C 1
ATOM 5849 O O . GLY B 1 339 ? 1.609 20.731 22.458 1.00 19.17 339 GLY B O 1
ATOM 5850 N N . ARG B 1 340 ? -0.025 19.192 22.258 1.00 16.93 340 ARG B N 1
ATOM 5851 C CA . ARG B 1 340 ? -1.120 20.143 21.971 1.00 16.91 340 ARG B CA 1
ATOM 5852 C C . ARG B 1 340 ? -1.262 21.264 23.017 1.00 16.74 340 ARG B C 1
ATOM 5853 O O . ARG B 1 340 ? -1.456 22.437 22.670 1.00 15.36 340 ARG B O 1
ATOM 5861 N N . LEU B 1 341 ? -1.179 20.887 24.294 1.00 16.57 341 LEU B N 1
ATOM 5862 C CA . LEU B 1 341 ? -1.325 21.813 25.411 1.00 16.00 341 LEU B CA 1
ATOM 5863 C C . LEU B 1 341 ? -0.109 22.716 25.625 1.00 18.48 341 LEU B C 1
ATOM 5864 O O . LEU B 1 341 ? -0.256 23.920 25.886 1.00 18.84 341 LEU B O 1
ATOM 5869 N N . ALA B 1 342 ? 1.085 22.133 25.516 1.00 18.92 342 ALA B N 1
ATOM 5870 C CA . ALA B 1 342 ? 2.319 22.883 25.696 1.00 19.96 342 ALA B CA 1
ATOM 5871 C C . ALA B 1 342 ? 2.593 23.835 24.536 1.00 20.67 342 ALA B C 1
ATOM 5872 O O . ALA B 1 342 ? 3.274 24.844 24.710 1.00 23.22 342 ALA B O 1
ATOM 5874 N N . GLU B 1 343 ? 2.053 23.554 23.358 1.00 21.14 343 GLU B N 1
ATOM 5875 C CA . GLU B 1 343 ? 2.334 24.431 22.227 1.00 21.68 343 GLU B CA 1
ATOM 5876 C C . GLU B 1 343 ? 1.127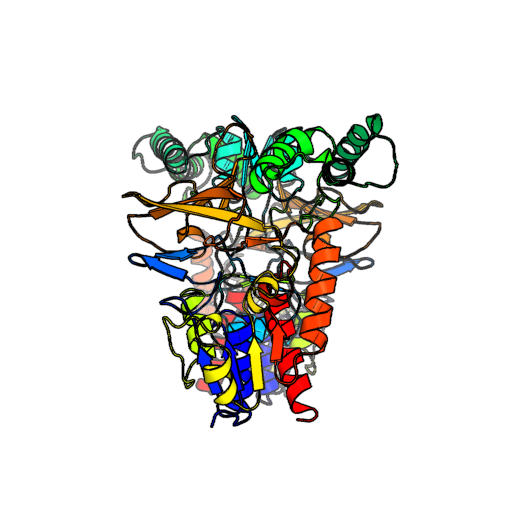 25.216 21.750 1.00 23.19 343 GLU B C 1
ATOM 5877 O O . GLU B 1 343 ? 1.178 25.869 20.705 1.00 23.31 343 GLU B O 1
ATOM 5883 N N . TYR B 1 344 ? 0.046 25.161 22.529 1.00 23.64 344 TYR B N 1
ATOM 5884 C CA . TYR B 1 344 ? -1.200 25.851 22.183 1.00 22.68 344 TYR B CA 1
ATOM 5885 C C . TYR B 1 344 ? -1.600 25.618 20.718 1.00 21.93 344 TYR B C 1
ATOM 5886 O O . TYR B 1 344 ? -1.858 26.564 19.973 1.00 19.43 344 TYR B O 1
ATOM 5895 N N . LYS B 1 345 ? -1.642 24.356 20.307 1.00 22.25 345 LYS B N 1
ATOM 5896 C CA . LYS B 1 345 ? -2.029 24.055 18.939 1.00 24.30 345 LYS B CA 1
ATOM 5897 C C . LYS B 1 345 ? -2.823 22.745 18.823 1.00 24.60 345 LYS B C 1
ATOM 5898 O O . LYS B 1 345 ? -2.699 21.824 19.643 1.00 24.13 345 LYS B O 1
ATOM 5904 N N . TYR B 1 346 ? -3.667 22.676 17.807 1.00 23.25 346 TYR B N 1
ATOM 5905 C CA . TYR B 1 346 ? -4.410 21.466 17.586 1.00 22.12 346 TYR B CA 1
ATOM 5906 C C . TYR B 1 346 ? -3.559 20.500 16.742 1.00 21.53 346 TYR B C 1
ATOM 5907 O O . TYR B 1 346 ? -3.192 20.826 15.625 1.00 20.96 346 TYR B O 1
ATOM 5916 N N . TYR B 1 347 ? -3.263 19.318 17.274 1.00 21.30 347 TYR B N 1
ATOM 5917 C CA . TYR B 1 347 ? -2.496 18.302 16.544 1.00 21.56 347 TYR B CA 1
ATOM 5918 C C . TYR B 1 347 ? -3.329 17.047 16.301 1.00 21.76 347 TYR B C 1
ATOM 5919 O O . TYR B 1 347 ? -4.105 16.614 17.167 1.00 21.34 347 TYR B O 1
ATOM 5928 N N . ASP B 1 348 ? -3.131 16.459 15.129 1.00 20.80 348 ASP B N 1
ATOM 5929 C CA . ASP B 1 348 ? -3.722 15.183 14.775 1.00 20.02 348 ASP B CA 1
ATOM 5930 C C . ASP B 1 348 ? -2.784 14.203 15.496 1.00 18.79 348 ASP B C 1
ATOM 5931 O O . ASP B 1 348 ? -1.640 14.549 15.835 1.00 18.41 348 ASP B O 1
ATOM 5936 N N . MET B 1 349 ? -3.230 12.980 15.709 1.00 16.36 349 MET B N 1
ATOM 5937 C CA . MET B 1 349 ? -2.377 12.022 16.388 1.00 17.27 349 MET B CA 1
ATOM 5938 C C . MET B 1 349 ? -1.042 11.726 15.675 1.00 17.62 349 MET B C 1
ATOM 5939 O O . MET B 1 349 ? 0.007 11.668 16.323 1.00 17.04 349 MET B O 1
ATOM 5944 N N . HIS B 1 350 ? -1.059 11.564 14.354 1.00 18.79 350 HIS B N 1
ATOM 5945 C CA . HIS B 1 350 ? 0.193 11.253 13.677 1.00 19.68 350 HIS B CA 1
ATOM 5946 C C . HIS B 1 350 ? 1.169 12.427 13.753 1.00 18.21 350 HIS B C 1
ATOM 5947 O O . HIS B 1 350 ? 2.372 12.210 13.856 1.00 15.45 350 HIS B O 1
ATOM 5954 N N . GLN B 1 351 ? 0.646 13.656 13.731 1.00 18.17 351 GLN B N 1
ATOM 5955 C CA . GLN B 1 351 ? 1.502 14.850 13.832 1.00 19.48 351 GLN B CA 1
ATOM 5956 C C . GLN B 1 351 ? 2.188 14.913 15.211 1.00 19.66 351 GLN B C 1
ATOM 5957 O O . GLN B 1 351 ? 3.381 15.224 15.302 1.00 19.66 351 GLN B O 1
ATOM 5963 N N . VAL B 1 352 ? 1.445 14.601 16.273 1.00 17.98 352 VAL B N 1
ATOM 5964 C CA . VAL B 1 352 ? 2.035 14.643 17.599 1.00 19.33 352 VAL B CA 1
ATOM 5965 C C . VAL B 1 352 ? 3.064 13.536 17.783 1.00 17.39 352 VAL B C 1
ATOM 5966 O O . VAL B 1 352 ? 4.097 13.755 18.405 1.00 18.43 352 VAL B O 1
ATOM 5970 N N . ILE B 1 353 ? 2.799 12.356 17.241 1.00 17.17 353 ILE B N 1
ATOM 5971 C CA . ILE B 1 353 ? 3.756 11.243 17.329 1.00 16.50 353 ILE B CA 1
ATOM 5972 C C . ILE B 1 353 ? 5.035 11.635 16.578 1.00 15.97 353 ILE B C 1
ATOM 5973 O O . ILE B 1 353 ? 6.165 11.401 17.034 1.00 14.03 353 ILE B O 1
ATOM 5978 N N . SER B 1 354 ? 4.835 12.246 15.418 1.00 17.35 354 SER B N 1
ATOM 5979 C CA . SER B 1 354 ? 5.950 12.693 14.590 1.00 18.76 354 SER B CA 1
ATOM 5980 C C . SER B 1 354 ? 6.782 13.733 15.346 1.00 19.10 354 SER B C 1
ATOM 5981 O O . SER B 1 354 ? 8.021 13.688 15.340 1.00 18.95 354 SER B O 1
ATOM 5984 N N . ALA B 1 355 ? 6.096 14.668 15.993 1.00 18.60 355 ALA B N 1
ATOM 5985 C CA . ALA B 1 355 ? 6.771 15.715 16.744 1.00 18.39 355 ALA B CA 1
ATOM 5986 C C . ALA B 1 355 ? 7.546 15.142 17.928 1.00 18.17 355 ALA B C 1
ATOM 5987 O O . ALA B 1 355 ? 8.623 15.620 18.242 1.00 20.91 355 ALA B O 1
ATOM 5989 N N . ALA B 1 356 ? 7.012 14.126 18.594 1.00 18.47 356 ALA B N 1
ATOM 5990 C CA . ALA B 1 356 ? 7.730 13.549 19.720 1.00 19.33 356 ALA B CA 1
ATOM 5991 C C . ALA B 1 356 ? 8.972 12.768 19.250 1.00 21.09 356 ALA B C 1
ATOM 5992 O O . ALA B 1 356 ? 10.027 12.818 19.896 1.00 22.92 356 ALA B O 1
ATOM 5994 N N . LEU B 1 357 ? 8.852 12.034 18.146 1.00 21.15 357 LEU B N 1
ATOM 5995 C CA . LEU B 1 357 ? 9.994 11.290 17.623 1.00 23.30 357 LEU B CA 1
ATOM 5996 C C . LEU B 1 357 ? 11.126 12.232 17.225 1.00 24.53 357 LEU B C 1
ATOM 5997 O O . LEU B 1 357 ? 12.289 11.965 17.510 1.00 24.60 357 LEU B O 1
ATOM 6002 N N . TYR B 1 358 ? 10.800 13.337 16.564 1.00 27.08 358 TYR B N 1
ATOM 6003 C CA . TYR B 1 358 ? 11.869 14.253 16.170 1.00 30.10 358 TYR B CA 1
ATOM 6004 C C . TYR B 1 358 ? 12.393 15.000 17.384 1.00 29.20 358 TYR B C 1
ATOM 6005 O O . TYR B 1 358 ? 13.594 15.220 17.514 1.00 28.45 358 TYR B O 1
ATOM 6014 N N . GLN B 1 359 ? 11.503 15.369 18.291 1.00 28.76 359 GLN B N 1
ATOM 6015 C CA . GLN B 1 359 ? 11.949 16.059 19.488 1.00 29.93 359 GLN B CA 1
ATOM 6016 C C . GLN B 1 359 ? 13.015 15.218 20.260 1.00 29.56 359 GLN B C 1
ATOM 6017 O O . GLN B 1 359 ? 14.009 15.760 20.754 1.00 28.80 359 GLN B O 1
ATOM 6023 N N . VAL B 1 360 ? 12.803 13.907 20.359 1.00 28.90 360 VAL B N 1
ATOM 6024 C CA . VAL B 1 360 ? 13.749 13.024 21.037 1.00 30.16 360 VAL B CA 1
ATOM 6025 C C . VAL B 1 360 ? 15.047 12.911 20.246 1.00 32.59 360 VAL B C 1
ATOM 6026 O O . VAL B 1 360 ? 16.136 12.871 20.823 1.00 31.98 360 VAL B O 1
ATOM 6030 N N . LYS B 1 361 ? 14.936 12.839 18.924 1.00 34.69 361 LYS B N 1
ATOM 6031 C CA . LYS B 1 361 ? 16.133 12.741 18.106 1.00 39.04 361 LYS B CA 1
ATOM 6032 C C . LYS B 1 361 ? 16.923 14.039 18.257 1.00 39.89 361 LYS B C 1
ATOM 6033 O O . LYS B 1 361 ? 18.144 14.045 18.229 1.00 40.01 361 LYS B O 1
ATOM 6039 N N . ASN B 1 362 ? 16.208 15.139 18.434 1.00 41.10 362 ASN B N 1
ATOM 6040 C CA . ASN B 1 362 ? 16.842 16.431 18.604 1.00 42.94 362 ASN B CA 1
ATOM 6041 C C . ASN B 1 362 ? 17.485 16.481 19.990 1.00 43.07 362 ASN B C 1
ATOM 6042 O O . ASN B 1 362 ? 18.556 17.083 20.183 1.00 43.01 362 ASN B O 1
ATOM 6047 N N . ILE B 1 363 ? 16.826 15.834 20.951 1.00 42.22 363 ILE B N 1
ATOM 6048 C CA . ILE B 1 363 ? 17.316 15.773 22.315 1.00 41.60 363 ILE B CA 1
ATOM 6049 C C . ILE B 1 363 ? 18.596 14.959 22.368 1.00 41.55 363 ILE B C 1
ATOM 6050 O O . ILE B 1 363 ? 19.493 15.266 23.150 1.00 41.11 363 ILE B O 1
ATOM 6055 N N . MET B 1 364 ? 18.680 13.928 21.531 1.00 41.44 364 MET B N 1
ATOM 6056 C CA . MET B 1 364 ? 19.864 13.078 21.508 1.00 42.14 364 MET B CA 1
ATOM 6057 C C . MET B 1 364 ? 21.022 13.679 20.720 1.00 43.38 364 MET B C 1
ATOM 6058 O O . MET B 1 364 ? 22.165 13.643 21.172 1.00 42.88 364 MET B O 1
ATOM 6063 N N . SER B 1 365 ? 20.723 14.257 19.560 1.00 44.39 365 SER B N 1
ATOM 6064 C CA . SER B 1 365 ? 21.753 14.852 18.723 1.00 46.56 365 SER B CA 1
ATOM 6065 C C . SER B 1 365 ? 22.369 16.105 19.330 1.00 48.67 365 SER B C 1
ATOM 6066 O O . SER B 1 365 ? 23.387 16.597 18.839 1.00 48.95 365 SER B O 1
ATOM 6069 N N . THR B 1 366 ? 21.772 16.605 20.407 1.00 50.71 366 THR B N 1
ATOM 6070 C CA . THR B 1 366 ? 22.248 17.829 21.039 1.00 53.20 366 THR B CA 1
ATOM 6071 C C . THR B 1 366 ? 22.847 17.683 22.440 1.00 54.41 366 THR B C 1
ATOM 6072 O O . THR B 1 366 ? 23.016 18.680 23.146 1.00 54.41 366 THR B O 1
ATOM 6076 N N . ASP B 1 367 ? 23.184 16.460 22.840 1.00 56.21 367 ASP B N 1
ATOM 6077 C CA . ASP B 1 367 ? 23.750 16.236 24.174 1.00 58.42 367 ASP B CA 1
ATOM 6078 C C . ASP B 1 367 ? 24.740 15.046 24.264 1.00 59.10 367 ASP B C 1
ATOM 6079 O O . ASP B 1 367 ? 25.134 14.490 23.212 1.00 58.99 367 ASP B O 1
#

Sequence (734 aa):
MYDYIIVGSGLFGAVCANELKKLNKKVLVIEKRNHIGGNAYTEDCEGIQIHKYGAHIFHTNDKYIWDYVNDLVEFNRFTNSPLAIYKDKLFNLPFNMNTFHQMWGVKDPQEAQNIINAQKKKYGDKVPENLEEQAISLVGEDLYQALIKGYTEKQWGRSAKELPAFIIKRIPVRFTFDNNYFSDRYQGIPVGGYTKLIEKMLEGVDVKLGIDFLKDKDSLASKAHRIIYTGPIDQYFDYRFGALEYRSLKFETERHEFPNFQGNAVINFTDANVPYTRIIEHKHFDYVETKHTVVTKEYPLEWKVGDEPYYPVNDNKNMELFKKYRELASREDKVIFGGRLAEYKYYDMHQVISAALYQVKNIMSTDMYDYIIVGSGLFGAVCANELKKLNKKVLVIEKRNHIGGNAYTEDCEGIQIHKYGAHIFHTNDKYIWDYVNDLVEFNRFTNSPLAIYKDKLFNLPFNMNTFHQMWGVKDPQEAQNIINAQKKKYGDKVPENLEEQAISLVGEDLYQALIKGYTEKQWGRSAKELPAFIIKRIPVRFTFDNNYFSDRYQGIPVGGYTKLIEKMLEGVDVKLGIDFLKDKDSLASKAHRIIYTGPIDQYFDYRFGALEYRSLKFETERHEFPNFQGNAVINFTDANVPYTRIIEHKHFDYVETKHTVVTKEYPLEWKVGDEPYYPVNDNKNMELFKKYRELASREDKVIFGGRLAEYKYYDMHQVISAALYQVKNIMSTD

Radius of gyration: 29.94 Å; Cα contacts (8 Å, |Δi|>4): 1493; chains: 2; bounding box: 69×80×75 Å

Organism: Escherichia coli (strain K12) (NCBI:txid83333)

InterPro domains:
  IPR004379 UDP-galactopyranose mutase [TIGR00031] (1-365)
  IPR015899 UDP-galactopyranose mutase, C-terminal [PF03275] (147-346)

Solvent-accessible surface area: 33205 Å² total; per-residue (Å²): 124,47,42,8,0,0,14,15,0,18,17,11,0,0,0,0,0,8,33,0,58,127,77,138,56,100,11,16,0,1,13,99,119,115,22,25,1,24,44,8,27,2,73,89,31,129,43,2,45,13,7,69,48,8,18,27,18,2,14,0,107,66,126,143,5,38,47,19,0,41,120,49,8,101,10,17,33,34,40,7,26,4,0,0,30,55,116,106,112,8,7,3,12,0,12,0,0,7,0,0,32,52,45,65,42,6,70,57,4,95,91,0,63,82,47,5,78,60,29,60,122,133,92,45,145,114,121,40,123,13,4,40,34,21,9,12,36,43,2,0,49,50,0,2,88,8,10,21,68,8,34,2,49,28,20,8,46,63,51,1,108,142,4,37,11,154,13,54,103,146,35,29,40,42,48,35,10,56,16,25,40,24,95,20,74,47,2,0,4,1,43,35,2,2,19,99,2,0,92,70,0,11,98,82,24,74,47,107,81,54,48,33,4,42,175,73,51,120,52,30,21,71,115,0,98,103,0,0,2,17,12,20,1,8,47,8,7,108,52,139,78,34,39,5,47,15,17,0,11,94,45,104,71,91,100,37,126,92,72,33,64,14,0,11,4,3,5,9,22,2,15,61,127,38,91,39,2,47,8,0,0,2,14,37,3,40,178,45,142,28,172,7,0,3,5,3,62,5,55,24,55,71,32,144,100,73,27,74,13,18,51,5,1,36,37,128,140,2,58,107,27,24,122,95,0,112,90,30,7,79,166,55,137,60,19,34,31,2,3,63,33,1,54,0,83,100,60,18,24,36,74,13,0,47,25,0,18,131,37,5,146,70,17,62,87,113,113,127,42,38,10,0,0,14,15,0,16,18,8,0,0,0,0,0,4,30,0,64,120,80,141,60,100,10,8,0,1,13,103,130,111,24,23,1,25,41,8,27,2,70,88,33,124,41,2,46,18,9,77,54,9,21,30,19,2,16,0,103,56,127,140,3,38,49,18,0,40,123,52,8,106,10,12,33,32,38,8,24,4,0,0,35,37,116,110,90,8,7,3,18,16,13,0,0,7,0,0,37,55,44,64,43,5,72,55,3,95,90,0,61,83,49,5,67,68,45,71,116,104,98,41,125,103,114,34,135,26,2,34,35,29,0,3,37,48,0,0,48,61,0,2,60,9,9,16,57,5,40,4,11,15,48,65,48,142,28,0,121,137,26,81,26,120,48,28,133,174,32,72,50,61,46,36,11,56,16,27,97,37,108,18,65,40,2,0,4,1,41,34,3,2,19,95,2,1,91,79,0,10,100,85,20,74,51,104,83,53,47,37,6,43,164,73,74,110,52,12,27,80,90,9,107,72,10,0,3,16,12,28,0,9,46,16,11,113,76,138,77,34,31,5,57,22,44,4,20,88,45,90,78,101,103,39,128,87,76,36,66,15,0,13,4,2,6,10,19,3,17,40,136,38,86,38,3,56,8,1,0,3,17,38,3,32,175,48,141,22,176,7,0,3,6,4,67,10,41,31,64,132,46,117,84,78,47,88,22,19,75,13,37,40,51,118,130,2,78,90,27,26,131,95,0,118,100,28,7,82,193,52,100,100,25,30,28,1,3,57,37,1,45,0,79,122,40,36,22,34,76,13,0,29,30,0,15,134,52,7,121,90,18,60,99,102,130